Protein AF-A0A7R9KTH4-F1 (afdb_monomer)

Solvent-accessible surface area (backbone atoms only — not comparable to full-atom values): 34445 Å² total; per-residue (Å²): 140,86,87,82,83,70,61,89,99,51,49,84,73,40,59,30,60,35,67,62,32,32,41,39,33,30,74,85,22,37,39,39,34,24,34,76,86,67,49,77,61,50,73,49,77,53,98,31,58,77,77,45,46,26,46,48,54,48,34,38,40,41,32,24,34,72,53,86,43,62,92,73,39,74,35,37,26,36,37,70,44,80,66,66,87,62,93,66,100,74,74,75,82,70,70,73,39,76,58,86,68,58,90,69,33,49,84,66,47,69,41,51,30,80,82,62,43,46,32,42,26,26,67,79,30,48,29,30,37,54,38,67,91,71,77,68,35,74,46,63,39,28,56,58,56,81,76,46,90,51,95,52,42,36,67,32,77,77,48,39,29,72,92,77,41,28,36,39,23,31,79,12,81,74,35,73,60,73,64,78,75,70,78,71,66,79,40,80,43,68,59,44,58,89,62,69,61,62,90,44,73,63,30,45,30,53,40,48,25,53,56,29,51,54,48,40,58,48,40,56,47,42,43,77,74,69,46,96,42,65,72,58,38,53,50,31,52,52,44,32,47,52,22,45,52,51,52,32,52,50,25,54,76,66,70,35,60,68,58,28,52,57,47,50,72,71,42,93,39,32,74,52,29,53,53,51,28,62,48,30,51,76,72,64,39,56,76,56,27,54,55,38,49,58,50,28,53,51,34,47,53,52,57,55,48,57,57,51,52,67,52,58,68,70,75,76,74,92,78,89,79,94,79,89,77,88,90,79,81,76,84,81,80,85,82,88,81,88,88,80,91,82,80,92,78,89,88,85,87,85,81,85,84,88,83,84,87,79,88,89,88,83,87,80,86,89,81,90,86,78,92,89,89,81,91,85,86,85,88,89,86,85,88,84,88,87,88,90,86,90,86,88,87,88,80,88,86,87,84,88,82,84,89,84,86,82,90,83,84,82,89,74,89,82,85,88,88,88,86,92,82,90,80,90,79,90,82,89,87,85,91,82,95,78,94,78,85,88,91,83,91,56,65,73,55,9,49,51,48,45,45,72,72,40,49,64,61,55,40,69,76,37,76,89,58,84,53,64,68,56,57,52,47,56,46,53,55,58,57,69,69,50,54,79,64,57,49,54,35,21,54,72,74,65,67,72,95,75,84,80,86,87,83,81,87,84,73,84,87,83,84,88,82,83,89,82,85,91,84,80,84,90,78,91,82,90,82,86,84,135

InterPro domains:
  IPR022100 WDHD1/CFT4, second beta-propeller [PF12341] (1-195)
  IPR048591 WDHD1/CFT4, helical bundle [PF20946] (203-301)

Sequence (530 aa):
EWQIEMNKDEYIDAIACGTGFIAVATDQRFVRILTTGGIQTSIFSIAGRVVCLSAFEQFLMIIYHSGSGVPEEQSLSMQVLRVQHRPTSKHPVPNPIAVALSPKSEVSWAGFTDEGTPCVADLDGIVRIFTTGVGNTWVPIASTKDNAKGKSDNFFIIGLSEIQNQIRCIFCKGSRYPATVPKPSVTLLPLQLPLCEMFTAKGKHEEEHIRNQMLSSLLKKLSKDGFDVDSNLEECNRNIINSLIKLFAMALGADREALAVEISHLMPNKRAVEGAIKFAERQKRRTLAQKLSEIAEQKLVEELNELSDDEEEVEVIDEPNPRMASNSRIPSIEDRTAGFQLKPKAMRRGGDAQDVESDDSESIIDVKSARKTDTNDDDNCITDDDDDSNSVSLKPRVMNVTKQQMKGNPFKVTQNQRKTKRKQNSSDESDGDDEDGDDRSGDGRAFGHYYAAMKHIIKDDNSDVESETEVKQIARDRFRELDAAERKGWATGAGDGKGGRKRQRKAKPDINATNKENTKNKITNFFTKN

Mean predicted aligned error: 19.79 Å

pLDDT: mean 72.59, std 29.14, range [22.25, 98.38]

Foldseek 3Di:
DDDDDDPPPKAFPAWEDAAQWIWTAIPQQKIWIAGPVGHTQDIDGDPAAWDYWYDYHQKIKTKGQPDDDDPLDTWIWIWIARHDSDDDPDGPDTDTDTDDDDGSWDWLDWYAAPLGWTKTATPQQFIWTQDPVVPRDIFTFDRPCVVDDDPQKEWAFDHHHLLVQWTWTFIDGNDHDDDPPPPTDIDIDGGWGPDPPCVDPLRVLVRQQVSLVRVLVSLVVCVVVPDDCVVSNVVSLVSNLVSLVVNLVVCVVVVNLVVNLVSLLSRQALVSLVVSLVVCVVVVVVVSSVVSVVSSVVRVVVVVVVVVVVVVVVVDDDDDDPPPDDDPDDDDDDDDDDDDDDDDDDDDDDDDDDDDDDDDDDDDDDDDDDDDDDDDDDDDDDDDDDDDDDDDDDDDDDDDDDDDDDDDDPPDDDDDDDDDDDDDDDDDDDDDDDDDDDDDDAQVQLLVQQCVLCLVVLCVVPVPDPDPVVSSVVSVVVLVPDDPVQSNCSSVSNNDPPPDDDDDDDDDDDDDDDDDDDDDDDDDDDDDDD

Radius of gyration: 38.73 Å; Cα contacts (8 Å, |Δi|>4): 588; chains: 1; bounding box: 107×142×68 Å

Organism: NCBI:txid1979941

Secondary structure (DSSP, 8-state):
----PPPTT--EEEEEE-SSEEEEEETTSEEEEEETTS-EEEEEE-SS-EEEEEEETTEEEEEEE-S--STT---EEEEEEE--SS--TTPPP-PPEEPP--TT--EEEEEE-TTS-EEEEESS-EEEEEEGGGSSEEEEEEEGGGG-SSTTEEEEEEEEETTTTEEEEEEEESSSS--SSSPPPPEEEE-----TTTTSHHHHHHHHHHHHHHHHHHHHHHHHTT-S-HHHHHHHHHHHHHHHHHHHHHHHHTT-HHHHHHHHHT-SSHHHHHHHHHHHHHTT-HHHHHHHHHHHHHHHHHHHHHHHHHHHHHH--S----------PPPPPP-------------------------------------------------------------PPP------------------------------------------SSHHHHHHHHHHHHHHHHHHTTTT---HHHHHHHHHHHHHHS-HHHHHHHTTT---S---------PPP---------------------

Structure (mmCIF, N/CA/C/O backbone):
data_AF-A0A7R9KTH4-F1
#
_entry.id   AF-A0A7R9KTH4-F1
#
loop_
_atom_site.group_PDB
_atom_site.id
_atom_site.type_symbol
_atom_site.label_atom_id
_atom_site.label_alt_id
_atom_site.label_comp_id
_atom_site.label_asym_id
_atom_site.label_entity_id
_atom_site.label_seq_id
_atom_site.pdbx_PDB_ins_code
_atom_site.Cartn_x
_atom_site.Cartn_y
_atom_site.Cartn_z
_atom_site.occupancy
_atom_site.B_iso_or_equiv
_atom_site.auth_seq_id
_atom_site.auth_comp_id
_atom_site.auth_asym_id
_atom_site.auth_atom_id
_atom_site.pdbx_PDB_model_num
ATOM 1 N N . GLU A 1 1 ? 14.371 13.692 -28.766 1.00 88.44 1 GLU A N 1
ATOM 2 C CA . GLU A 1 1 ? 14.277 12.264 -29.122 1.00 88.44 1 GLU A CA 1
ATOM 3 C C . GLU A 1 1 ? 15.689 11.728 -29.291 1.00 88.44 1 GLU A C 1
ATOM 5 O O . GLU A 1 1 ? 16.556 12.500 -29.691 1.00 88.44 1 GLU A O 1
ATOM 10 N N . TRP A 1 2 ? 15.939 10.481 -28.903 1.00 96.38 2 TRP A N 1
ATOM 11 C CA . TRP A 1 2 ? 17.238 9.813 -29.007 1.00 96.38 2 TRP A CA 1
ATOM 12 C C . TRP A 1 2 ? 17.013 8.300 -29.091 1.00 96.38 2 TRP A C 1
ATOM 14 O O . TRP A 1 2 ? 15.964 7.808 -28.680 1.00 96.38 2 TRP A O 1
ATOM 24 N N . GLN A 1 3 ? 18.003 7.574 -29.605 1.00 95.62 3 GLN A N 1
ATOM 25 C CA . GLN A 1 3 ? 18.021 6.114 -29.652 1.00 95.62 3 GLN A CA 1
ATOM 26 C C . GLN A 1 3 ? 19.412 5.627 -29.236 1.00 95.62 3 GLN A C 1
ATOM 28 O O . GLN A 1 3 ? 20.415 6.270 -29.544 1.00 95.62 3 GLN A O 1
ATOM 33 N N . ILE A 1 4 ? 19.460 4.494 -28.537 1.00 95.00 4 ILE A N 1
ATOM 34 C CA . ILE A 1 4 ? 20.677 3.735 -28.240 1.00 95.00 4 ILE A CA 1
ATOM 35 C C . ILE A 1 4 ? 20.448 2.301 -28.714 1.00 95.00 4 ILE A C 1
ATOM 37 O O . ILE A 1 4 ? 19.362 1.750 -28.538 1.00 95.00 4 ILE A O 1
ATOM 41 N N . GLU A 1 5 ? 21.471 1.718 -29.328 1.00 95.88 5 GLU A N 1
ATOM 42 C CA . GLU A 1 5 ? 21.534 0.291 -29.639 1.00 95.88 5 GLU A CA 1
ATOM 43 C C . GLU A 1 5 ? 22.078 -0.461 -28.412 1.00 95.88 5 GLU A C 1
ATOM 45 O O . GLU A 1 5 ? 22.947 0.055 -27.703 1.00 95.88 5 GLU A O 1
ATOM 50 N N . MET A 1 6 ? 21.542 -1.649 -28.121 1.00 96.12 6 MET A N 1
ATOM 51 C CA . MET A 1 6 ? 22.077 -2.505 -27.053 1.00 96.12 6 MET A CA 1
ATOM 52 C C . MET A 1 6 ? 23.388 -3.164 -27.494 1.00 96.12 6 MET A C 1
ATOM 54 O O . MET A 1 6 ? 23.769 -3.097 -28.664 1.00 96.12 6 MET A O 1
ATOM 58 N N . ASN A 1 7 ? 24.099 -3.808 -26.565 1.00 95.06 7 ASN A N 1
ATOM 59 C CA . ASN A 1 7 ? 25.245 -4.619 -26.962 1.00 95.06 7 ASN A CA 1
ATOM 60 C C . ASN A 1 7 ? 24.784 -5.773 -27.873 1.00 95.06 7 ASN A C 1
ATOM 62 O O . ASN A 1 7 ? 23.633 -6.213 -27.820 1.00 95.06 7 ASN A O 1
ATOM 66 N N . LYS A 1 8 ? 25.699 -6.299 -28.695 1.00 96.00 8 LYS A N 1
ATOM 67 C CA . LYS A 1 8 ? 25.416 -7.490 -29.503 1.00 96.00 8 LYS A CA 1
ATOM 68 C C . LYS A 1 8 ? 24.952 -8.636 -28.591 1.00 96.00 8 LYS A C 1
ATOM 70 O O . LYS A 1 8 ? 25.583 -8.903 -27.570 1.00 96.00 8 LYS A O 1
ATOM 75 N N . ASP A 1 9 ? 23.884 -9.311 -29.009 1.00 95.38 9 ASP A N 1
ATOM 76 C CA . ASP A 1 9 ? 23.253 -10.435 -28.308 1.00 95.38 9 ASP A CA 1
ATOM 77 C C . ASP A 1 9 ? 22.669 -10.074 -26.917 1.00 95.38 9 ASP A C 1
ATOM 79 O O . ASP A 1 9 ? 22.560 -10.940 -26.053 1.00 95.38 9 ASP A O 1
ATOM 83 N N . GLU A 1 10 ? 22.286 -8.809 -26.693 1.00 97.62 10 GLU A N 1
ATOM 84 C CA . GLU A 1 10 ? 21.555 -8.334 -25.504 1.00 97.62 10 GLU A CA 1
ATOM 85 C C . GLU A 1 10 ? 20.168 -7.791 -25.894 1.00 97.62 10 GLU A C 1
ATOM 87 O O . GLU A 1 10 ? 20.048 -6.925 -26.765 1.00 97.62 10 GLU A O 1
ATOM 92 N N . TYR A 1 11 ? 19.116 -8.262 -25.221 1.00 97.88 11 TYR A N 1
ATOM 93 C CA . TYR A 1 11 ? 17.719 -7.939 -25.524 1.00 97.88 11 TYR A CA 1
ATOM 94 C C . TYR A 1 11 ? 17.001 -7.314 -24.324 1.00 97.88 11 TYR A C 1
ATOM 96 O O . TYR A 1 11 ? 17.251 -7.663 -23.174 1.00 97.88 11 TYR A O 1
ATOM 104 N N . ILE A 1 12 ? 16.078 -6.384 -24.587 1.00 98.19 12 ILE A N 1
ATOM 105 C CA . ILE A 1 12 ? 15.299 -5.695 -23.548 1.00 98.19 12 ILE A CA 1
ATOM 106 C C . ILE A 1 12 ? 14.127 -6.580 -23.103 1.00 98.19 12 ILE A C 1
ATOM 108 O O . ILE A 1 12 ? 13.213 -6.823 -23.888 1.00 98.19 12 ILE A O 1
ATOM 112 N N . ASP A 1 13 ? 14.135 -7.000 -21.836 1.00 98.06 13 ASP A N 1
ATOM 113 C CA . ASP A 1 13 ? 13.052 -7.770 -21.203 1.00 98.06 13 ASP A CA 1
ATOM 114 C C . ASP A 1 13 ? 12.033 -6.826 -20.513 1.00 98.06 13 ASP A C 1
ATOM 116 O O . ASP A 1 13 ? 10.833 -7.094 -20.531 1.00 98.06 13 ASP A O 1
ATOM 120 N N . ALA A 1 14 ? 12.476 -5.702 -19.919 1.00 98.19 14 ALA A N 1
ATOM 121 C CA . ALA A 1 14 ? 11.592 -4.726 -19.257 1.00 98.19 14 ALA A CA 1
ATOM 122 C C . ALA A 1 14 ? 12.166 -3.292 -19.206 1.00 98.19 14 ALA A C 1
ATOM 124 O O . ALA A 1 14 ? 13.380 -3.090 -19.260 1.00 98.19 14 ALA A O 1
ATOM 125 N N . ILE A 1 15 ? 11.295 -2.284 -19.044 1.00 98.19 15 ILE A N 1
ATOM 126 C CA . ILE A 1 15 ? 11.660 -0.858 -18.913 1.00 98.19 15 ILE A CA 1
ATOM 127 C C . ILE A 1 15 ? 10.846 -0.146 -17.822 1.00 98.19 15 ILE A C 1
ATOM 129 O O . ILE A 1 15 ? 9.700 -0.508 -17.570 1.00 98.19 15 ILE A O 1
ATOM 133 N N . ALA A 1 16 ? 11.410 0.908 -17.228 1.00 98.19 16 ALA A N 1
ATOM 134 C CA . ALA A 1 16 ? 10.701 1.875 -16.384 1.00 98.19 16 ALA A CA 1
ATOM 135 C C . ALA A 1 16 ? 11.262 3.298 -16.570 1.00 98.19 16 ALA A C 1
ATOM 137 O O . ALA A 1 16 ? 12.414 3.475 -16.963 1.00 98.19 16 ALA A O 1
ATOM 138 N N . CYS A 1 17 ? 10.457 4.321 -16.274 1.00 97.75 17 CYS A N 1
ATOM 139 C CA . CYS A 1 17 ? 10.833 5.733 -16.389 1.00 97.75 17 CYS A CA 1
ATOM 140 C C . CYS A 1 17 ? 10.468 6.473 -15.098 1.00 97.75 17 CYS A C 1
ATOM 142 O O . CYS A 1 17 ? 9.322 6.394 -14.663 1.00 97.75 17 CYS A O 1
ATOM 144 N N . GLY A 1 18 ? 11.432 7.176 -14.505 1.00 96.75 18 GLY A N 1
ATOM 145 C CA . GLY A 1 18 ? 11.257 7.990 -13.303 1.00 96.75 18 GLY A CA 1
ATOM 146 C C . GLY A 1 18 ? 11.679 9.445 -13.520 1.00 96.75 18 GLY A C 1
ATOM 147 O O . GLY A 1 18 ? 11.997 9.881 -14.630 1.00 96.75 18 GLY A O 1
ATOM 148 N N . THR A 1 19 ? 11.718 10.221 -12.441 1.00 96.19 19 THR A N 1
ATOM 149 C CA . THR A 1 19 ? 12.114 11.634 -12.457 1.00 96.19 19 THR A CA 1
ATOM 150 C C . THR A 1 19 ? 13.607 11.766 -12.759 1.00 96.19 19 THR A C 1
ATOM 152 O O . THR A 1 19 ? 14.462 11.658 -11.883 1.00 96.19 19 THR A O 1
ATOM 155 N N . GLY A 1 20 ? 13.914 12.016 -14.034 1.00 95.25 20 GLY A N 1
ATOM 156 C CA . GLY A 1 20 ? 15.266 12.253 -14.549 1.00 95.25 20 GLY A CA 1
ATOM 157 C C . GLY A 1 20 ? 15.971 11.019 -15.117 1.00 95.25 20 GLY A C 1
ATOM 158 O O . GLY A 1 20 ? 16.926 11.190 -15.878 1.00 95.25 20 GLY A O 1
ATOM 159 N N . PHE A 1 21 ? 15.472 9.806 -14.848 1.00 97.25 21 PHE A N 1
ATOM 160 C CA . PHE A 1 21 ? 16.099 8.553 -15.277 1.00 97.25 21 PHE A CA 1
ATOM 161 C C . PHE A 1 21 ? 15.159 7.614 -16.046 1.00 97.25 21 PHE A C 1
ATOM 163 O O . PHE A 1 21 ? 13.943 7.624 -15.867 1.00 97.25 21 PHE A O 1
ATOM 170 N N . ILE A 1 22 ? 15.754 6.744 -16.860 1.00 97.94 22 ILE A N 1
ATOM 171 C CA . ILE A 1 22 ? 15.121 5.578 -17.479 1.00 97.94 22 ILE A CA 1
ATOM 172 C C . ILE A 1 22 ? 15.925 4.345 -17.065 1.00 97.94 22 ILE A C 1
ATOM 174 O O . ILE A 1 22 ? 17.156 4.355 -17.123 1.00 97.94 22 ILE A O 1
ATOM 178 N N . ALA A 1 23 ? 15.234 3.294 -16.635 1.00 98.19 23 ALA A N 1
ATOM 179 C CA . ALA A 1 23 ? 15.814 1.999 -16.308 1.00 98.19 23 ALA A CA 1
ATOM 180 C C . ALA A 1 23 ? 15.417 0.965 -17.366 1.00 98.19 23 ALA A C 1
ATOM 182 O O . ALA A 1 23 ? 14.257 0.899 -17.774 1.00 98.19 23 ALA A O 1
ATOM 183 N N . VAL A 1 24 ? 16.379 0.147 -17.786 1.00 98.38 24 VAL A N 1
ATOM 184 C CA . VAL A 1 24 ? 16.196 -0.919 -18.777 1.00 98.38 24 VAL A CA 1
ATOM 185 C C . VAL A 1 24 ? 16.776 -2.208 -18.210 1.00 98.38 24 VAL A C 1
ATOM 187 O O . VAL A 1 24 ? 17.961 -2.242 -17.886 1.00 98.38 24 VAL A O 1
ATOM 190 N N . ALA A 1 25 ? 15.958 -3.251 -18.085 1.00 98.38 25 ALA A N 1
ATOM 191 C CA . ALA A 1 25 ? 16.397 -4.591 -17.711 1.00 98.38 25 ALA A CA 1
ATOM 192 C C . ALA A 1 25 ? 16.511 -5.477 -18.955 1.00 98.38 25 ALA A C 1
ATOM 194 O O . ALA A 1 25 ? 15.622 -5.466 -19.814 1.00 98.38 25 ALA A O 1
ATOM 195 N N . THR A 1 26 ? 17.594 -6.246 -19.040 1.00 98.19 26 THR A N 1
ATOM 196 C CA . THR A 1 26 ? 17.912 -7.087 -20.199 1.00 98.19 26 THR A CA 1
ATOM 197 C C . THR A 1 26 ? 17.966 -8.574 -19.854 1.00 98.19 26 THR A C 1
ATOM 199 O O . THR A 1 26 ? 18.090 -8.962 -18.690 1.00 98.19 26 THR A O 1
ATOM 202 N N . ASP A 1 27 ? 17.854 -9.418 -20.878 1.00 97.31 27 ASP A N 1
ATOM 203 C CA . ASP A 1 27 ? 17.900 -10.884 -20.789 1.00 97.31 27 ASP A CA 1
ATOM 204 C C . ASP A 1 27 ? 19.201 -11.407 -20.145 1.00 97.31 27 ASP A C 1
ATOM 206 O O . ASP A 1 27 ? 19.179 -12.364 -19.366 1.00 97.31 27 ASP A O 1
ATOM 210 N N . GLN A 1 28 ? 20.316 -10.697 -20.358 1.00 97.00 28 GLN A N 1
ATOM 211 C CA . GLN A 1 28 ? 21.607 -10.904 -19.685 1.00 97.00 28 GLN A CA 1
ATOM 212 C C . GLN A 1 28 ? 21.592 -10.565 -18.173 1.00 97.00 28 GLN A C 1
ATOM 214 O O . GLN A 1 28 ? 22.627 -10.618 -17.509 1.00 97.00 28 GLN A O 1
ATOM 219 N N . ARG A 1 29 ? 20.419 -10.247 -17.602 1.00 96.50 29 ARG A N 1
ATOM 220 C CA . ARG A 1 29 ? 20.186 -9.839 -16.202 1.00 96.50 29 ARG A CA 1
ATOM 221 C C . ARG A 1 29 ? 20.904 -8.552 -15.798 1.00 96.50 29 ARG A C 1
ATOM 223 O O . ARG A 1 29 ? 21.164 -8.344 -14.611 1.00 96.50 29 ARG A O 1
ATOM 230 N N . PHE A 1 30 ? 21.212 -7.674 -16.749 1.00 97.56 30 PHE A N 1
ATOM 231 C CA . PHE A 1 30 ? 21.673 -6.327 -16.431 1.00 97.56 30 PHE A CA 1
ATOM 232 C C . PHE A 1 30 ? 20.488 -5.385 -16.239 1.00 97.56 30 PHE A C 1
ATOM 234 O O . PHE A 1 30 ? 19.466 -5.504 -16.909 1.00 97.56 30 PHE A O 1
ATOM 241 N N . VAL A 1 31 ? 20.653 -4.414 -15.346 1.00 97.56 31 VAL A N 1
ATOM 242 C CA . VAL A 1 31 ? 19.809 -3.226 -15.249 1.00 97.56 31 VAL A CA 1
ATOM 243 C C . VAL A 1 31 ? 20.681 -2.021 -15.573 1.00 97.56 31 VAL A C 1
ATOM 245 O O . VAL A 1 31 ? 21.644 -1.715 -14.868 1.00 97.56 31 VAL A O 1
ATOM 248 N N . ARG A 1 32 ? 20.355 -1.361 -16.683 1.00 97.19 32 ARG A N 1
ATOM 249 C CA . ARG A 1 32 ? 21.022 -0.168 -17.209 1.00 97.19 32 ARG A CA 1
ATOM 250 C C . ARG A 1 32 ? 20.222 1.064 -16.808 1.00 97.19 32 ARG A C 1
ATOM 252 O O . ARG A 1 32 ? 19.020 1.123 -17.058 1.00 97.19 32 ARG A O 1
ATOM 259 N N . ILE A 1 33 ? 20.889 2.053 -16.220 1.00 97.19 33 ILE A N 1
ATOM 260 C CA . ILE A 1 33 ? 20.303 3.351 -15.878 1.00 97.19 33 ILE A CA 1
ATOM 261 C C . ILE A 1 33 ? 20.823 4.403 -16.850 1.00 97.19 33 ILE A C 1
ATOM 263 O O . ILE A 1 33 ? 22.033 4.619 -16.968 1.00 97.19 33 ILE A O 1
ATOM 267 N N . LEU A 1 34 ? 19.893 5.094 -17.500 1.00 96.75 34 LEU A N 1
ATOM 268 C CA . LEU A 1 34 ? 20.140 6.234 -18.371 1.00 96.75 34 LEU A CA 1
ATOM 269 C C . LEU A 1 34 ? 19.483 7.488 -17.785 1.00 96.75 34 LEU A C 1
ATOM 271 O O . LEU A 1 34 ? 18.517 7.392 -17.030 1.00 96.75 34 LEU A O 1
ATOM 275 N N . THR A 1 35 ? 19.955 8.676 -18.155 1.00 96.25 35 THR A N 1
ATOM 276 C CA . THR A 1 35 ? 19.166 9.906 -17.991 1.00 96.25 35 THR A CA 1
ATOM 277 C C . THR A 1 35 ? 18.015 9.932 -19.001 1.00 96.25 35 THR A C 1
ATOM 279 O O . THR A 1 35 ? 18.082 9.295 -20.054 1.00 96.25 35 THR A O 1
ATOM 282 N N . THR A 1 36 ? 16.985 10.746 -18.760 1.00 95.38 36 THR A N 1
ATOM 283 C CA . THR A 1 36 ? 15.945 11.041 -19.771 1.00 95.38 36 THR A CA 1
ATOM 284 C C . THR A 1 36 ? 16.507 11.646 -21.068 1.00 95.38 36 THR A C 1
ATOM 286 O O . THR A 1 36 ? 15.863 11.570 -22.113 1.00 95.38 36 THR A O 1
ATOM 289 N N . GLY A 1 37 ? 17.725 12.201 -21.029 1.00 96.00 37 GLY A N 1
ATOM 290 C CA . GLY A 1 37 ? 18.484 12.674 -22.192 1.00 96.00 37 GLY A CA 1
ATOM 291 C C . GLY A 1 37 ? 19.343 11.615 -22.901 1.00 96.00 37 GLY A C 1
ATOM 292 O O . GLY A 1 37 ? 20.063 11.976 -23.826 1.00 96.00 37 GLY A O 1
ATOM 293 N N . GLY A 1 38 ? 19.305 10.345 -22.481 1.00 95.31 38 GLY A N 1
ATOM 294 C CA . GLY A 1 38 ? 20.003 9.234 -23.146 1.00 95.31 38 GLY A CA 1
ATOM 295 C C . GLY A 1 38 ? 21.451 8.998 -22.705 1.00 95.31 38 GLY A C 1
ATOM 296 O O . GLY A 1 38 ? 22.142 8.171 -23.291 1.00 95.31 38 GLY A O 1
ATOM 297 N N . ILE A 1 39 ? 21.935 9.681 -21.664 1.00 95.50 39 ILE A N 1
ATOM 298 C CA . ILE A 1 39 ? 23.285 9.444 -21.127 1.00 95.50 39 ILE A CA 1
ATOM 299 C C . ILE A 1 39 ? 23.238 8.200 -20.234 1.00 95.50 39 ILE A C 1
ATOM 301 O O . ILE A 1 39 ? 22.532 8.210 -19.231 1.00 95.50 39 ILE A O 1
ATOM 305 N N . GLN A 1 40 ? 23.997 7.150 -20.558 1.00 95.06 40 GLN A N 1
ATOM 306 C CA . GLN A 1 40 ? 24.173 5.989 -19.671 1.00 95.06 40 GLN A CA 1
ATOM 307 C C . GLN A 1 40 ? 24.961 6.408 -18.417 1.00 95.06 40 GLN A C 1
ATOM 309 O O . GLN A 1 40 ? 26.043 6.980 -18.540 1.00 95.06 40 GLN A O 1
ATOM 314 N N . THR A 1 41 ? 24.434 6.138 -17.216 1.00 93.31 41 THR A N 1
ATOM 315 C CA . THR A 1 41 ? 25.047 6.572 -15.941 1.00 93.31 41 THR A CA 1
ATOM 316 C C . THR A 1 41 ? 25.421 5.440 -14.991 1.00 93.31 41 THR A C 1
ATOM 318 O O . THR A 1 41 ? 26.330 5.620 -14.185 1.00 93.31 41 THR A O 1
ATOM 321 N N . SER A 1 42 ? 24.765 4.279 -15.064 1.00 92.62 42 SER A N 1
ATOM 322 C CA . SER A 1 42 ? 25.191 3.083 -14.324 1.00 92.62 42 SER A CA 1
ATOM 323 C C . SER A 1 42 ? 24.647 1.794 -14.943 1.00 92.62 42 SER A C 1
ATOM 325 O O . SER A 1 42 ? 23.689 1.807 -15.717 1.00 92.62 42 SER A O 1
ATOM 327 N N . ILE A 1 43 ? 25.285 0.674 -14.602 1.00 94.75 43 ILE A N 1
ATOM 328 C CA . ILE A 1 43 ? 24.865 -0.685 -14.947 1.00 94.75 43 ILE A CA 1
ATOM 329 C C . ILE A 1 43 ? 25.195 -1.612 -13.772 1.00 94.75 43 ILE A C 1
ATOM 331 O O . ILE A 1 43 ? 26.237 -1.451 -13.135 1.00 94.75 43 ILE A O 1
ATOM 335 N N . PHE A 1 44 ? 24.309 -2.556 -13.466 1.00 94.25 44 PHE A N 1
ATOM 336 C CA . PHE A 1 44 ? 24.515 -3.586 -12.442 1.00 94.25 44 PHE A CA 1
ATOM 337 C C . PHE A 1 44 ? 23.738 -4.860 -12.797 1.00 94.25 44 PHE A C 1
ATOM 339 O O . PHE A 1 44 ? 22.818 -4.818 -13.610 1.00 94.25 44 PHE A O 1
ATOM 346 N N . SER A 1 45 ? 24.104 -5.997 -12.202 1.00 95.56 45 SER A N 1
ATOM 347 C CA . SER A 1 45 ? 23.403 -7.273 -12.399 1.00 95.56 45 SER A CA 1
ATOM 348 C C . SER A 1 45 ? 22.322 -7.503 -11.342 1.00 95.56 45 SER A C 1
ATOM 350 O O . SER A 1 45 ? 22.511 -7.161 -10.175 1.00 95.56 45 SER A O 1
ATOM 352 N N . ILE A 1 46 ? 21.227 -8.156 -11.733 1.00 95.50 46 ILE A N 1
ATOM 353 C CA . ILE A 1 46 ? 20.204 -8.697 -10.825 1.00 95.50 46 ILE A CA 1
ATOM 354 C C . ILE A 1 46 ? 20.317 -10.226 -10.738 1.00 95.50 46 ILE A C 1
ATOM 356 O O . ILE A 1 46 ? 20.805 -10.883 -11.657 1.00 95.50 46 ILE A O 1
ATOM 360 N N . ALA A 1 47 ? 19.900 -10.813 -9.612 1.00 94.44 47 ALA A N 1
ATOM 361 C CA . ALA A 1 47 ? 20.184 -12.224 -9.327 1.00 94.44 47 ALA A CA 1
ATOM 362 C C . ALA A 1 47 ? 19.429 -13.210 -10.245 1.00 94.44 47 ALA A C 1
ATOM 364 O O . ALA A 1 47 ? 19.949 -14.282 -10.560 1.00 94.44 47 ALA A O 1
ATOM 365 N N . GLY A 1 48 ? 18.234 -12.846 -10.717 1.00 95.38 48 GLY A N 1
ATOM 366 C CA . GLY A 1 48 ? 17.385 -13.681 -11.572 1.00 95.38 48 GLY A CA 1
ATOM 367 C C . GLY A 1 48 ? 16.796 -12.930 -12.761 1.00 95.38 48 GLY A C 1
ATOM 368 O O . GLY A 1 48 ? 17.112 -11.764 -12.987 1.00 95.38 48 GLY A O 1
ATOM 369 N N . ARG A 1 49 ? 15.938 -13.604 -13.536 1.00 96.38 49 ARG A N 1
ATOM 370 C CA . ARG A 1 49 ? 15.224 -12.967 -14.653 1.00 96.38 49 ARG A CA 1
ATOM 371 C C . ARG A 1 49 ? 14.215 -11.950 -14.114 1.00 96.38 49 ARG A C 1
ATOM 373 O O . ARG A 1 49 ? 13.488 -12.261 -13.169 1.00 96.38 49 ARG A O 1
ATOM 380 N N . VAL A 1 50 ? 14.178 -10.763 -14.717 1.00 97.81 50 VAL A N 1
ATOM 381 C CA . VAL A 1 50 ? 13.204 -9.713 -14.390 1.00 97.81 50 VAL A CA 1
ATOM 382 C C . VAL A 1 50 ? 11.774 -10.167 -14.709 1.00 97.81 50 VAL A C 1
ATOM 384 O O . VAL A 1 50 ? 11.537 -10.907 -15.659 1.00 97.81 50 VAL A O 1
ATOM 387 N N . VAL A 1 51 ? 10.829 -9.714 -13.891 1.00 97.44 51 VAL A N 1
ATOM 388 C CA . VAL A 1 51 ? 9.378 -9.910 -14.044 1.00 97.44 51 VAL A CA 1
ATOM 389 C C . VAL A 1 51 ? 8.683 -8.561 -14.213 1.00 97.44 51 VAL A C 1
ATOM 391 O O . VAL A 1 51 ? 7.775 -8.423 -15.025 1.00 97.44 51 VAL A O 1
ATOM 394 N N . CYS A 1 52 ? 9.128 -7.541 -13.473 1.00 97.81 52 CYS A N 1
ATOM 395 C CA . CYS A 1 52 ? 8.618 -6.180 -13.589 1.00 97.81 52 CYS A CA 1
ATOM 396 C C . CYS A 1 52 ? 9.711 -5.161 -13.233 1.00 97.81 52 CYS A C 1
ATOM 398 O O . CYS A 1 52 ? 10.457 -5.356 -12.271 1.00 97.81 52 CYS A O 1
ATOM 400 N N . LEU A 1 53 ? 9.764 -4.057 -13.981 1.00 98.31 53 LEU A N 1
ATOM 401 C CA . LEU A 1 53 ? 10.345 -2.800 -13.515 1.00 98.31 5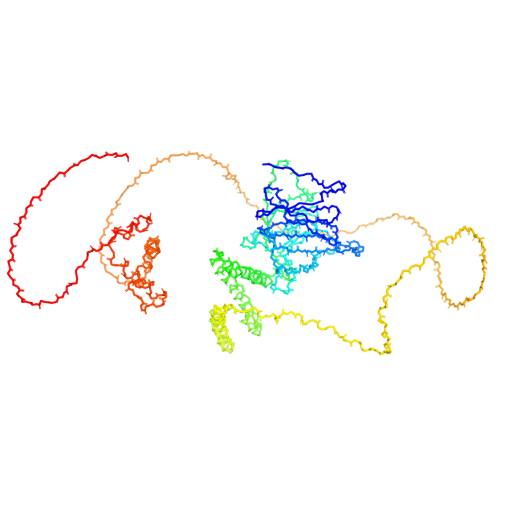3 LEU A CA 1
ATOM 402 C C . LEU A 1 53 ? 9.217 -1.791 -13.300 1.00 98.31 53 LEU A C 1
ATOM 404 O O . LEU A 1 53 ? 8.300 -1.701 -14.113 1.00 98.31 53 LEU A O 1
ATOM 408 N N . SER A 1 54 ? 9.325 -0.982 -12.252 1.00 98.31 54 SER A N 1
ATOM 409 C CA . SER A 1 54 ? 8.479 0.196 -12.056 1.00 98.31 54 SER A CA 1
ATOM 410 C C . SER A 1 54 ? 9.283 1.321 -11.413 1.00 98.31 54 SER A C 1
ATOM 412 O O . SER A 1 54 ? 10.312 1.067 -10.790 1.00 98.31 54 SER A O 1
ATOM 414 N N . ALA A 1 55 ? 8.845 2.566 -11.559 1.00 97.88 55 ALA A N 1
ATOM 415 C CA . ALA A 1 55 ? 9.537 3.719 -10.999 1.00 97.88 55 ALA A CA 1
ATOM 416 C C . ALA A 1 55 ? 8.554 4.745 -10.428 1.00 97.88 55 ALA A C 1
ATOM 418 O O . ALA A 1 55 ? 7.464 4.938 -10.964 1.00 97.88 55 ALA A O 1
ATOM 419 N N . PHE A 1 56 ? 8.975 5.408 -9.355 1.00 97.19 56 PHE A N 1
ATOM 420 C CA . PHE A 1 56 ? 8.272 6.509 -8.706 1.00 97.19 56 PHE A CA 1
ATOM 421 C C . PHE A 1 56 ? 9.307 7.543 -8.276 1.00 97.19 56 PHE A C 1
ATOM 423 O O . PHE A 1 56 ? 10.234 7.221 -7.539 1.00 97.19 56 PHE A O 1
ATOM 430 N N . GLU A 1 57 ? 9.190 8.774 -8.768 1.00 95.44 57 GLU A N 1
ATOM 431 C CA . GLU A 1 57 ? 10.214 9.812 -8.616 1.00 95.44 57 GLU A CA 1
ATOM 432 C C . GLU A 1 57 ? 11.648 9.304 -8.882 1.00 95.44 57 GLU A C 1
ATOM 434 O O . GLU A 1 57 ? 11.966 8.927 -10.007 1.00 95.44 57 GLU A O 1
ATOM 439 N N . GLN A 1 58 ? 12.522 9.302 -7.869 1.00 94.69 58 GLN A N 1
ATOM 440 C CA . GLN A 1 58 ? 13.898 8.798 -7.937 1.00 94.69 58 GLN A CA 1
ATOM 441 C C . GLN A 1 58 ? 14.018 7.306 -7.583 1.00 94.69 58 GLN A C 1
ATOM 443 O O . GLN A 1 58 ? 15.122 6.767 -7.601 1.00 94.69 58 GLN A O 1
ATOM 448 N N . PHE A 1 59 ? 12.926 6.631 -7.234 1.00 95.56 59 PHE A N 1
ATOM 449 C CA . PHE A 1 59 ? 12.921 5.226 -6.847 1.00 95.56 59 PHE A CA 1
ATOM 450 C C . PHE A 1 59 ? 12.654 4.311 -8.044 1.00 95.56 59 PHE A C 1
ATOM 452 O O . PHE A 1 59 ? 11.765 4.555 -8.857 1.00 95.56 59 PHE A O 1
ATOM 459 N N . LEU A 1 60 ? 13.422 3.228 -8.124 1.00 97.19 60 LEU A N 1
ATOM 460 C CA . LEU A 1 60 ? 13.268 2.125 -9.066 1.00 97.19 60 LEU A CA 1
ATOM 461 C C . LEU A 1 60 ? 12.928 0.862 -8.273 1.00 97.19 60 LEU A C 1
ATOM 463 O O . LEU A 1 60 ? 13.741 0.405 -7.468 1.00 97.19 60 LEU A O 1
ATOM 467 N N . MET A 1 61 ? 11.753 0.290 -8.519 1.00 97.69 61 MET A N 1
ATOM 468 C CA . MET A 1 61 ? 11.395 -1.052 -8.074 1.00 97.69 61 MET A CA 1
ATOM 469 C C . MET A 1 61 ? 11.755 -2.067 -9.160 1.00 97.69 61 MET A C 1
ATOM 471 O O . MET A 1 61 ? 11.418 -1.899 -10.332 1.00 97.69 61 MET A O 1
ATOM 475 N N . ILE A 1 62 ? 12.413 -3.144 -8.743 1.00 98.00 62 ILE A N 1
ATOM 476 C CA . ILE A 1 62 ? 12.804 -4.279 -9.575 1.00 98.00 62 ILE A CA 1
ATOM 477 C C . ILE A 1 62 ? 12.189 -5.526 -8.950 1.00 98.00 62 ILE A C 1
ATOM 479 O O . ILE A 1 62 ? 12.511 -5.842 -7.806 1.00 98.00 62 ILE A O 1
ATOM 483 N N . ILE A 1 63 ? 11.349 -6.251 -9.687 1.00 98.19 63 ILE A N 1
ATOM 484 C CA . ILE A 1 63 ? 10.865 -7.580 -9.292 1.00 98.19 63 ILE A CA 1
ATOM 485 C C . ILE A 1 63 ? 11.471 -8.615 -10.237 1.00 98.19 63 ILE A C 1
ATOM 487 O O . ILE A 1 63 ? 11.401 -8.459 -11.457 1.00 98.19 63 ILE A O 1
ATOM 491 N N . TYR A 1 64 ? 12.069 -9.667 -9.680 1.00 97.62 64 TYR A N 1
ATOM 492 C CA . TYR A 1 64 ? 12.736 -10.740 -10.422 1.00 97.62 64 TYR A CA 1
ATOM 493 C C . TYR A 1 64 ? 12.544 -12.104 -9.739 1.00 97.62 64 TYR A C 1
ATOM 495 O O . TYR A 1 64 ? 12.243 -12.175 -8.547 1.00 97.62 64 TYR A O 1
ATOM 503 N N . HIS A 1 65 ? 12.748 -13.197 -10.478 1.00 96.75 65 HIS A N 1
ATOM 504 C CA . HIS A 1 65 ? 12.693 -14.555 -9.922 1.00 96.75 65 HIS A CA 1
ATOM 505 C C . HIS A 1 65 ? 13.880 -14.842 -8.992 1.00 96.75 65 HIS A C 1
ATOM 507 O O . HIS A 1 65 ? 15.027 -14.830 -9.436 1.00 96.75 65 HIS A O 1
ATOM 513 N N . SER A 1 66 ? 13.628 -15.146 -7.719 1.00 94.00 66 SER A N 1
ATOM 514 C CA . SER A 1 66 ? 14.672 -15.464 -6.725 1.00 94.00 66 SER A CA 1
ATOM 515 C C . SER A 1 66 ? 15.333 -16.823 -6.977 1.00 94.00 66 SER A C 1
ATOM 517 O O . SER A 1 66 ? 16.483 -17.039 -6.601 1.00 94.00 66 SER A O 1
ATOM 519 N N . GLY A 1 67 ? 14.595 -17.732 -7.613 1.00 89.81 67 GLY A N 1
ATOM 520 C CA . GLY A 1 67 ? 14.987 -19.095 -7.950 1.00 89.81 67 GLY A CA 1
ATOM 521 C C . GLY A 1 67 ? 13.799 -19.847 -8.554 1.00 89.81 67 GLY A C 1
ATOM 522 O O . GLY A 1 67 ? 12.780 -19.240 -8.891 1.00 89.81 67 GLY A O 1
ATOM 523 N N . SER A 1 68 ? 13.908 -21.170 -8.667 1.00 84.06 68 SER A N 1
ATOM 524 C CA . SER A 1 68 ? 12.742 -22.019 -8.934 1.00 84.06 68 SER A CA 1
ATOM 525 C C . SER A 1 68 ? 11.834 -22.037 -7.703 1.00 84.06 68 SER A C 1
ATOM 527 O O . SER A 1 68 ? 12.308 -22.303 -6.599 1.00 84.06 68 SER A O 1
ATOM 529 N N . GLY A 1 69 ? 10.541 -21.763 -7.883 1.00 80.19 69 GLY A N 1
ATOM 530 C CA . GLY A 1 69 ? 9.542 -22.016 -6.843 1.00 80.19 69 GLY A CA 1
ATOM 531 C C . GLY A 1 69 ? 9.251 -23.509 -6.675 1.00 80.19 69 GLY A C 1
ATOM 532 O O . GLY A 1 69 ? 9.741 -24.345 -7.440 1.00 80.19 69 GLY A O 1
ATOM 533 N N . VAL A 1 70 ? 8.429 -23.843 -5.679 1.00 86.75 70 VAL A N 1
ATOM 534 C CA . VAL A 1 70 ? 7.775 -25.160 -5.628 1.00 86.75 70 VAL A CA 1
ATOM 535 C C . VAL A 1 70 ? 6.744 -25.264 -6.768 1.00 86.75 70 VAL A C 1
ATOM 537 O O . VAL A 1 70 ? 6.353 -24.232 -7.318 1.00 86.75 70 VAL A O 1
ATOM 540 N N . PRO A 1 71 ? 6.306 -26.472 -7.175 1.00 88.25 71 PRO A N 1
ATOM 541 C CA . PRO A 1 71 ? 5.336 -26.619 -8.256 1.00 88.25 71 PRO A CA 1
ATOM 542 C C . PRO A 1 71 ? 4.096 -25.735 -8.062 1.00 88.25 71 PRO A C 1
ATOM 544 O O . PRO A 1 71 ? 3.522 -25.695 -6.978 1.00 88.25 71 PRO A O 1
ATOM 547 N N . GLU A 1 72 ? 3.705 -25.045 -9.135 1.00 86.06 72 GLU A N 1
ATOM 548 C CA . GLU A 1 72 ? 2.609 -24.062 -9.195 1.00 86.06 72 GLU A CA 1
ATOM 549 C C . GLU A 1 72 ? 2.834 -22.730 -8.439 1.00 86.06 72 GLU A C 1
ATOM 551 O O . GLU A 1 72 ? 2.017 -21.829 -8.601 1.00 86.06 72 GLU A O 1
ATOM 556 N N . GLU A 1 73 ? 3.935 -22.521 -7.705 1.00 91.62 73 GLU A N 1
ATOM 557 C CA . GLU A 1 73 ? 4.216 -21.254 -6.997 1.00 91.62 73 GLU A CA 1
ATOM 558 C C . GLU A 1 73 ? 5.393 -20.459 -7.596 1.00 91.62 73 GLU A C 1
ATOM 560 O O . GLU A 1 73 ? 6.406 -21.014 -8.025 1.00 91.62 73 GLU A O 1
ATOM 565 N N . GLN A 1 74 ? 5.296 -19.123 -7.588 1.00 91.25 74 GLN A N 1
ATOM 566 C CA . GLN A 1 74 ? 6.375 -18.238 -8.041 1.00 91.25 74 GLN A CA 1
ATOM 567 C C . GLN A 1 74 ? 7.281 -17.802 -6.875 1.00 91.25 74 GLN A C 1
ATOM 569 O O . GLN A 1 74 ? 6.824 -17.177 -5.922 1.00 91.25 74 GLN A O 1
ATOM 574 N N . SER A 1 75 ? 8.591 -18.053 -6.980 1.00 95.38 75 SER A N 1
ATOM 575 C CA . SER A 1 75 ? 9.594 -17.494 -6.059 1.00 95.38 75 SER A CA 1
ATOM 576 C C . SER A 1 75 ? 10.115 -16.158 -6.599 1.00 95.38 75 SER A C 1
ATOM 578 O O . SER A 1 75 ? 10.900 -16.138 -7.551 1.00 95.38 75 SER A O 1
ATOM 580 N N . LEU A 1 76 ? 9.645 -15.042 -6.030 1.00 96.94 76 LEU A N 1
ATOM 581 C CA . LEU A 1 76 ? 9.966 -13.679 -6.474 1.00 96.94 76 LEU A CA 1
ATOM 582 C C . LEU A 1 76 ? 10.602 -12.829 -5.368 1.00 96.94 76 LEU A C 1
ATOM 584 O O . LEU A 1 76 ? 10.192 -12.872 -4.205 1.00 96.94 76 LEU A O 1
ATOM 588 N N . SER A 1 77 ? 11.538 -11.964 -5.763 1.00 97.06 77 SER A N 1
ATOM 589 C CA . SER A 1 77 ? 12.120 -10.926 -4.914 1.00 97.06 77 SER A CA 1
ATOM 590 C C . SER A 1 77 ? 11.947 -9.542 -5.526 1.00 97.06 77 SER A C 1
ATOM 592 O O . SER A 1 77 ? 12.132 -9.348 -6.726 1.00 97.06 77 SER A O 1
ATOM 594 N N . MET A 1 78 ? 11.654 -8.580 -4.658 1.00 96.62 78 MET A N 1
ATOM 595 C CA . MET A 1 78 ? 11.683 -7.149 -4.907 1.00 96.62 78 MET A CA 1
ATOM 596 C C . MET A 1 78 ? 13.007 -6.554 -4.408 1.00 96.62 78 MET A C 1
ATOM 598 O O . MET A 1 78 ? 13.477 -6.882 -3.318 1.00 96.62 78 MET A O 1
ATOM 602 N N . GLN A 1 79 ? 13.564 -5.614 -5.164 1.00 95.25 79 GLN A N 1
ATOM 603 C CA . GLN A 1 79 ? 14.504 -4.604 -4.677 1.00 95.25 79 GLN A CA 1
ATOM 604 C C . GLN A 1 79 ? 13.932 -3.216 -4.980 1.00 95.25 79 GLN A C 1
ATOM 606 O O . GLN A 1 79 ? 13.331 -3.016 -6.035 1.00 95.25 79 GLN A O 1
ATOM 611 N N . VAL A 1 80 ? 14.138 -2.255 -4.077 1.00 94.38 80 VAL A N 1
ATOM 612 C CA . VAL A 1 80 ? 13.796 -0.840 -4.293 1.00 94.38 80 VAL A CA 1
ATOM 613 C C . VAL A 1 80 ? 15.064 -0.011 -4.132 1.00 94.38 80 VAL A C 1
ATOM 615 O O . VAL A 1 80 ? 15.730 -0.081 -3.100 1.00 94.38 80 VAL A O 1
ATOM 618 N N . LEU A 1 81 ? 15.420 0.746 -5.169 1.00 92.62 81 LEU A N 1
ATOM 619 C CA . LEU A 1 81 ? 16.669 1.501 -5.266 1.00 92.62 81 LEU A CA 1
ATOM 620 C C . LEU A 1 81 ? 16.367 2.990 -5.427 1.00 92.62 81 LEU A C 1
ATOM 622 O O . LEU A 1 81 ? 15.583 3.348 -6.301 1.00 92.62 81 LEU A O 1
ATOM 626 N N . ARG A 1 82 ? 17.041 3.873 -4.681 1.00 92.31 82 ARG A N 1
ATOM 627 C CA . ARG A 1 82 ? 17.056 5.307 -5.013 1.00 92.31 82 ARG A CA 1
ATOM 628 C C . ARG A 1 82 ? 18.132 5.571 -6.065 1.00 92.31 82 ARG A C 1
ATOM 630 O O . ARG A 1 82 ? 19.325 5.523 -5.767 1.00 92.31 82 ARG A O 1
ATOM 637 N N . VAL A 1 83 ? 17.703 5.846 -7.290 1.00 91.50 83 VAL A N 1
ATOM 638 C CA . VAL A 1 83 ? 18.558 6.136 -8.440 1.00 91.50 83 VAL A CA 1
ATOM 639 C C . VAL A 1 83 ? 19.200 7.513 -8.286 1.00 91.50 83 VAL A C 1
ATOM 641 O O . VAL A 1 83 ? 18.526 8.518 -8.068 1.00 91.50 83 VAL A O 1
ATOM 644 N N . GLN A 1 84 ? 20.526 7.563 -8.420 1.00 86.56 84 GLN A N 1
ATOM 645 C CA . GLN A 1 84 ? 21.310 8.795 -8.411 1.00 86.56 84 GLN A CA 1
ATOM 646 C C . GLN A 1 84 ? 22.374 8.721 -9.513 1.00 86.56 84 GLN A C 1
ATOM 648 O O . GLN A 1 84 ? 23.141 7.767 -9.585 1.00 86.56 84 GLN A O 1
ATOM 653 N N . HIS A 1 85 ? 22.439 9.739 -10.377 1.00 83.56 85 HIS A N 1
ATOM 654 C CA . HIS A 1 85 ? 23.401 9.788 -11.493 1.00 83.56 85 HIS A CA 1
ATOM 655 C C . HIS A 1 85 ? 24.837 10.152 -11.068 1.00 83.56 85 HIS A C 1
ATOM 657 O O . HIS A 1 85 ? 25.739 10.182 -11.903 1.00 83.56 85 HIS A O 1
ATOM 663 N N . ARG A 1 86 ? 25.059 10.469 -9.786 1.00 79.44 86 ARG A N 1
ATOM 664 C CA . ARG A 1 86 ? 26.385 10.688 -9.194 1.00 79.44 86 ARG A CA 1
ATOM 665 C C . ARG A 1 86 ? 26.645 9.570 -8.181 1.00 79.44 86 ARG A C 1
ATOM 667 O O . ARG A 1 86 ? 25.780 9.362 -7.332 1.00 79.44 86 ARG A O 1
ATOM 674 N N . PRO A 1 87 ? 27.798 8.882 -8.222 1.00 66.38 87 PRO A N 1
ATOM 675 C CA . PRO A 1 87 ? 28.109 7.854 -7.238 1.00 66.38 87 PRO A CA 1
ATOM 676 C C . PRO A 1 87 ? 28.311 8.489 -5.858 1.00 66.38 87 PRO A C 1
ATOM 678 O O . PRO A 1 87 ? 29.204 9.317 -5.677 1.00 66.38 87 PRO A O 1
ATOM 681 N N . THR A 1 88 ? 27.503 8.087 -4.876 1.00 64.62 88 THR A N 1
ATOM 682 C CA . THR A 1 88 ? 27.758 8.394 -3.461 1.00 64.62 88 THR A CA 1
ATOM 683 C C . THR A 1 88 ? 28.460 7.214 -2.790 1.00 64.62 88 THR A C 1
ATOM 685 O O . THR A 1 88 ? 28.219 6.056 -3.128 1.00 64.62 88 THR A O 1
ATOM 688 N N . SER A 1 89 ? 29.335 7.480 -1.816 1.00 57.03 89 SER A N 1
ATOM 689 C CA . SER A 1 89 ? 30.117 6.438 -1.128 1.00 57.03 89 SER A CA 1
ATOM 690 C C . SER A 1 89 ? 29.323 5.624 -0.093 1.00 57.03 89 SER A C 1
ATOM 692 O O . SER A 1 89 ? 29.908 4.805 0.612 1.00 57.03 89 SER A O 1
ATOM 694 N N . LYS A 1 90 ? 28.008 5.860 0.029 1.00 59.75 90 LYS A N 1
ATOM 695 C CA . LYS A 1 90 ? 27.140 5.303 1.079 1.00 59.75 90 LYS A CA 1
ATOM 696 C C . LYS A 1 90 ? 25.782 4.803 0.557 1.00 59.75 90 LYS A C 1
ATOM 698 O O . LYS A 1 90 ? 24.794 4.877 1.281 1.00 59.75 90 LYS A O 1
ATOM 703 N N . HIS A 1 91 ? 25.699 4.282 -0.670 1.00 61.06 91 HIS A N 1
ATOM 704 C CA . HIS A 1 91 ? 24.513 3.502 -1.049 1.00 61.06 91 HIS A CA 1
ATOM 705 C C . HIS A 1 91 ? 24.481 2.201 -0.223 1.00 61.06 91 HIS A C 1
ATOM 707 O O . HIS A 1 91 ? 25.417 1.405 -0.340 1.00 61.06 91 HIS A O 1
ATOM 713 N N . PRO A 1 92 ? 23.453 1.959 0.616 1.00 63.88 92 PRO A N 1
ATOM 714 C CA . PRO A 1 92 ? 23.310 0.680 1.299 1.00 63.88 92 PRO A CA 1
ATOM 715 C C . PRO A 1 92 ? 23.043 -0.419 0.267 1.00 63.88 92 PRO A C 1
ATOM 717 O O . PRO A 1 92 ? 22.352 -0.191 -0.728 1.00 63.88 92 PRO A O 1
ATOM 720 N N . VAL A 1 93 ? 23.576 -1.620 0.503 1.00 68.00 93 VAL A N 1
ATOM 721 C CA . VAL A 1 93 ? 23.290 -2.771 -0.363 1.00 68.00 93 VAL A CA 1
ATOM 722 C C . VAL A 1 93 ? 21.796 -3.112 -0.233 1.00 68.00 93 VAL A C 1
ATOM 724 O O . VAL A 1 93 ? 21.326 -3.322 0.888 1.00 68.00 93 VAL A O 1
ATOM 727 N N . PRO A 1 94 ? 21.032 -3.153 -1.340 1.00 74.62 94 PRO A N 1
ATOM 728 C CA . PRO A 1 94 ? 19.599 -3.409 -1.301 1.00 74.62 94 PRO A CA 1
ATOM 729 C C . PRO A 1 94 ? 19.336 -4.881 -0.967 1.00 74.62 94 PRO A C 1
ATOM 731 O O . PRO A 1 94 ? 19.517 -5.764 -1.805 1.00 74.62 94 PRO A O 1
ATOM 734 N N . ASN A 1 95 ? 18.889 -5.153 0.259 1.00 84.44 95 ASN A N 1
ATOM 735 C CA . ASN A 1 95 ? 18.468 -6.497 0.645 1.00 84.44 95 ASN A CA 1
ATOM 736 C C . ASN A 1 95 ? 17.228 -6.913 -0.173 1.00 84.44 95 ASN A C 1
ATOM 738 O O . ASN A 1 95 ? 16.236 -6.179 -0.162 1.00 84.44 95 ASN A O 1
ATOM 742 N N . PRO A 1 96 ? 17.242 -8.073 -0.860 1.00 92.31 96 PRO A N 1
ATOM 743 C CA . PRO A 1 96 ? 16.064 -8.590 -1.545 1.00 92.31 96 PRO A CA 1
ATOM 744 C C . PRO A 1 96 ? 14.925 -8.875 -0.560 1.00 92.31 96 PRO A C 1
ATOM 746 O O . PRO A 1 96 ? 15.111 -9.573 0.435 1.00 92.31 96 PRO A O 1
ATOM 749 N N . ILE A 1 97 ? 13.735 -8.374 -0.870 1.00 94.56 97 ILE A N 1
ATOM 750 C CA . ILE A 1 97 ? 12.499 -8.607 -0.117 1.00 94.56 97 ILE A CA 1
ATOM 751 C C . ILE A 1 97 ? 11.696 -9.670 -0.868 1.00 94.56 97 ILE A C 1
ATOM 753 O O . ILE A 1 97 ? 11.426 -9.498 -2.053 1.00 94.56 97 ILE A O 1
ATOM 757 N N . ALA A 1 98 ? 11.302 -10.769 -0.223 1.00 95.44 98 ALA A N 1
ATOM 758 C CA . ALA A 1 98 ? 10.413 -11.752 -0.853 1.00 95.44 98 ALA A CA 1
ATOM 759 C C . ALA A 1 98 ? 9.046 -11.115 -1.169 1.00 95.44 98 ALA A C 1
ATOM 761 O O . ALA A 1 98 ? 8.499 -10.399 -0.330 1.00 95.44 98 ALA A O 1
ATOM 762 N N . VAL A 1 99 ? 8.495 -11.345 -2.363 1.00 96.75 99 VAL A N 1
ATOM 763 C CA . VAL A 1 99 ? 7.175 -10.815 -2.754 1.00 96.75 99 VAL A CA 1
ATOM 764 C C . VAL A 1 99 ? 6.080 -11.771 -2.292 1.00 96.75 99 VAL A C 1
ATOM 766 O O . VAL A 1 99 ? 6.088 -12.943 -2.658 1.00 96.75 99 VAL A O 1
ATOM 769 N N . ALA A 1 100 ? 5.119 -11.276 -1.510 1.00 96.19 100 ALA A N 1
ATOM 770 C CA . ALA A 1 100 ? 3.957 -12.067 -1.113 1.00 96.19 100 ALA A CA 1
ATOM 771 C C . ALA A 1 100 ? 2.900 -12.093 -2.232 1.00 96.19 100 ALA A C 1
ATOM 773 O O . ALA A 1 100 ? 2.413 -11.044 -2.656 1.00 96.19 100 ALA A O 1
ATOM 774 N N . LEU A 1 101 ? 2.507 -13.292 -2.662 1.00 96.31 101 LEU A N 1
ATOM 775 C CA . LEU A 1 101 ? 1.424 -13.551 -3.619 1.00 96.31 101 LEU A CA 1
ATOM 776 C C . LEU A 1 101 ? 0.367 -14.464 -2.978 1.00 96.31 101 LEU A C 1
ATOM 778 O O . LEU A 1 101 ? 0.582 -15.003 -1.891 1.00 96.31 101 LEU A O 1
ATOM 782 N N . SER A 1 102 ? -0.787 -14.627 -3.625 1.00 96.75 102 SER A N 1
ATOM 783 C CA . SER A 1 102 ? -1.734 -15.692 -3.264 1.00 96.75 102 SER A CA 1
ATOM 784 C C . SER A 1 102 ? -1.208 -17.060 -3.740 1.00 96.75 102 SER A C 1
ATOM 786 O O . SER A 1 102 ? -0.495 -17.108 -4.749 1.00 96.75 102 SER A O 1
ATOM 788 N N . PRO A 1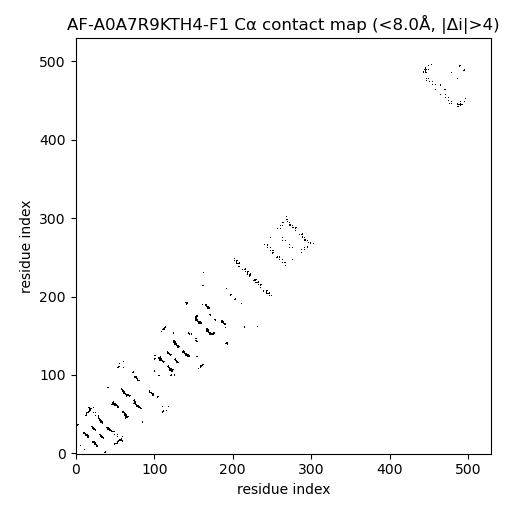 103 ? -1.513 -18.174 -3.044 1.00 95.25 103 PRO A N 1
ATOM 789 C CA . PRO A 1 103 ? -1.046 -19.501 -3.443 1.00 95.25 103 PRO A CA 1
ATOM 790 C C . PRO A 1 103 ? -1.482 -19.841 -4.869 1.00 95.25 103 PRO A C 1
ATOM 792 O O . PRO A 1 103 ? -2.643 -19.652 -5.219 1.00 95.25 103 PRO A O 1
ATOM 795 N N . LYS A 1 104 ? -0.563 -20.373 -5.680 1.00 94.44 104 LYS A N 1
ATOM 796 C CA . LYS A 1 104 ? -0.786 -20.710 -7.102 1.00 94.44 104 LYS A CA 1
ATOM 797 C C . LYS A 1 104 ? -1.144 -19.531 -8.021 1.00 94.44 104 LYS A C 1
ATOM 799 O O . LYS A 1 104 ? -1.635 -19.738 -9.131 1.00 94.44 104 LYS A O 1
ATOM 804 N N . SER A 1 105 ? -0.881 -18.301 -7.580 1.00 95.00 105 SER A N 1
ATOM 805 C CA . SER A 1 105 ? -1.147 -17.082 -8.340 1.00 95.00 105 SER A CA 1
ATOM 806 C C . SER A 1 105 ? 0.148 -16.374 -8.756 1.00 95.00 105 SER A C 1
ATOM 808 O O . SER A 1 105 ? 1.187 -16.479 -8.108 1.00 95.00 105 SER A O 1
ATOM 810 N N . GLU A 1 106 ? 0.075 -15.619 -9.851 1.00 94.81 106 GLU A N 1
ATOM 811 C CA . GLU A 1 106 ? 1.193 -14.874 -10.448 1.00 94.81 106 GLU A CA 1
ATOM 812 C C . GLU A 1 106 ? 0.988 -13.362 -10.285 1.00 94.81 106 GLU A C 1
ATOM 814 O O . GLU A 1 106 ? -0.144 -12.919 -10.071 1.00 94.81 106 GLU A O 1
ATOM 819 N N . VAL A 1 107 ? 2.048 -12.557 -10.433 1.00 96.38 107 VAL A N 1
ATOM 820 C CA . VAL A 1 107 ? 1.929 -11.085 -10.505 1.00 96.38 107 VAL A CA 1
ATOM 821 C C . VAL A 1 107 ? 1.102 -10.686 -11.732 1.00 96.38 107 VAL A C 1
ATOM 823 O O . VAL A 1 107 ? 1.471 -10.990 -12.864 1.00 96.38 107 VAL A O 1
ATOM 826 N N . SER A 1 108 ? -0.003 -9.970 -11.513 1.00 96.12 108 SER A N 1
ATOM 827 C CA . SER A 1 108 ? -0.860 -9.416 -12.571 1.00 96.12 108 SER A CA 1
ATOM 828 C C . SER A 1 108 ? -0.564 -7.941 -12.854 1.00 96.12 108 SER A C 1
ATOM 830 O O . SER A 1 108 ? -0.717 -7.481 -13.985 1.00 96.12 108 SER A O 1
ATOM 832 N N . TRP A 1 109 ? -0.117 -7.208 -11.832 1.00 97.81 109 TRP A N 1
ATOM 833 C CA . TRP A 1 109 ? 0.306 -5.812 -11.897 1.00 97.81 109 TRP A CA 1
ATOM 834 C C . TRP A 1 109 ? 1.264 -5.522 -10.732 1.00 97.81 109 TRP A C 1
ATOM 836 O O . TRP A 1 109 ? 1.098 -6.066 -9.640 1.00 97.81 109 TRP A O 1
ATOM 846 N N . ALA A 1 110 ? 2.252 -4.655 -10.934 1.00 98.06 110 ALA A N 1
ATOM 847 C CA . ALA A 1 110 ? 3.117 -4.164 -9.865 1.00 98.06 110 ALA A CA 1
ATOM 848 C C . ALA A 1 110 ? 3.555 -2.725 -10.146 1.00 98.06 110 ALA A C 1
ATOM 850 O O . ALA A 1 110 ? 3.767 -2.342 -11.299 1.00 98.06 110 ALA A O 1
ATOM 851 N N . GLY A 1 111 ? 3.715 -1.931 -9.092 1.00 97.88 111 GLY A N 1
ATOM 852 C CA . GLY A 1 111 ? 4.139 -0.547 -9.210 1.00 97.88 111 GLY A CA 1
ATOM 853 C C . GLY A 1 111 ? 4.289 0.155 -7.870 1.00 97.88 111 GLY A C 1
ATOM 854 O O . GLY A 1 111 ? 4.701 -0.444 -6.880 1.00 97.88 111 GLY A O 1
ATOM 855 N N . PHE A 1 112 ? 3.951 1.437 -7.869 1.00 98.38 112 PHE A N 1
ATOM 856 C CA . PHE A 1 112 ? 3.860 2.268 -6.678 1.00 98.38 112 PHE A CA 1
ATOM 857 C C . PHE A 1 112 ? 2.443 2.846 -6.567 1.00 98.38 112 PHE A C 1
ATOM 859 O O . PHE A 1 112 ? 1.721 2.939 -7.566 1.00 98.38 112 PHE A O 1
ATOM 866 N N . THR A 1 113 ? 2.036 3.219 -5.356 1.00 98.00 113 THR A N 1
ATOM 867 C CA . THR A 1 113 ? 0.873 4.091 -5.135 1.00 98.00 113 THR A CA 1
ATOM 868 C C . THR A 1 113 ? 1.197 5.521 -5.594 1.00 98.00 113 THR A C 1
ATOM 870 O O . THR A 1 113 ? 2.366 5.847 -5.819 1.00 98.00 113 THR A O 1
ATOM 873 N N . ASP A 1 114 ? 0.190 6.389 -5.748 1.00 97.19 114 ASP A N 1
ATOM 874 C CA . ASP A 1 114 ? 0.418 7.821 -6.031 1.00 97.19 114 ASP A CA 1
ATOM 875 C C . ASP A 1 114 ? 1.292 8.494 -4.953 1.00 97.19 114 ASP A C 1
ATOM 877 O O . ASP A 1 114 ? 1.916 9.521 -5.205 1.00 97.19 114 ASP A O 1
ATOM 881 N N . GLU A 1 115 ? 1.333 7.903 -3.759 1.00 96.12 115 GLU A N 1
ATOM 882 C CA . GLU A 1 115 ? 2.085 8.332 -2.586 1.00 96.12 115 GLU A CA 1
ATOM 883 C C . GLU A 1 115 ? 3.464 7.651 -2.441 1.00 96.12 115 GLU A C 1
ATOM 885 O O . GLU A 1 115 ? 4.164 7.880 -1.457 1.00 96.12 115 GLU A O 1
ATOM 890 N N . GLY A 1 116 ? 3.874 6.818 -3.405 1.00 95.50 116 GLY A N 1
ATOM 891 C CA . GLY A 1 116 ? 5.218 6.231 -3.454 1.00 95.50 116 GLY A CA 1
ATOM 892 C C . GLY A 1 116 ? 5.418 4.925 -2.679 1.00 95.50 116 GLY A C 1
ATOM 893 O O . GLY A 1 116 ? 6.553 4.456 -2.561 1.00 95.50 116 GLY A O 1
ATOM 894 N N . THR A 1 117 ? 4.355 4.283 -2.189 1.00 96.69 117 THR A N 1
ATOM 895 C CA . THR A 1 117 ? 4.451 2.974 -1.520 1.00 96.69 117 THR A CA 1
ATOM 896 C C . THR A 1 117 ? 4.553 1.842 -2.555 1.00 96.69 117 THR A C 1
ATOM 898 O O . THR A 1 117 ? 3.686 1.756 -3.430 1.00 96.69 117 THR A O 1
ATOM 901 N N . PRO A 1 118 ? 5.551 0.933 -2.486 1.00 97.44 118 PRO A N 1
ATOM 902 C CA . PRO A 1 118 ? 5.643 -0.209 -3.399 1.00 97.44 118 PRO A CA 1
ATOM 903 C C . PRO A 1 118 ? 4.437 -1.141 -3.253 1.00 97.44 118 PRO A C 1
ATOM 905 O O . PRO A 1 118 ? 4.043 -1.489 -2.136 1.00 97.44 118 PRO A O 1
ATOM 908 N N . CYS A 1 119 ? 3.850 -1.572 -4.367 1.00 97.88 119 CYS A N 1
ATOM 909 C CA . CYS A 1 119 ? 2.625 -2.365 -4.358 1.00 97.88 119 CYS A CA 1
ATOM 910 C C . CYS A 1 119 ? 2.552 -3.399 -5.491 1.00 97.88 119 CYS A C 1
ATOM 912 O O . CYS A 1 119 ? 3.106 -3.225 -6.577 1.00 97.88 119 CYS A O 1
ATOM 914 N N . VAL A 1 120 ? 1.862 -4.507 -5.212 1.00 98.31 120 VAL A N 1
ATOM 915 C CA . VAL A 1 120 ? 1.672 -5.640 -6.129 1.00 98.31 120 VAL A CA 1
ATOM 916 C C . VAL A 1 120 ? 0.223 -6.108 -6.108 1.00 98.31 120 VAL A C 1
ATOM 918 O O . VAL A 1 120 ? -0.457 -6.043 -5.083 1.00 98.31 120 VAL A O 1
ATOM 921 N N . ALA A 1 121 ? -0.240 -6.625 -7.236 1.00 97.94 121 ALA A N 1
ATOM 922 C CA . ALA A 1 121 ? -1.495 -7.342 -7.361 1.00 97.94 121 ALA A CA 1
ATOM 923 C C . ALA A 1 121 ? -1.258 -8.661 -8.097 1.00 97.94 121 ALA A C 1
ATOM 925 O O . ALA A 1 121 ? -0.396 -8.752 -8.975 1.00 97.94 121 ALA A O 1
ATOM 926 N N . ASP A 1 122 ? -2.026 -9.681 -7.736 1.00 96.88 122 ASP A N 1
ATOM 927 C CA . ASP A 1 122 ? -1.924 -11.015 -8.322 1.00 96.88 122 ASP A CA 1
ATOM 928 C C . ASP A 1 122 ? -3.120 -11.361 -9.232 1.00 96.88 122 ASP A C 1
ATOM 930 O O . ASP A 1 122 ? -4.031 -10.549 -9.431 1.00 96.88 122 ASP A O 1
ATOM 934 N N . LEU A 1 123 ? -3.080 -12.524 -9.885 1.00 94.88 123 LEU A N 1
ATOM 935 C CA . LEU A 1 123 ? -4.150 -13.016 -10.767 1.00 94.88 123 LEU A CA 1
ATOM 936 C C . LEU A 1 123 ? -5.435 -13.415 -10.027 1.00 94.88 123 LEU A C 1
ATOM 938 O O . LEU A 1 123 ? -6.519 -13.322 -10.615 1.00 94.88 123 LEU A O 1
ATOM 942 N N . ASP A 1 124 ? -5.326 -13.812 -8.760 1.00 95.12 124 ASP A N 1
ATOM 943 C CA . ASP A 1 124 ? -6.471 -14.011 -7.867 1.00 95.12 124 ASP A CA 1
ATOM 944 C C . ASP A 1 124 ? -7.177 -12.682 -7.567 1.00 95.12 124 ASP A C 1
ATOM 946 O O . ASP A 1 124 ? -8.381 -12.658 -7.319 1.00 95.12 124 ASP A O 1
ATOM 950 N N . GLY A 1 125 ? -6.463 -11.563 -7.697 1.00 95.31 125 GLY A N 1
ATOM 951 C CA . GLY A 1 125 ? -6.985 -10.208 -7.580 1.00 95.31 125 GLY A CA 1
ATOM 952 C C . GLY A 1 125 ? -6.798 -9.597 -6.194 1.00 95.31 125 GLY A C 1
ATOM 953 O O . GLY A 1 125 ? -7.479 -8.611 -5.891 1.00 95.31 125 GLY A O 1
ATOM 954 N N . ILE A 1 126 ? -5.907 -10.164 -5.375 1.00 98.00 126 ILE A N 1
ATOM 955 C CA . ILE A 1 126 ? -5.501 -9.625 -4.076 1.00 98.00 126 ILE A CA 1
ATOM 956 C C . ILE A 1 126 ? -4.414 -8.575 -4.291 1.00 98.00 126 ILE A C 1
ATOM 958 O O . ILE A 1 126 ? -3.415 -8.806 -4.975 1.00 98.00 126 ILE A O 1
ATOM 962 N N . VAL A 1 127 ? -4.614 -7.411 -3.681 1.00 98.31 127 VAL A N 1
ATOM 963 C CA . VAL A 1 127 ? -3.762 -6.230 -3.827 1.00 98.31 127 VAL A CA 1
ATOM 964 C C . VAL A 1 127 ? -3.038 -5.978 -2.511 1.00 98.31 127 VAL A C 1
ATOM 966 O O . VAL A 1 127 ? -3.671 -5.944 -1.456 1.00 98.31 127 VAL A O 1
ATOM 969 N N . ARG A 1 128 ? -1.713 -5.817 -2.561 1.00 98.12 128 ARG A N 1
ATOM 970 C CA . ARG A 1 128 ? -0.832 -5.684 -1.393 1.00 98.12 128 ARG A CA 1
ATOM 971 C C . ARG A 1 128 ? 0.077 -4.465 -1.527 1.00 98.12 128 ARG A C 1
ATOM 973 O O . ARG A 1 128 ? 0.580 -4.192 -2.615 1.00 98.12 128 ARG A O 1
ATOM 980 N N . ILE A 1 129 ? 0.344 -3.795 -0.409 1.00 97.38 129 ILE A N 1
ATOM 981 C CA . ILE A 1 129 ? 1.404 -2.780 -0.291 1.00 97.38 129 ILE A CA 1
ATOM 982 C C . ILE A 1 129 ? 2.532 -3.301 0.594 1.00 97.38 129 ILE A C 1
ATOM 984 O O . ILE A 1 129 ? 2.293 -4.107 1.495 1.00 97.38 129 ILE A O 1
ATOM 988 N N . PHE A 1 130 ? 3.750 -2.829 0.361 1.00 96.06 130 PHE A N 1
ATOM 989 C CA . PHE A 1 130 ? 4.885 -3.059 1.244 1.00 96.06 130 PHE A CA 1
ATOM 990 C C . PHE A 1 130 ? 4.981 -1.929 2.275 1.00 96.06 130 PHE A C 1
ATOM 992 O O . PHE A 1 130 ? 5.159 -0.770 1.905 1.00 96.06 130 PHE A O 1
ATOM 999 N N . THR A 1 131 ? 4.891 -2.247 3.569 1.00 90.81 131 THR A N 1
ATOM 1000 C CA . THR A 1 131 ? 4.934 -1.245 4.645 1.00 90.81 131 THR A CA 1
ATOM 1001 C C . THR A 1 131 ? 5.997 -1.543 5.696 1.00 90.81 131 THR A C 1
ATOM 1003 O O . THR A 1 131 ? 6.152 -2.664 6.186 1.00 90.81 131 THR A O 1
ATOM 1006 N N . THR A 1 132 ? 6.707 -0.488 6.098 1.00 85.81 132 THR A N 1
ATOM 1007 C CA . THR A 1 132 ? 7.674 -0.532 7.201 1.00 85.81 132 THR A CA 1
ATOM 1008 C C . THR A 1 132 ? 6.990 -0.621 8.567 1.00 85.81 132 THR A C 1
ATOM 1010 O O . THR A 1 132 ? 7.580 -1.149 9.504 1.00 85.81 132 THR A O 1
ATOM 1013 N N . GLY A 1 133 ? 5.741 -0.145 8.682 1.00 78.00 133 GLY A N 1
ATOM 1014 C CA . GLY A 1 133 ? 5.019 -0.015 9.957 1.00 78.00 133 GLY A CA 1
ATOM 1015 C C . GLY A 1 133 ? 4.646 -1.343 10.623 1.00 78.00 133 GLY A C 1
ATOM 1016 O O . GLY A 1 133 ? 4.353 -1.364 11.811 1.00 78.00 133 GLY A O 1
ATOM 1017 N N . VAL A 1 134 ? 4.703 -2.454 9.881 1.00 78.50 134 VAL A N 1
ATOM 1018 C CA . VAL A 1 134 ? 4.497 -3.817 10.401 1.00 78.50 134 VAL A CA 1
ATOM 1019 C C . VAL A 1 134 ? 5.744 -4.672 10.126 1.00 78.50 134 VAL A C 1
ATOM 1021 O O . VAL A 1 134 ? 5.670 -5.791 9.630 1.00 78.50 134 VAL A O 1
ATOM 1024 N N . GLY A 1 135 ? 6.926 -4.111 10.402 1.00 80.94 135 GLY A N 1
ATOM 1025 C CA . GLY A 1 135 ? 8.194 -4.844 10.346 1.00 80.94 135 GLY A CA 1
ATOM 1026 C C . GLY A 1 135 ? 8.685 -5.175 8.933 1.00 80.94 135 GLY A C 1
ATOM 1027 O O . GLY A 1 135 ? 9.210 -6.264 8.723 1.00 80.94 135 GLY A O 1
ATOM 1028 N N . ASN A 1 136 ? 8.543 -4.242 7.982 1.00 88.56 136 ASN A N 1
ATOM 1029 C CA . ASN A 1 136 ? 8.981 -4.395 6.583 1.00 88.56 136 ASN A CA 1
ATOM 1030 C C . ASN A 1 136 ? 8.313 -5.593 5.876 1.00 88.56 136 ASN A C 1
ATOM 1032 O O . ASN A 1 136 ? 8.988 -6.515 5.416 1.00 88.56 136 ASN A O 1
ATOM 1036 N N . THR A 1 137 ? 6.980 -5.574 5.791 1.00 94.62 137 THR A N 1
ATOM 1037 C CA . THR A 1 137 ? 6.168 -6.694 5.282 1.00 94.62 137 THR A CA 1
ATOM 1038 C C . THR A 1 137 ? 5.132 -6.267 4.239 1.00 94.62 137 THR A C 1
ATOM 1040 O O . THR A 1 137 ? 4.836 -5.081 4.077 1.00 94.62 137 THR A O 1
ATOM 1043 N N . TRP A 1 138 ? 4.549 -7.247 3.548 1.00 96.88 138 TRP A N 1
ATOM 1044 C CA . TRP A 1 138 ? 3.427 -7.052 2.630 1.00 96.88 138 TRP A CA 1
ATOM 1045 C C . TRP A 1 138 ? 2.090 -7.159 3.364 1.00 96.88 138 TRP A C 1
ATOM 1047 O O . TRP A 1 138 ? 1.794 -8.190 3.967 1.00 96.88 138 TRP A O 1
ATOM 1057 N N . VAL A 1 139 ? 1.250 -6.130 3.256 1.00 96.94 139 VAL A N 1
ATOM 1058 C CA . VAL A 1 139 ? -0.104 -6.106 3.830 1.00 96.94 139 VAL A CA 1
ATOM 1059 C C . VAL A 1 139 ? -1.139 -6.097 2.699 1.00 96.94 139 VAL A C 1
ATOM 1061 O O . VAL A 1 139 ? -1.042 -5.244 1.813 1.00 96.94 139 VAL A O 1
ATOM 1064 N N . PRO A 1 140 ? -2.127 -7.016 2.685 1.00 97.44 140 PRO A N 1
ATOM 1065 C CA . PRO A 1 140 ? -3.222 -6.984 1.722 1.00 97.44 140 PRO A CA 1
ATOM 1066 C C . PRO A 1 140 ? -4.207 -5.855 2.051 1.00 97.44 140 PRO A C 1
ATOM 1068 O O . PRO A 1 140 ? -4.708 -5.770 3.169 1.00 97.44 140 PRO A O 1
ATOM 1071 N N . ILE A 1 141 ? -4.493 -5.005 1.064 1.00 96.88 141 ILE A N 1
ATOM 1072 C CA . ILE A 1 141 ? -5.303 -3.781 1.200 1.00 96.88 141 ILE A CA 1
ATOM 1073 C C . ILE A 1 141 ? -6.590 -3.774 0.370 1.00 96.88 141 ILE A C 1
ATOM 1075 O O . ILE A 1 141 ? -7.385 -2.846 0.507 1.00 96.88 141 ILE A O 1
ATOM 1079 N N . ALA A 1 142 ? -6.793 -4.762 -0.505 1.00 97.19 142 ALA A N 1
ATOM 1080 C CA . ALA A 1 142 ? -8.057 -4.983 -1.203 1.00 97.19 142 ALA A CA 1
ATOM 1081 C C . ALA A 1 142 ? -8.124 -6.380 -1.834 1.00 97.19 142 ALA A C 1
ATOM 1083 O O . ALA A 1 142 ? -7.106 -6.950 -2.237 1.00 97.19 142 ALA A O 1
ATOM 1084 N N . SER A 1 143 ? -9.350 -6.867 -2.022 1.00 96.56 143 SER A N 1
ATOM 1085 C CA . SER A 1 143 ? -9.693 -7.914 -2.985 1.00 96.56 143 SER A CA 1
ATOM 1086 C C . SER A 1 143 ? -10.516 -7.290 -4.112 1.00 96.56 143 SER A C 1
ATOM 1088 O O . SER A 1 143 ? -11.614 -6.768 -3.906 1.00 96.56 143 SER A O 1
ATOM 1090 N N . THR A 1 144 ? -10.007 -7.350 -5.341 1.00 95.62 144 THR A N 1
ATOM 1091 C CA . THR A 1 144 ? -10.777 -6.904 -6.514 1.00 95.62 144 THR A CA 1
ATOM 1092 C C . THR A 1 144 ? -11.949 -7.845 -6.815 1.00 95.62 144 THR A C 1
ATOM 1094 O O . THR A 1 144 ? -12.958 -7.416 -7.376 1.00 95.62 144 THR A O 1
ATOM 1097 N N . LYS A 1 145 ? -11.871 -9.116 -6.393 1.00 93.38 145 LYS A N 1
ATOM 1098 C CA . LYS A 1 145 ? -12.927 -10.120 -6.599 1.00 93.38 145 LYS A CA 1
ATOM 1099 C C . LYS A 1 145 ? -14.174 -9.871 -5.758 1.00 93.38 145 LYS A C 1
ATOM 1101 O O . LYS A 1 145 ? -15.254 -10.258 -6.189 1.00 93.38 145 LYS A O 1
ATOM 1106 N N . ASP A 1 146 ? -14.070 -9.131 -4.660 1.00 92.56 146 ASP A N 1
ATOM 1107 C CA . ASP A 1 146 ? -15.222 -8.749 -3.827 1.00 92.56 146 ASP A CA 1
ATOM 1108 C C . ASP A 1 146 ? -16.201 -7.831 -4.589 1.00 92.56 146 ASP A C 1
ATOM 1110 O O . ASP A 1 146 ? -17.375 -7.715 -4.239 1.00 92.56 146 ASP A O 1
ATOM 1114 N N . ASN A 1 147 ? -15.726 -7.213 -5.677 1.00 92.19 147 ASN A N 1
ATOM 1115 C CA . ASN A 1 147 ? -16.499 -6.356 -6.576 1.00 92.19 147 ASN A CA 1
ATOM 1116 C C . ASN A 1 147 ? -16.905 -7.065 -7.891 1.00 92.19 147 ASN A C 1
ATOM 1118 O O . ASN A 1 147 ? -17.583 -6.469 -8.736 1.00 92.19 147 ASN A O 1
ATOM 1122 N N . ALA A 1 148 ? -16.508 -8.328 -8.086 1.00 93.31 148 ALA A N 1
ATOM 1123 C CA . ALA A 1 148 ? -16.872 -9.145 -9.245 1.00 93.31 148 ALA A CA 1
ATOM 1124 C C . ALA A 1 148 ? -18.312 -9.685 -9.138 1.00 93.31 148 ALA A C 1
ATOM 1126 O O . ALA A 1 148 ? -18.850 -9.859 -8.046 1.00 93.31 148 ALA A O 1
ATOM 1127 N N . LYS A 1 149 ? -18.955 -9.978 -10.278 1.00 92.38 149 LYS A N 1
ATOM 1128 C CA . LYS A 1 149 ? -20.330 -10.524 -10.327 1.00 92.38 149 LYS A CA 1
ATOM 1129 C C . LYS A 1 149 ? -20.394 -11.934 -10.914 1.00 92.38 149 LYS A C 1
ATOM 1131 O O . LYS A 1 149 ? -21.344 -12.664 -10.641 1.00 92.38 149 LYS A O 1
ATOM 1136 N N . GLY A 1 150 ? -19.393 -12.331 -11.694 1.00 91.69 150 GLY A N 1
ATOM 1137 C CA . GLY A 1 150 ? -19.183 -13.693 -12.174 1.00 91.69 150 GLY A CA 1
ATOM 1138 C C . GLY A 1 150 ? -17.725 -14.134 -12.034 1.00 91.69 150 GLY A C 1
ATOM 1139 O O . GLY A 1 150 ? -16.817 -13.311 -11.971 1.00 91.69 150 GLY A O 1
ATOM 1140 N N . LYS A 1 151 ? -17.487 -15.453 -12.036 1.00 89.31 151 LYS A N 1
ATOM 1141 C CA . LYS A 1 151 ? -16.139 -16.047 -11.893 1.00 89.31 151 LYS A CA 1
ATOM 1142 C C . LYS A 1 151 ? -15.134 -15.577 -12.958 1.00 89.31 151 LYS A C 1
ATOM 1144 O O . LYS A 1 151 ? -13.934 -15.593 -12.714 1.00 89.31 151 LYS A O 1
ATOM 1149 N N . SER A 1 152 ? -15.627 -15.181 -14.132 1.00 92.62 152 SER A N 1
ATOM 1150 C CA . SER A 1 152 ? -14.836 -14.701 -15.269 1.00 92.62 152 SER A CA 1
ATOM 1151 C C . SER A 1 152 ? -14.685 -13.174 -15.333 1.00 92.62 152 SER A C 1
ATOM 1153 O O . SER A 1 152 ? -14.117 -12.666 -16.302 1.00 92.62 152 SER A O 1
ATOM 1155 N N . ASP A 1 153 ? -15.166 -12.440 -14.327 1.00 94.94 153 ASP A N 1
ATOM 1156 C CA . ASP A 1 153 ? -14.914 -11.006 -14.191 1.00 94.94 153 ASP A CA 1
ATOM 1157 C C . ASP A 1 153 ? -13.534 -10.762 -13.549 1.00 94.94 153 ASP A C 1
ATOM 1159 O O . ASP A 1 153 ? -13.137 -11.417 -12.575 1.00 94.94 153 ASP A O 1
ATOM 1163 N N . ASN A 1 154 ? -12.799 -9.789 -14.082 1.00 95.50 154 ASN A N 1
ATOM 1164 C CA . ASN A 1 154 ? -11.497 -9.346 -13.586 1.00 95.50 154 ASN A CA 1
ATOM 1165 C C . ASN A 1 154 ? -11.424 -7.813 -13.591 1.00 95.50 154 ASN A C 1
ATOM 1167 O O . ASN A 1 154 ? -12.210 -7.144 -1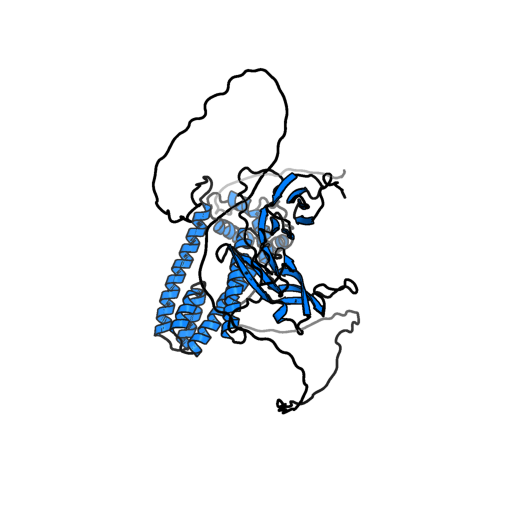4.264 1.00 95.50 154 ASN A O 1
ATOM 1171 N N . PHE A 1 155 ? -10.449 -7.254 -12.878 1.00 96.94 155 PHE A N 1
ATOM 1172 C CA . PHE A 1 155 ? -10.185 -5.818 -12.856 1.00 96.94 155 PHE A CA 1
ATOM 1173 C C . PHE A 1 155 ? -8.734 -5.565 -13.260 1.00 96.94 155 PHE A C 1
ATOM 1175 O O . PHE A 1 155 ? -7.810 -5.959 -12.557 1.00 96.94 155 PHE A O 1
ATOM 1182 N N . PHE A 1 156 ? -8.536 -4.915 -14.405 1.00 97.19 156 PHE A N 1
ATOM 1183 C CA . PHE A 1 156 ? -7.212 -4.551 -14.898 1.00 97.19 156 PHE A CA 1
ATOM 1184 C C . PHE A 1 156 ? -6.765 -3.252 -14.218 1.00 97.19 156 PHE A C 1
ATOM 1186 O O . PHE A 1 156 ? -7.366 -2.201 -14.450 1.00 97.19 156 PHE A O 1
ATOM 1193 N N . ILE A 1 157 ? -5.772 -3.322 -13.331 1.00 97.88 157 ILE A N 1
ATOM 1194 C CA . ILE A 1 157 ? -5.329 -2.184 -12.511 1.00 97.88 157 ILE A CA 1
ATOM 1195 C C . ILE A 1 157 ? -4.528 -1.184 -13.358 1.00 97.88 157 ILE A C 1
ATOM 1197 O O . ILE A 1 157 ? -3.732 -1.565 -14.212 1.00 97.88 157 ILE A O 1
ATOM 1201 N N . ILE A 1 158 ? -4.763 0.109 -13.118 1.00 96.94 158 ILE A N 1
ATOM 1202 C CA . ILE A 1 158 ? -4.029 1.229 -13.725 1.00 96.94 158 ILE A CA 1
ATOM 1203 C C . ILE A 1 158 ? -3.146 1.914 -12.673 1.00 96.94 158 ILE A C 1
ATOM 1205 O O . ILE A 1 158 ? -2.009 2.262 -12.968 1.00 96.94 158 ILE A O 1
ATOM 1209 N N . GLY A 1 159 ? -3.663 2.106 -11.457 1.00 97.50 159 GLY A N 1
ATOM 1210 C CA . GLY A 1 159 ? -2.937 2.732 -10.351 1.00 97.50 159 GLY A CA 1
ATOM 1211 C C . GLY A 1 159 ? -3.772 2.800 -9.073 1.00 97.50 159 GLY A C 1
ATOM 1212 O O . GLY A 1 159 ? -4.977 2.535 -9.090 1.00 97.50 159 GLY A O 1
ATOM 1213 N N . LEU A 1 160 ? -3.126 3.139 -7.963 1.00 98.06 160 LEU A N 1
ATOM 1214 C CA . LEU A 1 160 ? -3.709 3.184 -6.621 1.00 98.06 160 LEU A CA 1
ATOM 1215 C C . LEU A 1 160 ? -3.471 4.566 -6.001 1.00 98.06 160 LEU A C 1
ATOM 1217 O O . LEU A 1 160 ? -2.511 5.239 -6.366 1.00 98.06 160 LEU A O 1
ATOM 1221 N N . SER A 1 161 ? -4.321 4.984 -5.069 1.00 97.44 161 SER A N 1
ATOM 1222 C CA . SER A 1 161 ? -4.008 6.061 -4.123 1.00 97.44 161 SER A CA 1
ATOM 1223 C C . SER A 1 161 ? -4.508 5.680 -2.738 1.00 97.44 161 SER A C 1
ATOM 1225 O O . SER A 1 161 ? -5.664 5.279 -2.563 1.00 97.44 161 SER A O 1
ATOM 1227 N N . GLU A 1 162 ? -3.614 5.803 -1.766 1.00 96.69 162 GLU A N 1
ATOM 1228 C CA . GLU A 1 162 ? -3.866 5.559 -0.350 1.00 96.69 162 GLU A CA 1
ATOM 1229 C C . GLU A 1 162 ? -4.650 6.724 0.269 1.00 96.69 162 GLU A C 1
ATOM 1231 O O . GLU A 1 162 ? -5.641 6.488 0.958 1.00 96.69 162 GLU A O 1
ATOM 1236 N N . ILE A 1 163 ? -4.305 7.975 -0.066 1.00 96.12 163 ILE A N 1
ATOM 1237 C CA . ILE A 1 163 ? -4.986 9.184 0.433 1.00 96.12 163 ILE A CA 1
ATOM 1238 C C . ILE A 1 163 ? -6.410 9.291 -0.126 1.00 96.12 163 ILE A C 1
ATOM 1240 O O . ILE A 1 163 ? -7.338 9.653 0.594 1.00 96.12 163 ILE A O 1
ATOM 1244 N N . GLN A 1 164 ? -6.615 8.937 -1.398 1.00 95.81 164 GLN A N 1
ATOM 1245 C CA . GLN A 1 164 ? -7.945 8.897 -2.021 1.00 95.81 164 GLN A CA 1
ATOM 1246 C C . GLN A 1 164 ? -8.697 7.581 -1.731 1.00 95.81 164 GLN A C 1
ATOM 1248 O O . GLN A 1 164 ? -9.817 7.405 -2.211 1.00 95.81 164 GLN A O 1
ATOM 1253 N N . ASN A 1 165 ? -8.086 6.650 -0.985 1.00 95.75 165 ASN A N 1
ATOM 1254 C CA . ASN A 1 165 ? -8.619 5.335 -0.623 1.00 95.75 165 ASN A CA 1
ATOM 1255 C C . ASN A 1 165 ? -9.221 4.558 -1.819 1.00 95.75 165 ASN A C 1
ATOM 1257 O O . ASN A 1 165 ? -10.307 3.977 -1.709 1.00 95.75 165 ASN A O 1
ATOM 1261 N N . GLN A 1 166 ? -8.535 4.536 -2.971 1.00 96.69 166 GLN A N 1
ATOM 1262 C CA . GLN A 1 166 ? -9.077 3.927 -4.192 1.00 96.69 166 GLN A CA 1
ATOM 1263 C C . GLN A 1 166 ? -8.060 3.236 -5.112 1.00 96.69 166 GLN A C 1
ATOM 1265 O O . GLN A 1 166 ? -6.938 3.697 -5.324 1.00 96.69 166 GLN A O 1
ATOM 1270 N N . ILE A 1 167 ? -8.527 2.164 -5.758 1.00 98.12 167 ILE A N 1
ATOM 1271 C CA . ILE A 1 167 ? -7.893 1.500 -6.900 1.00 98.12 167 ILE A CA 1
ATOM 1272 C C . ILE A 1 167 ? -8.586 1.960 -8.180 1.00 98.12 167 ILE A C 1
ATOM 1274 O O . ILE A 1 167 ? -9.790 1.761 -8.362 1.00 98.12 167 ILE A O 1
ATOM 1278 N N . ARG A 1 168 ? -7.807 2.525 -9.101 1.00 98.19 168 ARG A N 1
ATOM 1279 C CA . ARG A 1 168 ? -8.242 2.902 -10.447 1.00 98.19 168 ARG A CA 1
ATOM 1280 C C . ARG A 1 168 ? -7.958 1.729 -11.378 1.00 98.19 168 ARG A C 1
ATOM 1282 O O . ARG A 1 168 ? -6.806 1.348 -11.580 1.00 98.19 168 ARG A O 1
ATOM 1289 N N . CYS A 1 169 ? -9.008 1.136 -11.934 1.00 97.50 169 CYS A N 1
ATOM 1290 C CA . CYS A 1 169 ? -8.927 -0.084 -12.739 1.00 97.50 169 CYS A CA 1
ATOM 1291 C C . CYS A 1 169 ? -9.933 -0.068 -13.901 1.00 97.50 169 CYS A C 1
ATOM 1293 O O . CYS A 1 169 ? -10.732 0.856 -14.031 1.00 97.50 169 CYS A O 1
ATOM 1295 N N . ILE A 1 170 ? -9.917 -1.087 -14.758 1.00 97.50 170 ILE A N 1
ATOM 1296 C CA . ILE A 1 170 ? -10.927 -1.314 -15.799 1.00 97.50 170 ILE A CA 1
ATOM 1297 C C . ILE A 1 170 ? -11.586 -2.671 -15.557 1.00 97.50 170 ILE A C 1
ATOM 1299 O O . ILE A 1 170 ? -10.913 -3.702 -15.524 1.00 97.50 170 ILE A O 1
ATOM 1303 N N . PHE A 1 171 ? -12.913 -2.675 -15.428 1.00 96.44 171 PHE A N 1
ATOM 1304 C CA . PHE A 1 171 ? -13.704 -3.901 -15.351 1.00 96.44 171 PHE A CA 1
ATOM 1305 C C . PHE A 1 171 ? -13.638 -4.679 -16.675 1.00 96.44 171 PHE A C 1
ATOM 1307 O O . PHE A 1 171 ? -14.026 -4.172 -17.730 1.00 96.44 171 PHE A O 1
ATOM 1314 N N . CYS A 1 172 ? -13.160 -5.919 -16.609 1.00 95.31 172 CYS A N 1
ATOM 1315 C CA . CYS A 1 172 ? -12.947 -6.812 -17.743 1.00 95.31 172 CYS A CA 1
ATOM 1316 C C . CYS A 1 172 ? -13.825 -8.060 -17.581 1.00 95.31 172 CYS A C 1
ATOM 1318 O O . CYS A 1 172 ? -13.611 -8.873 -16.683 1.00 95.31 172 CYS A O 1
ATOM 1320 N N . LYS A 1 173 ? -14.829 -8.217 -18.450 1.00 93.94 173 LYS A N 1
ATOM 1321 C CA . LYS A 1 173 ? -15.771 -9.344 -18.410 1.00 93.94 173 LYS A CA 1
ATOM 1322 C C . LYS A 1 173 ? -15.336 -10.442 -19.378 1.00 93.94 173 LYS A C 1
ATOM 1324 O O . LYS A 1 173 ? -15.404 -10.248 -20.587 1.00 93.94 173 LYS A O 1
ATOM 1329 N N . GLY A 1 174 ? -14.946 -11.604 -18.857 1.00 91.25 174 GLY A N 1
ATOM 1330 C CA . GLY A 1 174 ? -14.489 -12.742 -19.664 1.00 91.25 174 GLY A CA 1
ATOM 1331 C C . GLY A 1 174 ? -13.017 -12.681 -20.088 1.00 91.25 174 GLY A C 1
ATOM 1332 O O . GLY A 1 174 ? -12.531 -13.624 -20.702 1.00 91.25 174 GLY A O 1
ATOM 1333 N N . SER A 1 175 ? -12.298 -11.612 -19.743 1.00 93.50 175 SER A N 1
ATOM 1334 C CA . SER A 1 175 ? -10.876 -11.407 -20.041 1.00 93.50 175 SER A CA 1
ATOM 1335 C C . SER A 1 175 ? -10.139 -10.852 -18.818 1.00 93.50 175 SER A C 1
ATOM 1337 O O . SER A 1 175 ? -10.762 -10.298 -17.912 1.00 93.50 175 SER A O 1
ATOM 1339 N N . ARG A 1 176 ? -8.806 -10.989 -18.785 1.00 92.81 176 ARG A N 1
ATOM 1340 C CA . ARG A 1 176 ? -7.939 -10.371 -17.757 1.00 92.81 176 ARG A CA 1
ATOM 1341 C C . ARG A 1 176 ? -7.523 -8.932 -18.101 1.00 92.81 176 ARG A C 1
ATOM 1343 O O . ARG A 1 176 ? -7.133 -8.185 -17.214 1.00 92.81 176 ARG A O 1
ATOM 1350 N N . TYR A 1 177 ? -7.629 -8.549 -19.372 1.00 94.81 177 TYR A N 1
ATOM 1351 C CA . TYR A 1 177 ? -7.280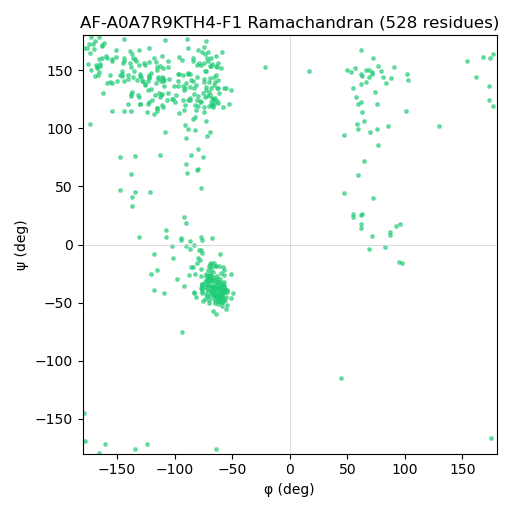 -7.234 -19.915 1.00 94.81 177 TYR A CA 1
ATOM 1352 C C . TYR A 1 177 ? -8.421 -6.689 -20.794 1.00 94.81 177 TYR A C 1
ATOM 1354 O O . TYR A 1 177 ? -9.204 -7.478 -21.339 1.00 94.81 177 TYR A O 1
ATOM 1362 N N . PRO A 1 178 ? -8.547 -5.361 -20.952 1.00 95.44 178 PRO A N 1
ATOM 1363 C CA . PRO A 1 178 ? -9.624 -4.757 -21.728 1.00 95.44 178 PRO A CA 1
ATOM 1364 C C . PRO A 1 178 ? -9.320 -4.712 -23.231 1.00 95.44 178 PRO A C 1
ATOM 1366 O O . PRO A 1 178 ? -8.165 -4.688 -23.653 1.00 95.44 178 PRO A O 1
ATOM 1369 N N . ALA A 1 179 ? -10.371 -4.619 -24.049 1.00 93.88 179 ALA A N 1
ATOM 1370 C CA . ALA A 1 179 ? -10.230 -4.202 -25.442 1.00 93.88 179 ALA A CA 1
ATOM 1371 C C . ALA A 1 179 ? -9.842 -2.713 -25.513 1.00 93.88 179 ALA A C 1
ATOM 1373 O O . ALA A 1 179 ? -10.330 -1.902 -24.730 1.00 93.88 179 ALA A O 1
ATOM 1374 N N . THR A 1 180 ? -8.988 -2.335 -26.465 1.00 93.38 180 THR A N 1
ATOM 1375 C CA . THR A 1 180 ? -8.524 -0.944 -26.633 1.00 93.38 180 THR A CA 1
ATOM 1376 C C . THR A 1 180 ? -9.554 -0.029 -27.304 1.00 93.38 180 THR A C 1
ATOM 1378 O O . THR A 1 180 ? -9.479 1.192 -27.160 1.00 93.38 180 THR A O 1
ATOM 1381 N N . VAL A 1 181 ? -10.520 -0.606 -28.029 1.00 92.81 181 VAL A N 1
ATOM 1382 C CA . VAL A 1 181 ? -11.567 0.104 -28.775 1.00 92.81 181 VAL A CA 1
ATOM 1383 C C . VAL A 1 181 ? -12.938 -0.521 -28.461 1.00 92.81 181 VAL A C 1
ATOM 1385 O O . VAL A 1 181 ? -13.076 -1.736 -28.608 1.00 92.81 181 VAL A O 1
ATOM 1388 N N . PRO A 1 182 ? -13.964 0.268 -28.077 1.00 93.38 182 PRO A N 1
ATOM 1389 C CA . PRO A 1 182 ? -13.895 1.689 -27.714 1.00 93.38 182 PRO A CA 1
ATOM 1390 C C . PRO A 1 182 ? -13.039 1.910 -26.456 1.00 93.38 182 PRO A C 1
ATOM 1392 O O . PRO A 1 182 ? -12.806 0.973 -25.698 1.00 93.38 182 PRO A O 1
ATOM 1395 N N . LYS A 1 183 ? -12.594 3.154 -26.214 1.00 94.25 183 LYS A N 1
ATOM 1396 C CA . LYS A 1 183 ? -11.805 3.501 -25.019 1.00 94.25 183 LYS A CA 1
ATOM 1397 C C . LYS A 1 183 ? -12.537 3.026 -23.746 1.00 94.25 183 LYS A C 1
ATOM 1399 O O . LYS A 1 183 ? -13.654 3.497 -23.514 1.00 94.25 183 LYS A O 1
ATOM 1404 N N . PRO A 1 184 ? -11.935 2.158 -22.912 1.00 95.38 184 PRO A N 1
ATOM 1405 C CA . PRO A 1 184 ? -12.586 1.670 -21.702 1.00 95.38 184 PRO A CA 1
ATOM 1406 C C . PRO A 1 184 ? -12.883 2.768 -20.677 1.00 95.38 184 PRO A C 1
ATOM 1408 O O . PRO A 1 184 ? -12.163 3.765 -20.577 1.00 95.38 184 PRO A O 1
ATOM 1411 N N . SER A 1 185 ? -13.922 2.547 -19.869 1.00 95.81 185 SER A N 1
ATOM 1412 C CA . SER A 1 185 ? -14.210 3.377 -18.698 1.00 95.81 185 SER A CA 1
ATOM 1413 C C . SER A 1 185 ? -13.383 2.917 -17.503 1.00 95.81 185 SER A C 1
ATOM 1415 O O . SER A 1 185 ? -13.347 1.726 -17.189 1.00 95.81 185 SER A O 1
ATOM 1417 N N . VAL A 1 186 ? -12.779 3.870 -16.794 1.00 97.31 186 VAL A N 1
ATOM 1418 C CA . VAL A 1 186 ? -12.155 3.609 -15.493 1.00 97.31 186 VAL A CA 1
ATOM 1419 C C . VAL A 1 186 ? -13.252 3.334 -14.461 1.00 97.31 186 VAL A C 1
ATOM 1421 O O . VAL A 1 186 ? -14.312 3.961 -14.474 1.00 97.31 186 VAL A O 1
ATOM 1424 N N . THR A 1 187 ? -12.992 2.363 -13.595 1.00 97.00 187 THR A N 1
ATOM 1425 C CA . THR A 1 187 ? -13.774 1.973 -12.422 1.00 97.00 187 THR A CA 1
ATOM 1426 C C . THR A 1 187 ? -12.938 2.262 -11.178 1.00 97.00 187 THR A C 1
ATOM 1428 O O . THR A 1 187 ? -11.717 2.093 -11.196 1.00 97.00 187 THR A O 1
ATOM 1431 N N . LEU A 1 188 ? -13.596 2.715 -10.113 1.00 97.75 188 LEU A N 1
ATOM 1432 C CA . LEU A 1 188 ? -12.980 3.037 -8.829 1.00 97.75 188 LEU A CA 1
ATOM 1433 C C . LEU A 1 188 ? -13.451 1.993 -7.815 1.00 97.75 188 LEU A C 1
ATOM 1435 O O . LEU A 1 188 ? -14.657 1.852 -7.613 1.00 97.75 188 LEU A O 1
ATOM 1439 N N . LEU A 1 189 ? -12.519 1.248 -7.221 1.00 97.19 189 LEU A N 1
ATOM 1440 C CA . LEU A 1 189 ? -12.795 0.314 -6.123 1.00 97.19 189 LEU A CA 1
ATOM 1441 C C . LEU A 1 189 ? -12.191 0.875 -4.829 1.00 97.19 189 LEU A C 1
ATOM 1443 O O . LEU A 1 189 ? -11.090 1.422 -4.896 1.00 97.19 189 LEU A O 1
ATOM 1447 N N . PRO A 1 190 ? -12.854 0.759 -3.666 1.00 96.56 190 PRO A N 1
ATOM 1448 C CA . PRO A 1 190 ? -12.282 1.216 -2.403 1.00 96.56 190 PRO A CA 1
ATOM 1449 C C . PRO A 1 190 ? -11.092 0.343 -1.980 1.00 96.56 190 PRO A C 1
ATOM 1451 O O . PRO A 1 190 ? -11.048 -0.846 -2.299 1.00 96.56 190 PRO A O 1
ATOM 1454 N N . LEU A 1 191 ? -10.167 0.909 -1.200 1.00 96.56 191 LEU A N 1
ATOM 1455 C CA . LEU A 1 191 ? -9.283 0.091 -0.361 1.00 96.56 191 LEU A CA 1
ATOM 1456 C C . LEU A 1 191 ? -10.099 -0.469 0.812 1.00 96.56 191 LEU A C 1
ATOM 1458 O O . LEU A 1 191 ? -10.886 0.266 1.416 1.00 96.56 191 LEU A O 1
ATOM 1462 N N . GLN A 1 192 ? -9.915 -1.755 1.105 1.00 96.44 192 GLN A N 1
ATOM 1463 C CA . GLN A 1 192 ? -10.599 -2.488 2.167 1.00 96.44 192 GLN A CA 1
ATOM 1464 C C . GLN A 1 192 ? -9.732 -3.669 2.630 1.00 96.44 192 GLN A C 1
ATOM 1466 O O . GLN A 1 192 ? -9.493 -4.606 1.865 1.00 96.44 192 GLN A O 1
ATOM 1471 N N . LEU A 1 193 ? -9.271 -3.645 3.884 1.00 96.25 193 LEU A N 1
ATOM 1472 C CA . LEU A 1 193 ? -8.481 -4.744 4.454 1.00 96.25 193 LEU A CA 1
ATOM 1473 C C . LEU A 1 193 ? -9.348 -6.020 4.571 1.00 96.25 193 LEU A C 1
ATOM 1475 O O . LEU A 1 193 ? -10.493 -5.933 5.029 1.00 96.25 193 LEU A O 1
ATOM 1479 N N . PRO A 1 194 ? -8.829 -7.216 4.226 1.00 95.12 194 PRO A N 1
ATOM 1480 C CA . PRO A 1 194 ? -9.573 -8.476 4.301 1.00 95.12 194 PRO A CA 1
ATOM 1481 C C . PRO A 1 194 ? -9.624 -9.020 5.743 1.00 95.12 194 PRO A C 1
ATOM 1483 O O . PRO A 1 194 ? -9.044 -10.059 6.057 1.00 95.12 194 PRO A O 1
ATOM 1486 N N . LEU A 1 195 ? -10.289 -8.291 6.643 1.00 96.25 195 LEU A N 1
ATOM 1487 C CA . LEU A 1 195 ? -10.452 -8.686 8.044 1.00 96.25 195 LEU A CA 1
ATOM 1488 C C . LEU A 1 195 ? -11.572 -9.723 8.243 1.00 96.25 195 LEU A C 1
ATOM 1490 O O . LEU A 1 195 ? -12.421 -9.962 7.380 1.00 96.25 195 LEU A O 1
ATOM 1494 N N . CYS A 1 196 ? -11.602 -10.320 9.433 1.00 96.31 196 CYS A N 1
ATOM 1495 C CA . CYS A 1 196 ? -12.695 -11.184 9.870 1.00 96.31 196 CYS A CA 1
ATOM 1496 C C . CYS A 1 196 ? -14.008 -10.400 10.072 1.00 96.31 196 CYS A C 1
ATOM 1498 O O . CYS A 1 196 ? -14.012 -9.206 10.354 1.00 96.31 196 CYS A O 1
ATOM 1500 N N . GLU A 1 197 ? -15.143 -11.100 9.976 1.00 95.00 197 GLU A N 1
ATOM 1501 C CA . GLU A 1 197 ? -16.476 -10.590 10.349 1.00 95.00 197 GLU A CA 1
ATOM 1502 C C . GLU A 1 197 ? -16.923 -9.274 9.669 1.00 95.00 197 GLU A C 1
ATOM 1504 O O . GLU A 1 197 ? -17.792 -8.570 10.189 1.00 95.00 197 GLU A O 1
ATOM 1509 N N . MET A 1 198 ? -16.414 -8.961 8.470 1.00 95.31 198 MET A N 1
ATOM 1510 C CA . MET A 1 198 ? -16.703 -7.723 7.715 1.00 95.31 198 MET A CA 1
ATOM 1511 C C . MET A 1 198 ? -18.177 -7.486 7.337 1.00 95.31 198 MET A C 1
ATOM 1513 O O . MET A 1 198 ? -18.539 -6.405 6.872 1.00 95.31 198 MET A O 1
ATOM 1517 N N . PHE A 1 199 ? -19.063 -8.458 7.560 1.00 95.06 199 PHE A N 1
ATOM 1518 C CA . PHE A 1 199 ? -20.514 -8.267 7.473 1.00 95.06 199 PHE A CA 1
ATOM 1519 C C . PHE A 1 199 ? -21.094 -7.536 8.703 1.00 95.06 199 PHE A C 1
ATOM 1521 O O . PHE A 1 199 ? -22.102 -6.834 8.579 1.00 95.06 199 PHE A O 1
ATOM 1528 N N . THR A 1 200 ? -20.452 -7.654 9.870 1.00 96.88 200 THR A N 1
ATOM 1529 C CA . THR A 1 200 ? -20.858 -7.031 11.141 1.00 96.88 200 THR A CA 1
ATOM 1530 C C . THR A 1 200 ? -20.529 -5.534 11.193 1.00 96.88 200 THR A C 1
ATOM 1532 O O . THR A 1 200 ? -19.741 -5.025 10.399 1.00 96.88 200 THR A O 1
ATOM 1535 N N . ALA A 1 201 ? -21.108 -4.808 12.155 1.00 95.88 201 ALA A N 1
ATOM 1536 C CA . ALA A 1 201 ? -20.680 -3.438 12.460 1.00 95.88 201 ALA A CA 1
ATOM 1537 C C . ALA A 1 201 ? -19.299 -3.391 13.147 1.00 95.88 201 ALA A C 1
ATOM 1539 O O . ALA A 1 201 ? -18.548 -2.446 12.933 1.00 95.88 201 ALA A O 1
ATOM 1540 N N . LYS A 1 202 ? -18.945 -4.429 13.922 1.00 95.75 202 LYS A N 1
ATOM 1541 C CA . LYS A 1 202 ? -17.668 -4.532 14.642 1.00 95.75 202 LYS A CA 1
ATOM 1542 C C . LYS A 1 202 ? -16.497 -4.593 13.656 1.00 95.75 202 LYS A C 1
ATOM 1544 O O . LYS A 1 202 ? -15.695 -3.666 13.628 1.00 95.75 202 LYS A O 1
ATOM 1549 N N . GLY A 1 203 ? -16.475 -5.606 12.785 1.00 97.06 203 GLY A N 1
ATOM 1550 C CA . GLY A 1 203 ? -15.407 -5.795 11.794 1.00 97.06 203 GLY A CA 1
ATOM 1551 C C . GLY A 1 203 ? -15.228 -4.584 10.873 1.00 97.06 203 GLY A C 1
ATOM 1552 O O . GLY A 1 203 ? -14.106 -4.184 10.590 1.00 97.06 203 GLY A O 1
ATOM 1553 N N . LYS A 1 204 ? -16.324 -3.909 10.494 1.00 96.88 204 LYS A N 1
ATOM 1554 C CA . LYS A 1 204 ? -16.267 -2.665 9.702 1.00 96.88 204 LYS A CA 1
ATOM 1555 C C . LYS A 1 204 ? -15.573 -1.511 10.424 1.00 96.88 204 LYS A C 1
ATOM 1557 O O . LYS A 1 204 ? -14.879 -0.746 9.767 1.00 96.88 204 LYS A O 1
ATOM 1562 N N . HIS A 1 205 ? -15.752 -1.366 11.736 1.00 97.25 205 HIS A N 1
ATOM 1563 C CA . HIS A 1 205 ? -15.066 -0.323 12.504 1.00 97.25 205 HIS A CA 1
ATOM 1564 C C . HIS A 1 205 ? -13.638 -0.722 12.900 1.00 97.25 205 HIS A C 1
ATOM 1566 O O . HIS A 1 205 ? -12.794 0.156 13.040 1.00 97.25 205 HIS A O 1
ATOM 1572 N N . GLU A 1 206 ? -13.335 -2.017 13.005 1.00 97.50 206 GLU A N 1
ATOM 1573 C CA . GLU A 1 206 ? -11.955 -2.518 13.119 1.00 97.50 206 GLU A CA 1
ATOM 1574 C C . GLU A 1 206 ? -11.170 -2.287 11.812 1.00 97.50 206 GLU A C 1
ATOM 1576 O O . GLU A 1 206 ? -10.026 -1.842 11.855 1.00 97.50 206 GLU A O 1
ATOM 1581 N N . GLU A 1 207 ? -11.803 -2.478 10.649 1.00 97.50 207 GLU A N 1
ATOM 1582 C CA . GLU A 1 207 ? -11.239 -2.137 9.333 1.00 97.50 207 GLU A CA 1
ATOM 1583 C C . GLU A 1 207 ? -11.026 -0.630 9.182 1.00 97.50 207 GLU A C 1
ATOM 1585 O O . GLU A 1 207 ? -9.920 -0.193 8.864 1.00 97.50 207 GLU A O 1
ATOM 1590 N N . GLU A 1 208 ? -12.063 0.163 9.481 1.00 96.69 208 GLU A N 1
ATOM 1591 C CA . GLU A 1 208 ? -12.009 1.626 9.480 1.00 96.69 208 GLU A CA 1
ATOM 1592 C C . GLU A 1 208 ? -10.870 2.129 10.378 1.00 96.69 208 GLU A C 1
ATOM 1594 O O . GLU A 1 208 ? -10.141 3.036 9.986 1.00 96.69 208 GLU A O 1
ATOM 1599 N N . HIS A 1 209 ? -10.665 1.516 11.545 1.00 96.50 209 HIS A N 1
ATOM 1600 C CA . HIS A 1 209 ? -9.579 1.866 12.452 1.00 96.50 209 HIS A CA 1
ATOM 1601 C C . HIS A 1 209 ? -8.195 1.536 11.871 1.00 96.50 209 HIS A C 1
ATOM 1603 O O . HIS A 1 209 ? -7.369 2.438 11.717 1.00 96.50 209 HIS A O 1
ATOM 1609 N N . ILE A 1 210 ? -7.945 0.272 11.509 1.00 95.50 210 ILE A N 1
ATOM 1610 C CA . ILE A 1 210 ? -6.610 -0.204 11.103 1.00 95.50 210 ILE A CA 1
ATOM 1611 C C . ILE A 1 210 ? -6.176 0.434 9.774 1.00 95.50 210 ILE A C 1
ATOM 1613 O O . ILE A 1 210 ? -5.031 0.869 9.638 1.00 95.50 210 ILE A O 1
ATOM 1617 N N . ARG A 1 211 ? -7.089 0.583 8.804 1.00 95.81 211 ARG A N 1
ATOM 1618 C CA . ARG A 1 211 ? -6.777 1.237 7.522 1.00 95.81 211 ARG A CA 1
ATOM 1619 C C . ARG A 1 211 ? -6.444 2.719 7.707 1.00 95.81 211 ARG A C 1
ATOM 1621 O O . ARG A 1 211 ? -5.498 3.204 7.089 1.00 95.81 211 ARG A O 1
ATOM 1628 N N . ASN A 1 212 ? -7.146 3.428 8.598 1.00 96.00 212 ASN A N 1
ATOM 1629 C CA . ASN A 1 212 ? -6.779 4.806 8.933 1.00 96.00 212 ASN A CA 1
ATOM 1630 C C . ASN A 1 212 ? -5.480 4.887 9.771 1.00 96.00 212 ASN A C 1
ATOM 1632 O O . ASN A 1 212 ? -4.742 5.852 9.623 1.00 96.00 212 ASN A O 1
ATOM 1636 N N . GLN A 1 213 ? -5.121 3.894 10.597 1.00 94.06 213 GLN A N 1
ATOM 1637 C CA . GLN A 1 213 ? -3.795 3.862 11.246 1.00 94.06 213 GLN A CA 1
ATOM 1638 C C . GLN A 1 213 ? -2.652 3.732 10.226 1.00 94.06 213 GLN A C 1
ATOM 1640 O O . GLN A 1 213 ? -1.641 4.431 10.335 1.00 94.06 213 GLN A O 1
ATOM 1645 N N . MET A 1 214 ? -2.822 2.881 9.208 1.00 93.94 214 MET A N 1
ATOM 1646 C CA . MET A 1 214 ? -1.867 2.755 8.101 1.00 93.94 214 MET A CA 1
ATOM 1647 C C . MET A 1 214 ? -1.749 4.070 7.316 1.00 93.94 214 MET A C 1
ATOM 1649 O O . MET A 1 214 ? -0.636 4.546 7.094 1.00 93.94 214 MET A O 1
ATOM 1653 N N . LEU A 1 215 ? -2.878 4.705 6.979 1.00 95.12 215 LEU A N 1
ATOM 1654 C CA . LEU A 1 215 ? -2.896 5.997 6.288 1.00 95.12 215 LEU A CA 1
ATOM 1655 C C . LEU A 1 215 ? -2.287 7.132 7.134 1.00 95.12 215 LEU A C 1
ATOM 1657 O O . LEU A 1 215 ? -1.486 7.902 6.618 1.00 95.12 215 LEU A O 1
ATOM 1661 N N . SER A 1 216 ? -2.571 7.209 8.438 1.00 94.38 216 SER A N 1
ATOM 1662 C CA . SER A 1 216 ? -1.953 8.196 9.345 1.00 94.38 216 SER A CA 1
ATOM 1663 C C . SER A 1 216 ? -0.428 8.016 9.406 1.00 94.38 216 SER A C 1
ATOM 1665 O O . SER A 1 216 ? 0.322 8.990 9.381 1.00 94.38 216 SER A O 1
ATOM 1667 N N . SER A 1 217 ? 0.048 6.766 9.362 1.00 93.25 217 SER A N 1
ATOM 1668 C CA . SER A 1 217 ? 1.478 6.429 9.317 1.00 93.25 217 SER A CA 1
ATOM 1669 C C . SER A 1 217 ? 2.157 6.801 7.989 1.00 93.25 217 SER A C 1
ATOM 1671 O O . SER A 1 217 ? 3.357 7.072 7.978 1.00 93.25 217 SER A O 1
ATOM 1673 N N . LEU A 1 218 ? 1.420 6.828 6.873 1.00 93.88 218 LEU A N 1
ATOM 1674 C CA . LEU A 1 218 ? 1.883 7.370 5.589 1.00 93.88 218 LEU A CA 1
ATOM 1675 C C . LEU A 1 218 ? 1.896 8.906 5.614 1.00 93.88 218 LEU A C 1
ATOM 1677 O O . LEU A 1 218 ? 2.908 9.519 5.289 1.00 93.88 218 LEU A O 1
ATOM 1681 N N . LEU A 1 219 ? 0.805 9.526 6.066 1.00 95.50 219 LEU A N 1
ATOM 1682 C CA . LEU A 1 219 ? 0.656 10.981 6.149 1.00 95.50 219 LEU A CA 1
ATOM 1683 C C . LEU A 1 219 ? 1.709 11.620 7.072 1.00 95.50 219 LEU A C 1
ATOM 1685 O O . LEU A 1 219 ? 2.295 12.633 6.702 1.00 95.50 219 LEU A O 1
ATOM 1689 N N . LYS A 1 220 ? 2.036 10.999 8.218 1.00 93.38 220 LYS A N 1
ATOM 1690 C CA . LYS A 1 220 ? 3.147 11.443 9.084 1.00 93.38 220 LYS A CA 1
ATOM 1691 C C . LYS A 1 220 ? 4.505 11.435 8.359 1.00 93.38 220 LYS A C 1
ATOM 1693 O O . LYS A 1 220 ? 5.305 12.337 8.587 1.00 93.38 220 LYS A O 1
ATOM 1698 N N . LYS A 1 221 ? 4.771 10.460 7.476 1.00 91.69 221 LYS A N 1
ATOM 1699 C CA . LYS A 1 221 ? 6.011 10.420 6.673 1.00 91.69 221 LYS A CA 1
ATOM 1700 C C . LYS A 1 221 ? 6.028 11.526 5.625 1.00 91.69 221 LYS A C 1
ATOM 1702 O O . LYS A 1 221 ? 6.969 12.302 5.606 1.00 91.69 221 LYS A O 1
ATOM 1707 N N . LEU A 1 222 ? 4.956 11.651 4.839 1.00 93.69 222 LEU A N 1
ATOM 1708 C CA . LEU A 1 222 ? 4.823 12.702 3.823 1.00 93.69 222 LEU A CA 1
ATOM 1709 C C . LEU A 1 222 ? 4.938 14.111 4.435 1.00 93.69 222 LEU A C 1
ATOM 1711 O O . LEU A 1 222 ? 5.543 14.990 3.832 1.00 93.69 222 LEU A O 1
ATOM 1715 N N . SER A 1 223 ? 4.436 14.310 5.658 1.00 94.31 223 SER A N 1
ATOM 1716 C CA . SER A 1 223 ? 4.635 15.543 6.431 1.00 94.31 223 SER A CA 1
ATOM 1717 C C . SER A 1 223 ? 6.114 15.764 6.809 1.00 94.31 223 SER A C 1
ATOM 1719 O O . SER A 1 223 ? 6.647 16.832 6.505 1.00 94.31 223 SER A O 1
ATOM 1721 N N . LYS A 1 224 ? 6.829 14.758 7.358 1.00 92.19 224 LYS A N 1
ATOM 1722 C CA . LYS A 1 224 ? 8.291 14.855 7.611 1.00 92.19 224 LYS A CA 1
ATOM 1723 C C . LYS A 1 224 ? 9.117 15.016 6.309 1.00 92.19 224 LYS A C 1
ATOM 1725 O O . LYS A 1 224 ? 10.159 15.664 6.345 1.00 92.19 224 LYS A O 1
ATOM 1730 N N . ASP A 1 225 ? 8.638 14.524 5.161 1.00 89.25 225 ASP A N 1
ATOM 1731 C CA . ASP A 1 225 ? 9.226 14.749 3.823 1.00 89.25 225 ASP A CA 1
ATOM 1732 C C . ASP A 1 225 ? 8.874 16.132 3.209 1.00 89.25 225 ASP A C 1
ATOM 1734 O O . ASP A 1 225 ? 9.399 16.496 2.154 1.00 89.25 225 ASP A O 1
ATOM 1738 N N . GLY A 1 226 ? 8.021 16.933 3.864 1.00 91.81 226 GLY A N 1
ATOM 1739 C CA . GLY A 1 226 ? 7.709 18.319 3.487 1.00 91.81 226 GLY A CA 1
ATOM 1740 C C . GLY A 1 226 ? 6.495 18.522 2.568 1.00 91.81 226 GLY A C 1
ATOM 1741 O O . GLY A 1 226 ? 6.357 19.597 1.979 1.00 91.81 226 GLY A O 1
ATOM 1742 N N . PHE A 1 227 ? 5.614 17.529 2.425 1.00 93.12 227 PHE A N 1
ATOM 1743 C CA . PHE A 1 227 ? 4.365 17.653 1.665 1.00 93.12 227 PHE A CA 1
ATOM 1744 C C . PHE A 1 227 ? 3.231 18.263 2.514 1.00 93.12 227 PHE A C 1
ATOM 1746 O O . PHE A 1 227 ? 3.050 17.908 3.676 1.00 93.12 227 PHE A O 1
ATOM 1753 N N . ASP A 1 228 ? 2.414 19.134 1.909 1.00 93.94 228 ASP A N 1
ATOM 1754 C CA . ASP A 1 228 ? 1.198 19.696 2.526 1.00 93.94 228 ASP A CA 1
ATOM 1755 C C . ASP A 1 228 ? 0.103 18.619 2.627 1.00 93.94 228 ASP A C 1
ATOM 1757 O O . ASP A 1 228 ? -0.637 18.361 1.673 1.00 93.94 228 ASP A O 1
ATOM 1761 N N . VAL A 1 229 ? 0.054 17.943 3.779 1.00 94.19 229 VAL A N 1
ATOM 1762 C CA . VAL A 1 229 ? -0.887 16.847 4.075 1.00 94.19 229 VAL A CA 1
ATOM 1763 C C . VAL A 1 229 ? -1.606 17.006 5.422 1.00 94.19 229 VAL A C 1
ATOM 1765 O O . VAL A 1 229 ? -2.359 16.118 5.829 1.00 94.19 229 VAL A O 1
ATOM 1768 N N . ASP A 1 230 ? -1.426 18.135 6.112 1.00 93.25 230 ASP A N 1
ATOM 1769 C CA . ASP A 1 230 ? -1.928 18.367 7.477 1.00 93.25 230 ASP A CA 1
ATOM 1770 C C . ASP A 1 230 ? -3.452 18.201 7.571 1.00 93.25 230 ASP A C 1
ATOM 1772 O O . ASP A 1 230 ? -3.970 17.562 8.488 1.00 93.25 230 ASP A O 1
ATOM 1776 N N . SER A 1 231 ? -4.185 18.709 6.575 1.00 94.88 231 SER A N 1
ATOM 1777 C CA . SER A 1 231 ? -5.649 18.587 6.519 1.00 94.88 231 SER A CA 1
ATOM 1778 C C . SER A 1 231 ? -6.125 17.133 6.379 1.00 94.88 231 SER A C 1
ATOM 1780 O O . SER A 1 231 ? -7.119 16.744 7.002 1.00 94.88 231 SER A O 1
ATOM 1782 N N . ASN A 1 232 ? -5.383 16.304 5.634 1.00 94.69 232 ASN A N 1
ATOM 1783 C CA . ASN A 1 232 ? -5.626 14.868 5.526 1.00 94.69 232 ASN A CA 1
ATOM 1784 C C . ASN A 1 232 ? -5.251 14.139 6.822 1.00 94.69 232 ASN A C 1
ATOM 1786 O O . ASN A 1 232 ? -5.974 13.233 7.232 1.00 94.69 232 ASN A O 1
ATOM 1790 N N . LEU A 1 233 ? -4.163 14.540 7.491 1.00 94.50 233 LEU A N 1
ATOM 1791 C CA . LEU A 1 233 ? -3.738 13.964 8.768 1.00 94.50 233 LEU A CA 1
ATOM 1792 C C . LEU A 1 233 ? -4.757 14.251 9.880 1.00 94.50 233 LEU A C 1
ATOM 1794 O O . LEU A 1 233 ? -5.132 13.335 10.614 1.00 94.50 233 LEU A O 1
ATOM 1798 N N . GLU A 1 234 ? -5.287 15.476 9.961 1.00 93.94 234 GLU A N 1
ATOM 1799 C CA . GLU A 1 234 ? -6.404 15.785 10.856 1.00 93.94 234 GLU A CA 1
ATOM 1800 C C . GLU A 1 234 ? -7.635 14.912 10.568 1.00 93.94 234 GLU A C 1
ATOM 1802 O O . GLU A 1 234 ? -8.256 14.397 11.500 1.00 93.94 234 GLU A O 1
ATOM 1807 N N . GLU A 1 235 ? -8.024 14.752 9.298 1.00 94.81 235 GLU A N 1
ATOM 1808 C CA . GLU A 1 235 ? -9.197 13.951 8.933 1.00 94.81 235 GLU A CA 1
ATOM 1809 C C . GLU A 1 235 ? -8.998 12.472 9.264 1.00 94.81 235 GLU A C 1
ATOM 1811 O O . GLU A 1 235 ? -9.870 11.848 9.872 1.00 94.81 235 GLU A O 1
ATOM 1816 N N . CYS A 1 236 ? -7.819 11.936 8.961 1.00 94.94 236 CYS A N 1
ATOM 1817 C CA . CYS A 1 236 ? -7.432 10.577 9.300 1.00 94.94 236 CYS A CA 1
ATOM 1818 C C . CYS A 1 236 ? -7.484 10.346 10.820 1.00 94.94 236 CYS A C 1
ATOM 1820 O O . CYS A 1 236 ? -8.073 9.367 11.283 1.00 94.94 236 CYS A O 1
ATOM 1822 N N . ASN A 1 237 ? -6.967 11.288 11.615 1.00 94.25 237 ASN A N 1
ATOM 1823 C CA . ASN A 1 237 ? -6.999 11.216 13.076 1.00 94.25 237 ASN A CA 1
ATOM 1824 C C . ASN A 1 237 ? -8.429 11.347 13.639 1.00 94.25 237 ASN A C 1
ATOM 1826 O O . ASN A 1 237 ? -8.793 10.605 14.555 1.00 94.25 237 ASN A O 1
ATOM 1830 N N . ARG A 1 238 ? -9.286 12.204 13.056 1.00 95.00 238 ARG A N 1
ATOM 1831 C CA . ARG A 1 238 ? -10.731 12.235 13.365 1.00 95.00 238 ARG A CA 1
ATOM 1832 C C . ARG A 1 238 ? -11.387 10.881 13.079 1.00 95.00 238 ARG A C 1
ATOM 1834 O O . ARG A 1 238 ? -12.166 10.401 13.900 1.00 95.00 238 ARG A O 1
ATOM 1841 N N . ASN A 1 239 ? -11.055 10.240 11.960 1.00 95.56 239 ASN A N 1
ATOM 1842 C CA . ASN A 1 239 ? -11.627 8.950 11.570 1.00 95.56 239 ASN A CA 1
ATOM 1843 C C . ASN A 1 239 ? -11.175 7.800 12.489 1.00 95.56 239 ASN A C 1
ATOM 1845 O O . ASN A 1 239 ? -12.026 7.022 12.922 1.00 95.56 239 ASN A O 1
ATOM 1849 N N . ILE A 1 240 ? -9.897 7.757 12.895 1.00 96.06 240 ILE A N 1
ATOM 1850 C CA . ILE A 1 240 ? -9.377 6.827 13.921 1.00 96.06 240 ILE A CA 1
ATOM 1851 C C . ILE A 1 240 ? -10.191 6.944 15.218 1.00 96.06 240 ILE A C 1
ATOM 1853 O O . ILE A 1 240 ? -10.722 5.946 15.716 1.00 96.06 240 ILE A O 1
ATOM 1857 N N . ILE A 1 241 ? -10.350 8.167 15.735 1.00 95.19 241 ILE A N 1
ATOM 1858 C CA . ILE A 1 241 ? -11.096 8.433 16.974 1.00 95.19 241 ILE A CA 1
ATOM 1859 C C . ILE A 1 241 ? -12.574 8.043 16.815 1.00 95.19 241 ILE A C 1
ATOM 1861 O O . ILE A 1 241 ? -13.133 7.376 17.685 1.00 95.19 241 ILE A O 1
ATOM 1865 N N . ASN A 1 242 ? -13.194 8.375 15.679 1.00 95.19 242 ASN A N 1
ATOM 1866 C CA . ASN A 1 242 ? -14.576 8.006 15.381 1.00 95.19 242 ASN A CA 1
ATOM 1867 C C . ASN A 1 242 ? -14.777 6.482 15.350 1.00 95.19 242 ASN A C 1
ATOM 1869 O O . ASN A 1 242 ? -15.744 5.997 15.936 1.00 95.19 242 ASN A O 1
ATOM 1873 N N . SER A 1 243 ? -13.895 5.709 14.704 1.00 96.69 243 SER A N 1
ATOM 1874 C CA . SER A 1 243 ? -13.987 4.239 14.699 1.00 96.69 243 SER A CA 1
ATOM 1875 C C . SER A 1 243 ? -13.854 3.635 16.102 1.00 96.69 243 SER A C 1
ATOM 1877 O O . SER A 1 243 ? -14.668 2.795 16.488 1.00 96.69 243 SER A O 1
ATOM 1879 N N . LEU A 1 244 ? -12.905 4.123 16.909 1.00 96.88 244 LEU A N 1
ATOM 1880 C CA . LEU A 1 244 ? -12.692 3.639 18.275 1.00 96.88 244 LEU A CA 1
ATOM 1881 C C . LEU A 1 244 ? -13.857 3.982 19.209 1.00 96.88 244 LEU A C 1
ATOM 1883 O O . LEU A 1 244 ? -14.282 3.130 19.983 1.00 96.88 244 LEU A O 1
ATOM 1887 N N . ILE A 1 245 ? -14.433 5.185 19.115 1.00 95.00 245 ILE A N 1
ATOM 1888 C CA . ILE A 1 245 ? -15.602 5.566 19.926 1.00 95.00 245 ILE A CA 1
ATOM 1889 C C . ILE A 1 245 ? -16.834 4.722 19.557 1.00 95.00 245 ILE A C 1
ATOM 1891 O O . ILE A 1 245 ? -17.582 4.324 20.452 1.00 95.00 245 ILE A O 1
ATOM 1895 N N . LYS A 1 246 ? -17.031 4.373 18.274 1.00 95.56 246 LYS A N 1
ATOM 1896 C CA . LYS A 1 246 ? -18.085 3.427 17.854 1.00 95.56 246 LYS A CA 1
ATOM 1897 C C . LYS A 1 246 ? -17.861 2.038 18.469 1.00 95.56 246 LYS A C 1
ATOM 1899 O O . LYS A 1 246 ? -18.791 1.480 19.050 1.00 95.56 246 LYS A O 1
ATOM 1904 N N . LEU A 1 247 ? -16.637 1.501 18.400 1.00 96.56 247 LEU A N 1
ATOM 1905 C CA . LEU A 1 247 ? -16.280 0.207 19.003 1.00 96.56 247 LEU A CA 1
ATOM 1906 C C . LEU A 1 247 ? -16.459 0.211 20.531 1.00 96.56 247 LEU A C 1
ATOM 1908 O O . LEU A 1 247 ? -17.051 -0.716 21.082 1.00 96.56 247 LEU A O 1
ATOM 1912 N N . PHE A 1 248 ? -16.030 1.276 21.209 1.00 96.69 248 PHE A N 1
ATOM 1913 C CA . PHE A 1 248 ? -16.198 1.475 22.651 1.00 96.69 248 PHE A CA 1
ATOM 1914 C C . PHE A 1 248 ? -17.683 1.506 23.052 1.00 96.69 248 PHE A C 1
ATOM 1916 O O . PHE A 1 248 ? -18.104 0.803 23.973 1.00 96.69 248 PHE A O 1
ATOM 1923 N N . ALA A 1 249 ? -18.511 2.253 22.313 1.00 94.94 249 ALA A N 1
ATOM 1924 C CA . ALA A 1 249 ? -19.955 2.293 22.527 1.00 94.94 249 ALA A CA 1
ATOM 1925 C C . ALA A 1 249 ? -20.619 0.921 22.296 1.00 94.94 249 ALA A C 1
ATOM 1927 O O . ALA A 1 249 ? -21.520 0.547 23.048 1.00 94.94 249 ALA A O 1
ATOM 1928 N N . MET A 1 250 ? -20.154 0.141 21.311 1.00 94.94 250 MET A N 1
ATOM 1929 C CA . MET A 1 250 ? -20.606 -1.239 21.093 1.00 94.94 250 MET A CA 1
ATOM 1930 C C . MET A 1 250 ? -20.184 -2.188 22.225 1.00 94.94 250 MET A C 1
ATOM 1932 O O . MET A 1 250 ? -20.992 -3.012 22.648 1.00 94.94 250 MET A O 1
ATOM 1936 N N . ALA A 1 251 ? -18.959 -2.065 22.747 1.00 95.25 251 ALA A N 1
ATOM 1937 C CA . ALA A 1 251 ? -18.484 -2.866 23.877 1.00 95.25 251 ALA A CA 1
ATOM 1938 C C . ALA A 1 251 ? -19.327 -2.615 25.139 1.00 95.25 251 ALA A C 1
ATOM 1940 O O . ALA A 1 251 ? -19.750 -3.568 25.795 1.00 95.25 251 ALA A O 1
ATOM 1941 N N . LEU A 1 252 ? -19.655 -1.350 25.429 1.00 93.81 252 LEU A N 1
ATOM 1942 C CA . LEU A 1 252 ? -20.541 -0.984 26.540 1.00 93.81 252 LEU A CA 1
ATOM 1943 C C . LEU A 1 252 ? -22.008 -1.349 26.300 1.00 93.81 252 LEU A C 1
ATOM 1945 O O . LEU A 1 252 ? -22.687 -1.733 27.244 1.00 93.81 252 LEU A O 1
ATOM 1949 N N . GLY A 1 253 ? -22.495 -1.295 25.058 1.00 92.25 253 GLY A N 1
ATOM 1950 C CA . GLY A 1 253 ? -23.824 -1.804 24.696 1.00 92.25 253 GLY A CA 1
ATOM 1951 C C . GLY A 1 253 ? -23.970 -3.326 24.843 1.00 92.25 253 GLY A C 1
ATOM 1952 O O . GLY A 1 253 ? -25.090 -3.829 24.872 1.00 92.25 253 GLY A O 1
ATOM 1953 N N . ALA A 1 254 ? -22.852 -4.049 24.957 1.00 93.50 254 ALA A N 1
ATOM 1954 C CA . ALA A 1 254 ? -22.782 -5.484 25.228 1.00 93.50 254 ALA A CA 1
ATOM 1955 C C . ALA A 1 254 ? -22.297 -5.810 26.661 1.00 93.50 254 ALA A C 1
ATOM 1957 O O . ALA A 1 254 ? -21.926 -6.954 26.924 1.00 93.50 254 ALA A O 1
ATOM 1958 N N . ASP A 1 255 ? -22.249 -4.814 27.558 1.00 91.69 255 ASP A N 1
ATOM 1959 C CA . ASP A 1 255 ? -21.754 -4.898 28.944 1.00 91.69 255 ASP A CA 1
ATOM 1960 C C . ASP A 1 255 ? -20.314 -5.450 29.106 1.00 91.69 255 ASP A C 1
ATOM 1962 O O . ASP A 1 255 ? -19.914 -5.910 30.178 1.00 91.69 255 ASP A O 1
ATOM 1966 N N . ARG A 1 256 ? -19.481 -5.356 28.060 1.00 94.12 256 ARG A N 1
ATOM 1967 C CA . ARG A 1 256 ? -18.081 -5.821 28.057 1.00 94.12 256 ARG A CA 1
ATOM 1968 C C . ARG A 1 256 ? -17.120 -4.721 28.512 1.00 94.12 256 ARG A C 1
ATOM 1970 O O . ARG A 1 256 ? -16.326 -4.216 27.722 1.00 94.12 256 ARG A O 1
ATOM 1977 N N . GLU A 1 257 ? -17.169 -4.360 29.794 1.00 93.12 257 GLU A N 1
ATOM 1978 C CA . GLU A 1 257 ? -16.324 -3.285 30.352 1.00 93.12 257 GLU A CA 1
ATOM 1979 C C . GLU A 1 257 ? -14.812 -3.521 30.166 1.00 93.12 257 GLU A C 1
ATOM 1981 O O . GLU A 1 257 ? -14.085 -2.564 29.923 1.00 93.12 257 GLU A O 1
ATOM 1986 N N . ALA A 1 258 ? -14.329 -4.770 30.211 1.00 93.88 258 ALA A N 1
ATOM 1987 C CA . ALA A 1 258 ? -12.912 -5.081 29.968 1.00 93.88 258 ALA A CA 1
ATOM 1988 C C . ALA A 1 258 ? -12.469 -4.718 28.536 1.00 93.88 258 ALA A C 1
ATOM 1990 O O . ALA A 1 258 ? -11.487 -4.005 28.356 1.00 93.88 258 ALA A O 1
ATOM 1991 N N . LEU A 1 259 ? -13.264 -5.101 27.531 1.00 94.94 259 LEU A N 1
ATOM 1992 C CA . LEU A 1 259 ? -13.033 -4.732 26.130 1.00 94.94 259 LEU A CA 1
ATOM 1993 C C . LEU A 1 259 ? -13.127 -3.211 25.918 1.00 94.94 259 LEU A C 1
ATOM 1995 O O . LEU A 1 259 ? -12.416 -2.652 25.091 1.00 94.94 259 LEU A O 1
ATOM 1999 N N . ALA A 1 260 ? -13.980 -2.516 26.678 1.00 95.25 260 ALA A N 1
ATOM 2000 C CA . ALA A 1 260 ? -14.042 -1.057 26.637 1.00 95.25 260 ALA A CA 1
ATOM 2001 C C . ALA A 1 260 ? -12.740 -0.405 27.155 1.00 95.25 260 ALA A C 1
ATOM 2003 O O . ALA A 1 260 ? -12.300 0.585 26.580 1.00 95.25 260 ALA A O 1
ATOM 2004 N N . VAL A 1 261 ? -12.090 -0.982 28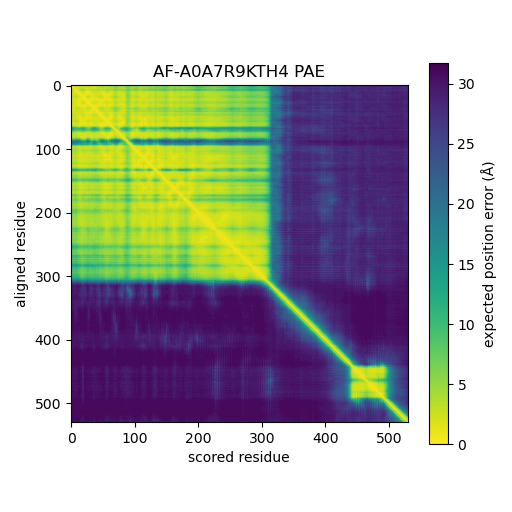.176 1.00 95.81 261 VAL A N 1
ATOM 2005 C CA . VAL A 1 261 ? -10.753 -0.555 28.641 1.00 95.81 261 VAL A CA 1
ATOM 2006 C C . VAL A 1 261 ? -9.681 -0.829 27.580 1.00 95.81 261 VAL A C 1
ATOM 2008 O O . VAL A 1 261 ? -8.903 0.068 27.263 1.00 95.81 261 VAL A O 1
ATOM 2011 N N . GLU A 1 262 ? -9.674 -2.020 26.973 1.00 96.19 262 GLU A N 1
ATOM 2012 C CA . GLU A 1 262 ? -8.750 -2.379 25.880 1.00 96.19 262 GLU A CA 1
ATOM 2013 C C . GLU A 1 262 ? -8.843 -1.388 24.705 1.00 96.19 262 GLU A C 1
ATOM 2015 O O . GLU A 1 262 ? -7.829 -0.850 24.261 1.00 96.19 262 GLU A O 1
ATOM 2020 N N . ILE A 1 263 ? -10.062 -1.063 24.257 1.00 96.12 263 ILE A N 1
ATOM 2021 C CA . ILE A 1 263 ? -10.307 -0.080 23.186 1.00 96.12 263 ILE A CA 1
ATOM 2022 C C . ILE A 1 263 ? -9.832 1.328 23.586 1.00 96.12 263 ILE A C 1
ATOM 2024 O O . ILE A 1 263 ? -9.381 2.085 22.727 1.00 96.12 263 ILE A O 1
ATOM 2028 N N . SER A 1 264 ? -9.891 1.694 24.869 1.00 95.56 264 SER A N 1
ATOM 2029 C CA . SER A 1 264 ? -9.390 2.987 25.348 1.00 95.56 264 SER A CA 1
ATOM 2030 C C . SER A 1 264 ? -7.863 3.091 25.376 1.00 95.56 264 SER A C 1
ATOM 2032 O O . SER A 1 264 ? -7.353 4.188 25.165 1.00 95.56 264 SER A O 1
ATOM 2034 N N . HIS A 1 265 ? -7.120 1.990 25.530 1.00 94.31 265 HIS A N 1
ATOM 2035 C CA . HIS A 1 265 ? -5.659 2.009 25.349 1.00 94.31 265 HIS A CA 1
ATOM 2036 C C . HIS A 1 265 ? -5.242 2.237 23.882 1.00 94.31 265 HIS A C 1
ATOM 2038 O O . HIS A 1 265 ? -4.183 2.814 23.634 1.00 94.31 265 HIS A O 1
ATOM 2044 N N . LEU A 1 266 ? -6.087 1.844 22.917 1.00 94.44 266 LEU A N 1
ATOM 2045 C CA . LEU A 1 266 ? -5.887 2.096 21.480 1.00 94.44 266 LEU A CA 1
ATOM 2046 C C . LEU A 1 266 ? -6.203 3.545 21.058 1.00 94.44 266 LEU A C 1
ATOM 2048 O O . LEU A 1 266 ? -5.966 3.913 19.906 1.00 94.44 266 LEU A O 1
ATOM 2052 N N . MET A 1 267 ? -6.760 4.374 21.950 1.00 94.06 267 MET A N 1
ATOM 2053 C CA . MET A 1 267 ? -7.081 5.768 21.633 1.00 94.06 267 MET A CA 1
ATOM 2054 C C . MET A 1 267 ? -5.804 6.620 21.536 1.00 94.06 267 MET A C 1
ATOM 2056 O O . MET A 1 267 ? -4.949 6.539 22.418 1.00 94.06 267 MET A O 1
ATOM 2060 N N . PRO A 1 268 ? -5.663 7.454 20.485 1.00 90.75 268 PRO A N 1
ATOM 2061 C CA . PRO A 1 268 ? -4.383 8.073 20.138 1.00 90.75 268 PRO A CA 1
ATOM 2062 C C . PRO A 1 268 ? -3.993 9.264 21.021 1.00 90.75 268 PRO A C 1
ATOM 2064 O O . PRO A 1 268 ? -2.870 9.733 20.918 1.00 90.75 268 PRO A O 1
ATOM 2067 N N . ASN A 1 269 ? -4.916 9.805 21.822 1.00 90.56 269 ASN A N 1
ATOM 2068 C CA . ASN A 1 269 ? -4.672 10.953 22.696 1.00 90.56 269 ASN A CA 1
ATOM 2069 C C . ASN A 1 269 ? -5.710 11.037 23.826 1.00 90.56 269 ASN A C 1
ATOM 2071 O O . ASN A 1 269 ? -6.819 10.495 23.736 1.00 90.56 269 ASN A O 1
ATOM 2075 N N . LYS A 1 270 ? -5.376 11.794 24.871 1.00 93.00 270 LYS A N 1
ATOM 2076 C CA . LYS A 1 270 ? -6.217 12.142 26.018 1.00 93.00 270 LYS A CA 1
ATOM 2077 C C . LYS A 1 270 ? -7.585 12.667 25.599 1.00 93.00 270 LYS A C 1
ATOM 2079 O O . LYS A 1 270 ? -8.590 12.285 26.192 1.00 93.00 270 LYS A O 1
ATOM 2084 N N . ARG A 1 271 ? -7.658 13.514 24.563 1.00 90.88 271 ARG A N 1
ATOM 2085 C CA . ARG A 1 271 ? -8.924 14.110 24.087 1.00 90.88 271 ARG A CA 1
ATOM 2086 C C . ARG A 1 271 ? -9.922 13.049 23.607 1.00 90.88 271 ARG A C 1
ATOM 2088 O O . ARG A 1 271 ? -11.123 13.205 23.829 1.00 90.88 271 ARG A O 1
ATOM 2095 N N . ALA A 1 272 ? -9.445 11.961 23.002 1.00 92.31 272 ALA A N 1
ATOM 2096 C CA . ALA A 1 272 ? -10.275 10.816 22.637 1.00 92.31 272 ALA A CA 1
ATOM 2097 C C . ALA A 1 272 ? -10.754 10.035 23.877 1.00 92.31 272 ALA A C 1
ATOM 2099 O O . ALA A 1 272 ? -11.949 9.746 23.989 1.00 92.31 272 ALA A O 1
ATOM 2100 N N . VAL A 1 273 ? -9.864 9.779 24.846 1.00 94.81 273 VAL A N 1
ATOM 2101 C CA . VAL A 1 273 ? -10.213 9.099 26.111 1.00 94.81 273 VAL A CA 1
ATOM 2102 C C . VAL A 1 273 ? -11.207 9.925 26.939 1.00 94.81 273 VAL A C 1
ATOM 2104 O O . VAL A 1 273 ? -12.167 9.380 27.475 1.00 94.81 273 VAL A O 1
ATOM 2107 N N . GLU A 1 274 ? -11.088 11.254 26.963 1.00 93.56 274 GLU A N 1
ATOM 2108 C CA . GLU A 1 274 ? -12.088 12.140 27.572 1.00 93.56 274 GLU A CA 1
ATOM 2109 C C . GLU A 1 274 ? -13.481 12.009 26.937 1.00 93.56 274 GLU A C 1
ATOM 2111 O O . GLU A 1 274 ? -14.491 12.170 27.626 1.00 93.56 274 GLU A O 1
ATOM 2116 N N . GLY A 1 275 ? -13.561 11.707 25.637 1.00 91.00 275 GLY A N 1
ATOM 2117 C CA . GLY A 1 275 ? -14.817 11.359 24.970 1.00 91.00 275 GLY A CA 1
ATOM 2118 C C . GLY A 1 275 ? -15.414 10.052 25.505 1.00 91.00 275 GLY A C 1
ATOM 2119 O O . GLY A 1 275 ? -16.622 9.978 25.746 1.00 91.00 275 GLY A O 1
ATOM 2120 N N . ALA A 1 276 ? -14.565 9.053 25.760 1.00 94.31 276 ALA A N 1
ATOM 2121 C CA . ALA A 1 276 ? -14.945 7.772 26.354 1.00 94.31 276 ALA A CA 1
ATOM 2122 C C . ALA A 1 276 ? -15.405 7.914 27.820 1.00 94.31 276 ALA A C 1
ATOM 2124 O O . ALA A 1 276 ? -16.448 7.364 28.180 1.00 94.31 276 ALA A O 1
ATOM 2125 N N . ILE A 1 277 ? -14.711 8.722 28.637 1.00 95.06 277 ILE A N 1
ATOM 2126 C CA . ILE A 1 277 ? -15.112 9.072 30.017 1.00 95.06 277 ILE A CA 1
ATOM 2127 C C . ILE A 1 277 ? -16.525 9.671 30.013 1.00 95.06 277 ILE A C 1
ATOM 2129 O O . ILE A 1 277 ? -17.438 9.112 30.624 1.00 95.06 277 ILE A O 1
ATOM 2133 N N . LYS A 1 278 ? -16.738 10.739 29.230 1.00 93.25 278 LYS A N 1
ATOM 2134 C CA . LYS A 1 278 ? -18.032 11.442 29.115 1.00 93.25 278 LYS A CA 1
ATOM 2135 C C . LYS A 1 278 ? -19.161 10.523 28.622 1.00 93.25 278 LYS A C 1
ATOM 2137 O O . LYS A 1 278 ? -20.331 10.790 28.893 1.00 93.25 278 LYS A O 1
ATOM 2142 N N . PHE A 1 279 ? -18.849 9.439 27.905 1.00 91.69 279 PHE A N 1
ATOM 2143 C CA . PHE A 1 279 ? -19.818 8.413 27.508 1.00 91.69 279 PHE A CA 1
ATOM 2144 C C . PHE A 1 279 ? -20.097 7.400 28.637 1.00 91.69 279 PHE A C 1
ATOM 2146 O O . PHE A 1 279 ? -21.261 7.114 28.926 1.00 91.69 279 PHE A O 1
ATOM 2153 N N . ALA A 1 280 ? -19.062 6.903 29.322 1.00 93.75 280 ALA A N 1
ATOM 2154 C CA . ALA A 1 280 ? -19.192 5.987 30.460 1.00 93.75 280 ALA A CA 1
ATOM 2155 C C . ALA A 1 280 ? -19.982 6.610 31.629 1.00 93.75 280 ALA A C 1
ATOM 2157 O O . ALA A 1 280 ? -20.822 5.939 32.237 1.00 93.75 280 ALA A O 1
ATOM 2158 N N . GLU A 1 281 ? -19.786 7.905 31.897 1.00 93.56 281 GLU A N 1
ATOM 2159 C CA . GLU A 1 281 ? -20.544 8.675 32.892 1.00 93.56 281 GLU A CA 1
ATOM 2160 C C . GLU A 1 281 ? -22.045 8.736 32.575 1.00 93.56 281 GLU A C 1
ATOM 2162 O O . GLU A 1 281 ? -22.871 8.465 33.450 1.00 93.56 281 GLU A O 1
ATOM 2167 N N . ARG A 1 282 ? -22.416 9.021 31.315 1.00 92.56 282 ARG A N 1
ATOM 2168 C CA . ARG A 1 282 ? -23.821 9.024 30.853 1.00 92.56 282 ARG A CA 1
ATOM 2169 C C . ARG A 1 282 ? -24.470 7.650 31.026 1.00 92.56 282 ARG A C 1
ATOM 2171 O O . ARG A 1 282 ? -25.605 7.561 31.490 1.00 92.56 282 ARG A O 1
ATOM 2178 N N . GLN A 1 283 ? -23.714 6.588 30.742 1.00 91.44 283 GLN A N 1
ATOM 2179 C CA . GLN A 1 283 ? -24.108 5.192 30.967 1.00 91.44 283 GLN A CA 1
ATOM 2180 C C . GLN A 1 283 ? -24.003 4.753 32.445 1.00 91.44 283 GLN A C 1
ATOM 2182 O O . GLN A 1 283 ? -24.211 3.583 32.758 1.00 91.44 283 GLN A O 1
ATOM 2187 N N . LYS A 1 284 ? -23.707 5.681 33.370 1.00 91.38 284 LYS A N 1
ATOM 2188 C CA . LYS A 1 284 ? -23.609 5.483 34.831 1.00 91.38 284 LYS A CA 1
ATOM 2189 C C . LYS A 1 284 ? -22.520 4.491 35.278 1.00 91.38 284 LYS A C 1
ATOM 2191 O O . LYS A 1 284 ? -22.483 4.114 36.451 1.00 91.38 284 LYS A O 1
ATOM 2196 N N . ARG A 1 285 ? -21.589 4.113 34.393 1.00 90.94 285 ARG A N 1
ATOM 2197 C CA . ARG A 1 285 ? -20.480 3.174 34.651 1.00 90.94 285 ARG A CA 1
ATOM 2198 C C . ARG A 1 285 ? -19.315 3.870 35.381 1.00 90.94 285 ARG A C 1
ATOM 2200 O O . ARG A 1 285 ? -18.218 4.003 34.849 1.00 90.94 285 ARG A O 1
ATOM 2207 N N . ARG A 1 286 ? -19.556 4.342 36.613 1.00 90.50 286 ARG A N 1
ATOM 2208 C CA . ARG A 1 286 ? -18.599 5.161 37.399 1.00 90.50 286 ARG A CA 1
ATOM 2209 C C . ARG A 1 286 ? -17.225 4.509 37.593 1.00 90.50 286 ARG A C 1
ATOM 2211 O O . ARG A 1 286 ? -16.215 5.173 37.402 1.00 90.50 286 ARG A O 1
ATOM 2218 N N . THR A 1 287 ? -17.180 3.221 37.935 1.00 93.31 287 THR A N 1
ATOM 2219 C CA . THR A 1 287 ? -15.919 2.489 38.163 1.00 93.31 287 THR A CA 1
ATOM 2220 C C . THR A 1 287 ? -15.076 2.374 36.892 1.00 93.31 287 THR A C 1
ATOM 2222 O O . THR A 1 287 ? -13.852 2.414 36.959 1.00 93.31 287 THR A O 1
ATOM 2225 N N . LEU A 1 288 ? -15.723 2.274 35.725 1.00 93.88 288 LEU A N 1
ATOM 2226 C CA . LEU A 1 288 ? -15.040 2.350 34.438 1.00 93.88 288 LEU A CA 1
ATOM 2227 C C . LEU A 1 288 ? -14.535 3.772 34.176 1.00 93.88 288 LEU A C 1
ATOM 2229 O O . LEU A 1 288 ? -13.372 3.933 33.833 1.00 93.88 288 LEU A O 1
ATOM 2233 N N . ALA A 1 289 ? -15.370 4.797 34.379 1.00 94.38 289 ALA A N 1
ATOM 2234 C CA . ALA A 1 289 ? -14.975 6.192 34.174 1.00 94.38 289 ALA A CA 1
ATOM 2235 C C . ALA A 1 289 ? -13.719 6.573 34.985 1.00 94.38 289 ALA A C 1
ATOM 2237 O O . ALA A 1 289 ? -12.838 7.229 34.442 1.00 94.38 289 ALA A O 1
ATOM 2238 N N . GLN A 1 290 ? -13.583 6.085 36.226 1.00 94.19 290 GLN A N 1
ATOM 2239 C CA . GLN A 1 290 ? -12.367 6.268 37.028 1.00 94.19 290 GLN A CA 1
ATOM 2240 C C . GLN A 1 290 ? -11.118 5.657 36.360 1.00 94.19 290 GLN A C 1
ATOM 2242 O O . GLN A 1 290 ? -10.123 6.355 36.188 1.00 94.19 290 GLN A O 1
ATOM 2247 N N . LYS A 1 291 ? -11.182 4.395 35.911 1.00 94.75 291 LYS A N 1
ATOM 2248 C CA . LYS A 1 291 ? -10.074 3.746 35.179 1.00 94.75 291 LYS A CA 1
ATOM 2249 C C . LYS A 1 291 ? -9.733 4.456 33.868 1.00 94.75 291 LYS A C 1
ATOM 2251 O O . LYS A 1 291 ? -8.582 4.486 33.451 1.00 94.75 291 LYS A O 1
ATOM 2256 N N . LEU A 1 292 ? -10.734 5.026 33.201 1.00 95.12 292 LEU A N 1
ATOM 2257 C CA . LEU A 1 292 ? -10.522 5.801 31.982 1.00 95.12 292 LEU A CA 1
ATOM 2258 C C . LEU A 1 292 ? -9.836 7.145 32.265 1.00 95.12 292 LEU A C 1
ATOM 2260 O O . LEU A 1 292 ? -9.056 7.587 31.427 1.00 95.12 292 LEU A O 1
ATOM 2264 N N . SER A 1 293 ? -10.043 7.758 33.435 1.00 95.12 293 SER A N 1
ATOM 2265 C CA . SER A 1 293 ? -9.241 8.908 33.882 1.00 95.12 293 SER A CA 1
ATOM 2266 C C . SER A 1 293 ? -7.775 8.529 34.105 1.00 95.12 293 SER A C 1
ATOM 2268 O O . SER A 1 293 ? -6.898 9.231 33.615 1.00 95.12 293 SER A O 1
ATOM 2270 N N . GLU A 1 294 ? -7.503 7.387 34.746 1.00 95.38 294 GLU A N 1
ATOM 2271 C CA . GLU A 1 294 ? -6.137 6.863 34.939 1.00 95.38 294 GLU A CA 1
ATOM 2272 C C . GLU A 1 294 ? -5.420 6.649 33.583 1.00 95.38 294 GLU A C 1
ATOM 2274 O O . GLU A 1 294 ? -4.250 6.998 33.425 1.00 95.38 294 GLU A O 1
ATOM 2279 N N . ILE A 1 295 ? -6.138 6.164 32.561 1.00 94.62 295 ILE A N 1
ATOM 2280 C CA . ILE A 1 295 ? -5.623 6.019 31.183 1.00 94.62 295 ILE A CA 1
ATOM 2281 C C . ILE A 1 295 ? -5.469 7.378 30.477 1.00 94.62 295 ILE A C 1
ATOM 2283 O O . ILE A 1 295 ? -4.526 7.573 29.712 1.00 94.62 295 ILE A O 1
ATOM 2287 N N . ALA A 1 296 ? -6.357 8.342 30.730 1.00 94.75 296 ALA A N 1
ATOM 2288 C CA . ALA A 1 296 ? -6.250 9.697 30.185 1.00 94.75 296 ALA A CA 1
ATOM 2289 C C . ALA A 1 296 ? -5.048 10.472 30.763 1.00 94.75 296 ALA A C 1
ATOM 2291 O O . ALA A 1 296 ? -4.475 11.312 30.072 1.00 94.75 296 ALA A O 1
ATOM 2292 N N . GLU A 1 297 ? -4.655 10.184 32.006 1.00 94.25 297 GLU A N 1
ATOM 2293 C CA . GLU A 1 297 ? -3.430 10.698 32.627 1.00 94.25 297 GLU A CA 1
ATOM 2294 C C . GLU A 1 297 ? -2.178 10.027 32.041 1.00 94.25 297 GLU A C 1
ATOM 2296 O O . GLU A 1 297 ? -1.232 10.728 31.689 1.00 94.25 297 GLU A O 1
ATOM 2301 N N . GLN A 1 298 ? -2.196 8.706 31.820 1.00 92.81 298 GLN A N 1
ATOM 2302 C CA . GLN A 1 298 ? -1.119 7.997 31.105 1.00 92.81 298 GLN A CA 1
ATOM 2303 C C . GLN A 1 298 ? -0.909 8.562 29.691 1.00 92.81 298 GLN A C 1
ATOM 2305 O O . GLN A 1 298 ? 0.212 8.918 29.334 1.00 92.81 298 GLN A O 1
ATOM 2310 N N . LYS A 1 299 ? -1.991 8.755 28.921 1.00 92.25 299 LYS A N 1
ATOM 2311 C CA . LYS A 1 299 ? -1.926 9.350 27.575 1.00 92.25 299 LYS A CA 1
ATOM 2312 C C . LYS A 1 299 ? -1.419 10.793 27.568 1.00 92.25 299 LYS A C 1
ATOM 2314 O O . LYS A 1 299 ? -0.776 11.185 26.604 1.00 92.25 299 LYS A O 1
ATOM 2319 N N . LEU A 1 300 ? -1.646 11.567 28.634 1.00 92.12 300 LEU A N 1
ATOM 2320 C CA . LEU A 1 300 ? -1.061 12.906 28.761 1.00 92.12 300 LEU A CA 1
ATOM 2321 C C . LEU A 1 300 ? 0.462 12.861 28.936 1.00 92.12 300 LEU A C 1
ATOM 2323 O O . LEU A 1 300 ? 1.156 13.722 28.410 1.00 92.12 300 LEU A O 1
ATOM 2327 N N . VAL A 1 301 ? 0.976 11.877 29.677 1.00 91.31 301 VAL A N 1
ATOM 2328 C CA . VAL A 1 301 ? 2.424 11.682 29.847 1.00 91.31 301 VAL A CA 1
ATOM 2329 C C . VAL A 1 301 ? 3.057 11.181 28.547 1.00 91.31 301 VAL A C 1
ATOM 2331 O O . VAL A 1 301 ? 4.117 11.667 28.174 1.00 91.31 301 VAL A O 1
ATOM 2334 N N . GLU A 1 302 ? 2.389 10.281 27.816 1.00 88.25 302 GLU A N 1
ATOM 2335 C CA . GLU A 1 302 ? 2.816 9.873 26.468 1.00 88.25 302 GLU A CA 1
ATOM 2336 C C . GLU A 1 302 ? 2.885 11.080 25.506 1.00 88.25 302 GLU A C 1
ATOM 2338 O O . GLU A 1 302 ? 3.929 11.305 24.902 1.00 88.25 302 GLU A O 1
ATOM 2343 N N . GLU A 1 303 ? 1.833 11.910 25.434 1.00 86.44 303 GLU A N 1
ATOM 2344 C CA . GLU A 1 303 ? 1.803 13.135 24.607 1.00 86.44 303 GLU A CA 1
ATOM 2345 C C . GLU A 1 303 ? 2.912 14.141 24.964 1.00 86.44 303 GLU A C 1
ATOM 2347 O O . GLU A 1 303 ? 3.453 14.794 24.075 1.00 86.44 303 GLU A O 1
ATOM 2352 N N . LEU A 1 304 ? 3.247 14.293 26.250 1.00 87.88 304 LEU A N 1
ATOM 2353 C CA . LEU A 1 304 ? 4.302 15.211 26.692 1.00 87.88 304 LEU A CA 1
ATOM 2354 C C . LEU A 1 304 ? 5.710 14.693 26.368 1.00 87.88 304 LEU A C 1
ATOM 2356 O O . LEU A 1 304 ? 6.584 15.505 26.080 1.00 87.88 304 LEU A O 1
ATOM 2360 N N . ASN A 1 305 ? 5.915 13.373 26.380 1.00 86.75 305 ASN A N 1
ATOM 2361 C CA . ASN A 1 305 ? 7.195 12.762 26.025 1.00 86.75 305 ASN A CA 1
ATOM 2362 C C . ASN A 1 305 ? 7.428 12.766 24.501 1.00 86.75 305 ASN A C 1
ATOM 2364 O O . ASN A 1 305 ? 8.529 13.075 24.062 1.00 86.75 305 ASN A O 1
ATOM 2368 N N . GLU A 1 306 ? 6.398 12.495 23.680 1.00 81.94 306 GLU A N 1
ATOM 2369 C CA . GLU A 1 306 ? 6.526 12.604 22.211 1.00 81.94 306 GLU A CA 1
ATOM 2370 C C . GLU A 1 306 ? 6.973 14.020 21.789 1.00 81.94 306 GLU A C 1
ATOM 2372 O O . GLU A 1 306 ? 7.765 14.167 20.861 1.00 81.94 306 GLU A O 1
ATOM 2377 N N . LEU A 1 307 ? 6.518 15.057 22.505 1.00 77.69 307 LEU A N 1
ATOM 2378 C CA . LEU A 1 307 ? 6.906 16.449 22.253 1.00 77.69 307 LEU A CA 1
ATOM 2379 C C . LEU A 1 307 ? 8.346 16.785 22.674 1.00 77.69 307 LEU A C 1
ATOM 2381 O O . LEU A 1 307 ? 8.948 17.640 22.033 1.00 77.69 307 LEU A O 1
ATOM 2385 N N . SER A 1 308 ? 8.910 16.144 23.706 1.00 73.12 308 SER A N 1
ATOM 2386 C CA . SER A 1 308 ? 10.330 16.329 24.050 1.00 73.12 308 SER A CA 1
ATOM 2387 C C . SER A 1 308 ? 11.259 15.575 23.099 1.00 73.12 308 SER A C 1
ATOM 2389 O O . SER A 1 308 ? 12.314 16.091 22.741 1.00 73.12 308 SER A O 1
ATOM 2391 N N . ASP A 1 309 ? 10.856 14.388 22.639 1.00 65.44 309 ASP A N 1
ATOM 2392 C CA . ASP A 1 309 ? 11.657 13.577 21.717 1.00 65.44 309 ASP A CA 1
ATOM 2393 C C . ASP A 1 309 ? 11.769 14.248 20.325 1.00 65.44 309 ASP A C 1
ATOM 2395 O O . ASP A 1 309 ? 12.853 14.278 19.739 1.00 65.44 309 ASP A O 1
ATOM 2399 N N . ASP A 1 310 ? 10.683 14.859 19.817 1.00 58.72 310 ASP A N 1
ATOM 2400 C CA . ASP A 1 310 ? 10.705 15.677 18.585 1.00 58.72 310 ASP A CA 1
ATOM 2401 C C . ASP A 1 310 ? 11.487 17.013 18.764 1.00 58.72 310 ASP A C 1
ATOM 2403 O O . ASP A 1 310 ? 11.873 17.614 17.760 1.00 58.72 310 ASP A O 1
ATOM 2407 N N . GLU A 1 311 ? 11.758 17.486 19.995 1.00 51.69 311 GLU A N 1
ATOM 2408 C CA . GLU A 1 311 ? 12.676 18.617 20.257 1.00 51.69 311 GLU A CA 1
ATOM 2409 C C . GLU A 1 311 ? 14.151 18.159 20.307 1.00 51.69 311 GLU A C 1
ATOM 2411 O O . GLU A 1 311 ? 15.009 18.807 19.700 1.00 51.69 311 GLU A O 1
ATOM 2416 N N . GLU A 1 312 ? 14.466 17.017 20.937 1.00 48.25 312 GLU A N 1
ATOM 2417 C CA . GLU A 1 312 ? 15.839 16.478 20.989 1.00 48.25 312 GLU A CA 1
ATOM 2418 C C . GLU A 1 312 ? 16.365 16.007 19.612 1.00 48.25 312 GLU A C 1
ATOM 2420 O O . GLU A 1 312 ? 17.563 16.148 19.347 1.00 48.25 312 GLU A O 1
ATOM 2425 N N . GLU A 1 313 ? 15.513 15.535 18.682 1.00 47.94 313 GLU A N 1
ATOM 2426 C CA . GLU A 1 313 ? 15.942 15.222 17.297 1.00 47.94 313 GLU A CA 1
ATOM 2427 C C . GLU A 1 313 ? 16.492 16.452 16.532 1.00 47.94 313 GLU A C 1
ATOM 2429 O O . GLU A 1 313 ? 17.201 16.279 15.536 1.00 47.94 313 GLU A O 1
ATOM 2434 N N . VAL A 1 314 ? 16.213 17.689 16.972 1.00 45.47 314 VAL A N 1
ATOM 2435 C CA . VAL A 1 314 ? 16.598 18.921 16.252 1.00 45.47 314 VAL A CA 1
ATOM 2436 C C . VAL A 1 314 ? 18.007 19.421 16.608 1.00 45.47 314 VAL A C 1
ATOM 2438 O O . VAL A 1 314 ? 18.650 20.052 15.765 1.00 45.47 314 VAL A O 1
ATOM 2441 N N . GLU A 1 315 ? 18.537 19.128 17.802 1.00 37.38 315 GLU A N 1
ATOM 2442 C CA . GLU A 1 315 ? 19.884 19.587 18.198 1.00 37.38 315 GLU A CA 1
ATOM 2443 C C . GLU A 1 315 ? 21.034 18.724 17.633 1.00 37.38 315 GLU A C 1
ATOM 2445 O O . GLU A 1 315 ? 22.188 19.162 17.609 1.00 37.38 315 GLU A O 1
ATOM 2450 N N . VAL A 1 316 ? 20.760 17.509 17.140 1.00 40.34 316 VAL A N 1
ATOM 2451 C CA . VAL A 1 316 ? 21.806 16.544 16.739 1.00 40.34 316 VAL A CA 1
ATOM 2452 C C . VAL A 1 316 ? 22.284 16.755 15.294 1.00 40.34 316 VAL A C 1
ATOM 2454 O O . VAL A 1 316 ? 21.970 15.987 14.382 1.00 40.34 316 VAL A O 1
ATOM 2457 N N . ILE A 1 317 ? 23.127 17.771 15.088 1.00 43.56 317 ILE A N 1
ATOM 2458 C CA . ILE A 1 317 ? 23.906 17.952 13.850 1.00 43.56 317 ILE A CA 1
ATOM 2459 C C . ILE A 1 317 ? 25.388 17.592 14.087 1.00 43.56 317 ILE A C 1
ATOM 2461 O O . ILE A 1 317 ? 26.023 18.088 15.011 1.00 43.56 317 ILE A O 1
ATOM 2465 N N . ASP A 1 318 ? 25.928 16.750 13.196 1.00 43.97 318 ASP A N 1
ATOM 2466 C CA . ASP A 1 318 ? 27.339 16.335 13.064 1.00 43.97 318 ASP A CA 1
ATOM 2467 C C . ASP A 1 318 ? 28.001 15.519 14.210 1.00 43.97 318 ASP A C 1
ATOM 2469 O O . ASP A 1 318 ? 28.995 15.933 14.798 1.00 43.97 318 ASP A O 1
ATOM 2473 N N . GLU A 1 319 ? 27.608 14.242 14.365 1.00 29.61 319 GLU A N 1
ATOM 2474 C CA . GLU A 1 319 ? 28.564 13.129 14.132 1.00 29.61 319 GLU A CA 1
ATOM 2475 C C . GLU A 1 319 ? 27.873 11.765 13.838 1.00 29.61 319 GLU A C 1
ATOM 2477 O O . GLU A 1 319 ? 26.890 11.403 14.488 1.00 29.61 319 GLU A O 1
ATOM 2482 N N . PRO A 1 320 ? 28.359 10.946 12.875 1.00 38.44 320 PRO A N 1
ATOM 2483 C CA . PRO A 1 320 ? 27.684 9.710 12.463 1.00 38.44 320 PRO A CA 1
ATOM 2484 C C . PRO A 1 320 ? 28.124 8.465 13.265 1.00 38.44 320 PRO A C 1
ATOM 2486 O O . PRO A 1 320 ? 29.046 7.752 12.865 1.00 38.44 320 PRO A O 1
ATOM 2489 N N . ASN A 1 321 ? 27.422 8.142 14.356 1.00 32.91 321 ASN A N 1
ATOM 2490 C CA . ASN A 1 321 ? 27.696 6.963 15.197 1.00 32.91 321 ASN A CA 1
ATOM 2491 C C . ASN A 1 321 ? 27.233 5.627 14.545 1.00 32.91 321 ASN A C 1
ATOM 2493 O O . ASN A 1 321 ? 26.030 5.395 14.396 1.00 32.91 321 ASN A O 1
ATOM 2497 N N . PRO A 1 322 ? 28.135 4.694 14.171 1.00 40.06 322 PRO A N 1
ATOM 2498 C CA . PRO A 1 322 ? 27.792 3.528 13.350 1.00 40.06 322 PRO A CA 1
ATOM 2499 C C . PRO A 1 322 ? 27.350 2.309 14.189 1.00 40.06 322 PRO A C 1
ATOM 2501 O O . PRO A 1 322 ? 28.016 1.270 14.179 1.00 40.06 322 PRO A O 1
ATOM 2504 N N . ARG A 1 323 ? 26.250 2.418 14.956 1.00 34.91 323 ARG A N 1
ATOM 2505 C CA . ARG A 1 323 ? 25.851 1.386 15.947 1.00 34.91 323 ARG A CA 1
ATOM 2506 C C . ARG A 1 323 ? 24.363 0.996 16.025 1.00 34.91 323 ARG A C 1
ATOM 2508 O O . ARG A 1 323 ? 23.880 0.670 17.103 1.00 34.91 323 ARG A O 1
ATOM 2515 N N . MET A 1 324 ? 23.670 0.866 14.891 1.00 32.06 324 MET A N 1
ATOM 2516 C CA . MET A 1 324 ? 22.477 -0.004 14.804 1.00 32.06 324 MET A CA 1
ATOM 2517 C C . MET A 1 324 ? 22.472 -0.879 13.543 1.00 32.06 324 MET A C 1
ATOM 2519 O O . MET A 1 324 ? 21.743 -0.648 12.584 1.00 32.06 324 MET A O 1
ATOM 2523 N N . ALA A 1 325 ? 23.293 -1.932 13.569 1.00 33.75 325 ALA A N 1
ATOM 2524 C CA . ALA A 1 325 ? 23.208 -3.057 12.641 1.00 33.75 325 ALA A CA 1
ATOM 2525 C C . ALA A 1 325 ? 23.606 -4.365 13.341 1.00 33.75 325 ALA A C 1
ATOM 2527 O O . ALA A 1 325 ? 24.506 -4.380 14.178 1.00 33.75 325 ALA A O 1
ATOM 2528 N N . SER A 1 326 ? 22.950 -5.462 12.949 1.00 33.66 326 SER A N 1
ATOM 2529 C CA . SER A 1 326 ? 23.030 -6.818 13.522 1.00 33.66 326 SER A CA 1
ATOM 2530 C C . SER A 1 326 ? 22.531 -6.971 14.970 1.00 33.66 326 SER A C 1
ATOM 2532 O O . SER A 1 326 ? 23.208 -6.640 15.938 1.00 33.66 326 SER A O 1
ATOM 2534 N N . ASN A 1 327 ? 21.351 -7.584 15.115 1.00 28.44 327 ASN A N 1
ATOM 2535 C CA . ASN A 1 327 ? 20.983 -8.311 16.335 1.00 28.44 327 ASN A CA 1
ATOM 2536 C C . ASN A 1 327 ? 20.074 -9.522 16.036 1.00 28.44 327 ASN A C 1
ATOM 2538 O O . ASN A 1 327 ? 19.058 -9.755 16.681 1.00 28.44 327 ASN A O 1
ATOM 2542 N N . SER A 1 328 ? 20.467 -10.314 15.036 1.00 30.62 328 SER A N 1
ATOM 2543 C CA . SER A 1 328 ? 19.939 -11.654 14.754 1.00 30.62 328 SER A CA 1
ATOM 2544 C C . SER A 1 328 ? 21.040 -12.687 15.019 1.00 30.62 328 SER A C 1
ATOM 2546 O O . SER A 1 328 ? 21.714 -13.169 14.109 1.00 30.62 328 SER A O 1
ATOM 2548 N N . ARG A 1 329 ? 21.283 -12.990 16.302 1.00 27.70 329 ARG A N 1
ATOM 2549 C CA . ARG A 1 329 ? 22.276 -14.001 16.699 1.00 27.70 329 ARG A CA 1
ATOM 2550 C C . ARG A 1 329 ? 21.815 -15.396 16.273 1.00 27.70 329 ARG A C 1
ATOM 2552 O O . ARG A 1 329 ? 20.796 -15.882 16.755 1.00 27.70 329 ARG A O 1
ATOM 2559 N N . ILE A 1 330 ? 22.607 -16.052 15.431 1.00 34.41 330 ILE A N 1
ATOM 2560 C CA . ILE A 1 330 ? 22.479 -17.486 15.154 1.00 34.41 330 ILE A CA 1
ATOM 2561 C C . ILE A 1 330 ? 22.922 -18.256 16.416 1.00 34.41 330 ILE A C 1
ATOM 2563 O O . ILE A 1 330 ? 23.993 -17.944 16.946 1.00 34.41 330 ILE A O 1
ATOM 2567 N N . PRO A 1 331 ? 22.157 -19.248 16.911 1.00 29.53 331 PRO A N 1
ATOM 2568 C CA . PRO A 1 331 ? 22.620 -20.134 17.975 1.00 29.53 331 PRO A CA 1
ATOM 2569 C C . PRO A 1 331 ? 23.827 -20.956 17.508 1.00 29.53 331 PRO A C 1
ATOM 2571 O O . PRO A 1 331 ? 23.756 -21.668 16.507 1.00 29.53 331 PRO A O 1
ATOM 2574 N N . SER A 1 332 ? 24.941 -20.865 18.229 1.00 27.92 332 SER A N 1
ATOM 2575 C CA . SER A 1 332 ? 26.146 -21.641 17.942 1.00 27.92 332 SER A CA 1
ATOM 2576 C C . SER A 1 332 ? 25.967 -23.102 18.356 1.00 27.92 332 SER A C 1
ATOM 2578 O O . SER A 1 332 ? 25.822 -23.387 19.545 1.00 27.92 332 SER A O 1
ATOM 2580 N N . ILE A 1 333 ? 26.047 -24.022 17.395 1.00 32.09 333 ILE A N 1
ATOM 2581 C CA . ILE A 1 333 ? 26.327 -25.432 17.685 1.00 32.09 333 ILE A CA 1
ATOM 2582 C C . ILE A 1 333 ? 27.826 -25.548 17.971 1.00 32.09 333 ILE A C 1
ATOM 2584 O O . ILE A 1 333 ? 28.650 -25.174 17.135 1.00 32.09 333 ILE A O 1
ATOM 2588 N N . GLU A 1 334 ? 28.178 -26.052 19.151 1.00 30.28 334 GLU A N 1
ATOM 2589 C CA . GLU A 1 334 ? 29.532 -26.526 19.419 1.00 30.28 334 GLU A CA 1
ATOM 2590 C C . GLU A 1 334 ? 29.734 -27.882 18.734 1.00 30.28 334 GLU A C 1
ATOM 2592 O O . GLU A 1 334 ? 28.959 -28.802 18.979 1.00 30.28 334 GLU A O 1
ATOM 2597 N N . ASP A 1 335 ? 30.822 -28.045 17.980 1.00 29.83 335 ASP A N 1
ATOM 2598 C CA . ASP A 1 335 ? 31.653 -29.235 18.172 1.00 29.83 335 ASP A CA 1
ATOM 2599 C C . ASP A 1 335 ? 33.123 -28.962 17.809 1.00 29.83 335 ASP A C 1
ATOM 2601 O O . ASP A 1 335 ? 33.485 -27.910 17.272 1.00 29.83 335 ASP A O 1
ATOM 2605 N N . ARG A 1 336 ? 34.001 -29.887 18.191 1.00 29.67 336 ARG A N 1
ATOM 2606 C CA . ARG A 1 336 ? 35.455 -29.726 18.263 1.00 29.67 336 ARG A CA 1
ATOM 2607 C C . ARG A 1 336 ? 36.153 -30.542 17.177 1.00 29.67 336 ARG A C 1
ATOM 2609 O O . ARG A 1 336 ? 35.827 -31.708 16.993 1.00 29.67 336 ARG A O 1
ATOM 2616 N N . THR A 1 337 ? 37.242 -30.017 16.603 1.00 28.64 337 THR A N 1
ATOM 2617 C CA . THR A 1 337 ? 38.626 -30.535 16.795 1.00 28.64 337 THR A CA 1
ATOM 2618 C C . THR A 1 337 ? 39.648 -29.951 15.799 1.00 28.64 337 THR A C 1
ATOM 2620 O O . THR A 1 337 ? 39.297 -29.413 14.759 1.00 28.64 337 THR A O 1
ATOM 2623 N N . ALA A 1 338 ? 40.934 -30.077 16.163 1.00 29.78 338 ALA A N 1
ATOM 2624 C CA . ALA A 1 338 ? 42.116 -30.163 15.288 1.00 29.78 338 ALA A CA 1
ATOM 2625 C C . ALA A 1 338 ? 42.260 -29.157 14.120 1.00 29.78 338 ALA A C 1
ATOM 2627 O O . ALA A 1 338 ? 41.866 -29.415 12.987 1.00 29.78 338 ALA A O 1
ATOM 2628 N N . GLY A 1 339 ? 42.979 -28.055 14.363 1.00 28.52 339 GLY A N 1
ATOM 2629 C CA . GLY A 1 339 ? 43.444 -27.162 13.297 1.00 28.52 339 GLY A CA 1
ATOM 2630 C C . GLY A 1 339 ? 44.806 -27.565 12.714 1.00 28.52 339 GLY A C 1
ATOM 2631 O O . GLY A 1 339 ? 45.694 -27.998 13.444 1.00 28.52 339 GLY A O 1
ATOM 2632 N N . PHE A 1 340 ? 45.004 -27.310 11.417 1.00 29.11 340 PHE A N 1
ATOM 2633 C CA . PHE A 1 340 ? 46.318 -27.272 10.765 1.00 29.11 340 PHE A CA 1
ATOM 2634 C C . PHE A 1 340 ? 46.461 -25.979 9.950 1.00 29.11 340 PHE A C 1
ATOM 2636 O O . PHE A 1 340 ? 45.678 -25.721 9.039 1.00 29.11 340 PHE A O 1
ATOM 2643 N N . GLN A 1 341 ? 47.473 -25.161 10.258 1.00 28.86 341 GLN A N 1
ATOM 2644 C CA . GLN A 1 341 ? 47.838 -24.011 9.423 1.00 28.86 341 GLN A CA 1
ATOM 2645 C C . GLN A 1 341 ? 48.812 -24.440 8.322 1.00 28.86 341 GLN A C 1
ATOM 2647 O O . GLN A 1 341 ? 49.899 -24.934 8.618 1.00 28.86 341 GLN A O 1
ATOM 2652 N N . LEU A 1 342 ? 48.485 -24.134 7.066 1.00 30.33 342 LEU A N 1
ATOM 2653 C CA . LEU A 1 342 ? 49.443 -24.134 5.960 1.00 30.33 342 LEU A CA 1
ATOM 2654 C C . LEU A 1 342 ? 49.591 -22.707 5.424 1.00 30.33 342 LEU A C 1
ATOM 2656 O O . LEU A 1 342 ? 48.633 -22.103 4.948 1.00 30.33 342 LEU A O 1
ATOM 2660 N N . LYS A 1 343 ? 50.804 -22.152 5.524 1.00 30.92 343 LYS A N 1
ATOM 2661 C CA . LYS A 1 343 ? 51.146 -20.842 4.949 1.00 30.92 343 LYS A CA 1
ATOM 2662 C C . LYS A 1 343 ? 51.577 -21.027 3.486 1.00 30.92 343 LYS A C 1
ATOM 2664 O O . LYS A 1 343 ? 52.374 -21.931 3.226 1.00 30.92 343 LYS A O 1
ATOM 2669 N N . PRO A 1 344 ? 51.119 -20.188 2.539 1.00 30.41 344 PRO A N 1
ATOM 2670 C CA . PRO A 1 344 ? 51.544 -20.283 1.145 1.00 30.41 344 PRO A CA 1
ATOM 2671 C C . PRO A 1 344 ? 53.045 -19.986 1.006 1.00 30.41 344 PRO A C 1
ATOM 2673 O O . PRO A 1 344 ? 53.577 -19.082 1.654 1.00 30.41 344 PRO A O 1
ATOM 2676 N N . LYS A 1 345 ? 53.734 -20.747 0.148 1.00 30.62 345 LYS A N 1
ATOM 2677 C CA . LYS A 1 345 ? 55.179 -20.630 -0.110 1.00 30.62 345 LYS A CA 1
ATOM 2678 C C . LYS A 1 345 ? 55.421 -20.120 -1.534 1.00 30.62 345 LYS A C 1
ATOM 2680 O O . LYS A 1 345 ? 54.702 -20.487 -2.456 1.00 30.62 345 LYS A O 1
ATOM 2685 N N . ALA A 1 346 ? 56.416 -19.250 -1.702 1.00 31.14 346 ALA A N 1
ATOM 2686 C CA . ALA A 1 346 ? 56.630 -18.503 -2.942 1.00 31.14 346 ALA A CA 1
ATOM 2687 C C . ALA A 1 346 ? 57.169 -19.351 -4.116 1.00 31.14 346 ALA A C 1
ATOM 2689 O O . ALA A 1 346 ? 57.949 -20.284 -3.931 1.00 31.14 346 ALA A O 1
ATOM 2690 N N . MET A 1 347 ? 56.784 -18.949 -5.329 1.00 29.47 347 MET A N 1
ATOM 2691 C CA . MET A 1 347 ? 57.116 -19.575 -6.614 1.00 29.47 347 MET A CA 1
ATOM 2692 C C . MET A 1 347 ? 58.519 -19.190 -7.129 1.00 29.47 347 MET A C 1
ATOM 2694 O O . MET A 1 347 ? 58.941 -18.039 -6.999 1.00 29.47 347 MET A O 1
ATOM 2698 N N . ARG A 1 348 ? 59.222 -20.127 -7.788 1.00 30.23 348 ARG A N 1
ATOM 2699 C CA . ARG A 1 348 ? 60.405 -19.876 -8.643 1.00 30.23 348 ARG A CA 1
ATOM 2700 C C . ARG A 1 348 ? 60.354 -20.735 -9.923 1.00 30.23 348 ARG A C 1
ATOM 2702 O O . ARG A 1 348 ? 59.490 -21.593 -10.043 1.00 30.23 348 ARG A O 1
ATOM 2709 N N . ARG A 1 349 ? 61.205 -20.399 -10.904 1.00 29.94 349 ARG A N 1
ATOM 2710 C CA . ARG A 1 349 ? 61.098 -20.758 -12.338 1.00 29.94 349 ARG A CA 1
ATOM 2711 C C . ARG A 1 349 ? 61.906 -21.999 -12.761 1.00 29.94 349 ARG A C 1
ATOM 2713 O O . ARG A 1 349 ? 62.937 -22.270 -12.154 1.00 29.94 349 ARG A O 1
ATOM 2720 N N . GLY A 1 350 ? 61.525 -22.563 -13.916 1.00 27.70 350 GLY A N 1
ATOM 2721 C CA . GLY A 1 350 ? 62.287 -23.528 -14.734 1.00 27.70 350 GLY A CA 1
ATOM 2722 C C . GLY A 1 350 ? 61.793 -24.974 -14.577 1.00 27.70 350 GLY A C 1
ATOM 2723 O O . GLY A 1 350 ? 61.437 -25.352 -13.468 1.00 27.70 350 GLY A O 1
ATOM 2724 N N . GLY A 1 351 ? 61.733 -25.805 -15.624 1.00 27.14 351 GLY A N 1
ATOM 2725 C CA . GLY A 1 351 ? 62.008 -25.570 -17.054 1.00 27.14 351 GLY A CA 1
ATOM 2726 C C . GLY A 1 351 ? 61.872 -26.870 -17.876 1.00 27.14 351 GLY A C 1
ATOM 2727 O O . GLY A 1 351 ? 61.865 -27.942 -17.287 1.00 27.14 351 GLY A O 1
ATOM 2728 N N . ASP A 1 352 ? 61.773 -26.733 -19.202 1.00 30.17 352 ASP A N 1
ATOM 2729 C CA . ASP A 1 352 ? 61.973 -27.750 -20.258 1.00 30.17 352 ASP A CA 1
ATOM 2730 C C . ASP A 1 352 ? 61.104 -29.041 -20.309 1.00 30.17 352 ASP A C 1
ATOM 2732 O O . ASP A 1 352 ? 61.388 -30.043 -19.668 1.00 30.17 352 ASP A O 1
ATOM 2736 N N . ALA A 1 353 ? 60.095 -28.983 -21.196 1.00 30.41 353 ALA A N 1
ATOM 2737 C CA . ALA A 1 353 ? 59.957 -29.767 -22.447 1.00 30.41 353 ALA A CA 1
ATOM 2738 C C . ALA A 1 353 ? 59.705 -31.307 -22.487 1.00 30.41 353 ALA A C 1
ATOM 2740 O O . ALA A 1 353 ? 60.333 -32.084 -21.781 1.00 30.41 353 ALA A O 1
ATOM 2741 N N . GLN A 1 354 ? 58.897 -31.694 -23.500 1.00 30.38 354 GLN A N 1
ATOM 2742 C CA . GLN A 1 354 ? 58.684 -33.034 -24.105 1.00 30.38 354 GLN A CA 1
ATOM 2743 C C . GLN A 1 354 ? 57.974 -34.111 -23.245 1.00 30.38 354 GLN A C 1
ATOM 2745 O O . GLN A 1 354 ? 58.108 -34.118 -22.028 1.00 30.38 354 GLN A O 1
ATOM 2750 N N . ASP A 1 355 ? 57.228 -35.088 -23.786 1.00 28.23 355 ASP A N 1
ATOM 2751 C CA . ASP A 1 355 ? 56.489 -35.246 -25.066 1.00 28.23 355 ASP A CA 1
ATOM 2752 C C . ASP A 1 355 ? 55.528 -36.468 -24.931 1.00 28.23 355 ASP A C 1
ATOM 2754 O O . ASP A 1 355 ? 55.564 -37.168 -23.920 1.00 28.23 355 ASP A O 1
ATOM 2758 N N . VAL A 1 356 ? 54.786 -36.780 -26.006 1.00 32.47 356 VAL A N 1
ATOM 2759 C CA . VAL A 1 356 ? 54.134 -38.077 -26.330 1.00 32.47 356 VAL A CA 1
ATOM 2760 C C . VAL A 1 356 ? 52.711 -38.336 -25.789 1.00 32.47 356 VAL A C 1
ATOM 2762 O O . VAL A 1 356 ? 52.309 -37.931 -24.702 1.00 32.47 356 VAL A O 1
ATOM 2765 N N . GLU A 1 357 ? 51.966 -39.014 -26.666 1.00 29.28 357 GLU A N 1
ATOM 2766 C CA . GLU A 1 357 ? 50.646 -39.658 -26.579 1.00 29.28 357 GLU A CA 1
ATOM 2767 C C . GLU A 1 357 ? 50.667 -40.835 -25.546 1.00 29.28 357 GLU A C 1
ATOM 2769 O O . GLU A 1 357 ? 51.675 -41.044 -24.876 1.00 29.28 357 GLU A O 1
ATOM 2774 N N . SER A 1 358 ? 49.639 -41.658 -25.301 1.00 28.69 358 SER A N 1
ATOM 2775 C CA . SER A 1 358 ? 48.455 -42.045 -26.084 1.00 28.69 358 SER A CA 1
ATOM 2776 C C . SER A 1 358 ? 47.340 -42.638 -25.192 1.00 28.69 358 SER A C 1
ATOM 2778 O O . SER A 1 358 ? 47.434 -42.620 -23.966 1.00 28.69 358 SER A O 1
ATOM 2780 N N . ASP A 1 359 ? 46.310 -43.167 -25.859 1.00 27.47 359 ASP A N 1
ATOM 2781 C CA . ASP A 1 359 ? 45.324 -44.202 -25.474 1.00 27.47 359 ASP A CA 1
ATOM 2782 C C . ASP A 1 359 ? 45.763 -45.161 -24.326 1.00 27.47 359 ASP A C 1
ATOM 2784 O O . ASP A 1 359 ? 46.950 -45.419 -24.133 1.00 27.47 359 ASP A O 1
ATOM 2788 N N . ASP A 1 360 ? 44.867 -45.750 -23.520 1.00 28.45 360 ASP A N 1
ATOM 2789 C CA . ASP A 1 360 ? 43.856 -46.694 -24.027 1.00 28.45 360 ASP A CA 1
ATOM 2790 C C . ASP A 1 360 ? 42.630 -46.944 -23.116 1.00 28.45 360 ASP A C 1
ATOM 2792 O O . ASP A 1 360 ? 42.550 -46.497 -21.969 1.00 28.45 360 ASP A O 1
ATOM 2796 N N . SER A 1 361 ? 41.664 -47.692 -23.654 1.00 33.59 361 SER A N 1
ATOM 2797 C CA . SER A 1 361 ? 40.402 -48.097 -23.012 1.00 33.59 361 SER A CA 1
ATOM 2798 C C . SER A 1 361 ? 40.378 -49.576 -22.596 1.00 33.59 361 SER A C 1
ATOM 2800 O O . SER A 1 361 ? 41.107 -50.365 -23.182 1.00 33.59 361 SER A O 1
ATOM 2802 N N . GLU A 1 362 ? 39.518 -49.948 -21.626 1.00 29.44 362 GLU A N 1
ATOM 2803 C CA . GLU A 1 362 ? 38.641 -51.155 -21.623 1.00 29.44 362 GLU A CA 1
ATOM 2804 C C . GLU A 1 362 ? 38.262 -51.662 -20.206 1.00 29.44 362 GLU A C 1
ATOM 2806 O O . GLU A 1 362 ? 39.015 -51.515 -19.246 1.00 29.44 362 GLU A O 1
ATOM 2811 N N . SER A 1 363 ? 37.152 -52.421 -20.143 1.00 27.59 363 SER A N 1
ATOM 2812 C CA . SER A 1 363 ? 36.873 -53.516 -19.179 1.00 27.59 363 SER A CA 1
ATOM 2813 C C . SER A 1 363 ? 36.558 -53.196 -17.690 1.00 27.59 363 SER A C 1
ATOM 2815 O O . SER A 1 363 ? 36.933 -52.156 -17.165 1.00 27.59 363 SER A O 1
ATOM 2817 N N . ILE A 1 364 ? 35.929 -54.089 -16.899 1.00 27.77 364 ILE A N 1
ATOM 2818 C CA . ILE A 1 364 ? 34.641 -54.810 -17.076 1.00 27.77 364 ILE A CA 1
ATOM 2819 C C . ILE A 1 364 ? 34.162 -55.367 -15.701 1.00 27.77 364 ILE A C 1
ATOM 2821 O O . ILE A 1 364 ? 34.941 -56.014 -15.018 1.00 27.77 364 ILE A O 1
ATOM 2825 N N . ILE A 1 365 ? 32.890 -55.107 -15.341 1.00 29.72 365 ILE A N 1
ATOM 2826 C CA . ILE A 1 365 ? 31.886 -55.937 -14.604 1.00 29.72 365 ILE A CA 1
ATOM 2827 C C . ILE A 1 365 ? 32.245 -56.655 -13.252 1.00 29.72 365 ILE A C 1
ATOM 2829 O O . ILE A 1 365 ? 33.337 -57.162 -13.044 1.00 29.72 365 ILE A O 1
ATOM 2833 N N . ASP A 1 366 ? 31.209 -56.825 -12.402 1.00 29.16 366 ASP A N 1
ATOM 2834 C CA . ASP A 1 366 ? 31.011 -57.861 -11.344 1.00 29.16 366 ASP A CA 1
ATOM 2835 C C . ASP A 1 366 ? 31.693 -57.711 -9.943 1.00 29.16 366 ASP A C 1
ATOM 2837 O O . ASP A 1 366 ? 32.838 -57.290 -9.841 1.00 29.16 366 ASP A O 1
ATOM 2841 N N . VAL A 1 367 ? 31.103 -58.100 -8.781 1.00 30.62 367 VAL A N 1
ATOM 2842 C CA . VAL A 1 367 ? 29.693 -58.396 -8.365 1.00 30.62 367 VAL A CA 1
ATOM 2843 C C . VAL A 1 367 ? 29.573 -58.628 -6.831 1.00 30.62 367 VAL A C 1
ATOM 2845 O O . VAL A 1 367 ? 30.596 -58.719 -6.160 1.00 30.62 367 VAL A O 1
ATOM 2848 N N . LYS A 1 368 ? 28.341 -58.870 -6.311 1.00 30.38 368 LYS A N 1
ATOM 2849 C CA . LYS A 1 368 ? 27.951 -59.248 -4.910 1.00 30.38 368 LYS A CA 1
ATOM 2850 C C . LYS A 1 368 ? 28.100 -58.100 -3.882 1.00 30.38 368 LYS A C 1
ATOM 2852 O O . LYS A 1 368 ? 28.981 -57.272 -4.026 1.00 30.38 368 LYS A O 1
ATOM 2857 N N . SER A 1 369 ? 27.306 -57.954 -2.810 1.00 30.06 369 SER A N 1
ATOM 2858 C CA . SER A 1 369 ? 26.120 -58.658 -2.255 1.00 30.06 369 SER A CA 1
ATOM 2859 C C . SER A 1 369 ? 25.461 -57.748 -1.179 1.00 30.06 369 SER A C 1
ATOM 2861 O O . SER A 1 369 ? 26.171 -56.925 -0.616 1.00 30.06 369 SER A O 1
ATOM 2863 N N . ALA A 1 370 ? 24.191 -57.857 -0.751 1.00 30.48 370 ALA A N 1
ATOM 2864 C CA . ALA A 1 370 ? 22.998 -58.568 -1.243 1.00 30.48 370 ALA A CA 1
ATOM 2865 C C . ALA A 1 370 ? 21.720 -58.110 -0.467 1.00 30.48 370 ALA A C 1
ATOM 2867 O O . ALA A 1 370 ? 21.822 -57.345 0.483 1.00 30.48 370 ALA A O 1
ATOM 2868 N N . ARG A 1 371 ? 20.541 -58.613 -0.893 1.00 29.39 371 ARG A N 1
ATOM 2869 C CA . ARG A 1 371 ? 19.365 -59.137 -0.126 1.00 29.39 371 ARG A CA 1
ATOM 2870 C C . ARG A 1 371 ? 19.217 -58.816 1.381 1.00 29.39 371 ARG A C 1
ATOM 2872 O O . ARG A 1 371 ? 20.194 -58.931 2.105 1.00 29.39 371 ARG A O 1
ATOM 2879 N N . LYS A 1 372 ? 18.022 -58.689 1.993 1.00 32.72 372 LYS A N 1
ATOM 2880 C CA . LYS A 1 372 ? 16.544 -58.584 1.703 1.00 32.72 372 LYS A CA 1
ATOM 2881 C C . LYS A 1 372 ? 15.910 -58.351 3.158 1.00 32.72 372 LYS A C 1
ATOM 2883 O O . LYS A 1 372 ? 16.684 -58.463 4.105 1.00 32.72 372 LYS A O 1
ATOM 2888 N N . THR A 1 373 ? 14.659 -58.000 3.542 1.00 31.41 373 THR A N 1
ATOM 2889 C CA . THR A 1 373 ? 13.287 -58.009 2.962 1.00 31.41 373 THR A CA 1
ATOM 2890 C C . THR A 1 373 ? 12.171 -57.423 3.872 1.00 31.41 373 THR A C 1
ATOM 2892 O O . THR A 1 373 ? 12.543 -56.848 4.887 1.00 31.41 373 THR A O 1
ATOM 2895 N N . ASP A 1 374 ? 10.829 -57.510 3.654 1.00 31.62 374 ASP A N 1
ATOM 2896 C CA . ASP A 1 374 ? 9.841 -58.025 2.626 1.00 31.62 374 ASP A CA 1
ATOM 2897 C C . ASP A 1 374 ? 8.522 -57.199 2.844 1.00 31.62 374 ASP A C 1
ATOM 2899 O O . ASP A 1 374 ? 8.329 -56.718 3.957 1.00 31.62 374 ASP A O 1
ATOM 2903 N N . THR A 1 375 ? 7.778 -56.765 1.807 1.00 31.66 375 THR A N 1
ATOM 2904 C CA . THR A 1 375 ? 6.413 -57.211 1.346 1.00 31.66 375 THR A CA 1
ATOM 2905 C C . THR A 1 375 ? 5.237 -57.007 2.347 1.00 31.66 375 THR A C 1
ATOM 2907 O O . THR A 1 375 ? 5.439 -56.996 3.554 1.00 31.66 375 THR A O 1
ATOM 2910 N N . ASN A 1 376 ? 3.983 -56.729 1.950 1.00 28.95 376 ASN A N 1
ATOM 2911 C CA . ASN A 1 376 ? 3.183 -57.270 0.834 1.00 28.95 376 ASN A CA 1
ATOM 2912 C C . ASN A 1 376 ? 2.347 -56.231 0.063 1.00 28.95 376 ASN A C 1
ATOM 2914 O O . ASN A 1 376 ? 1.937 -55.213 0.619 1.00 28.95 376 ASN A O 1
ATOM 2918 N N . ASP A 1 377 ? 2.036 -56.588 -1.183 1.00 34.06 377 ASP A N 1
ATOM 2919 C CA . ASP A 1 377 ? 0.982 -56.029 -2.038 1.00 34.06 377 ASP A CA 1
ATOM 2920 C C . ASP A 1 377 ? -0.355 -56.785 -1.837 1.00 34.06 377 ASP A C 1
ATOM 2922 O O . ASP A 1 377 ? -0.391 -57.775 -1.104 1.00 34.06 377 ASP A O 1
ATOM 2926 N N . ASP A 1 378 ? -1.433 -56.342 -2.498 1.00 32.12 378 ASP A N 1
ATOM 2927 C CA . ASP A 1 378 ? -2.297 -57.225 -3.310 1.00 32.12 378 ASP A CA 1
ATOM 2928 C C . ASP A 1 378 ? -3.275 -56.414 -4.200 1.00 32.12 378 ASP A C 1
ATOM 2930 O O . ASP A 1 378 ? -3.627 -55.271 -3.901 1.00 32.12 378 ASP A O 1
ATOM 2934 N N . ASP A 1 379 ? -3.664 -57.033 -5.318 1.00 34.72 379 ASP A N 1
ATOM 2935 C CA . ASP A 1 379 ? -4.461 -56.532 -6.458 1.00 34.72 379 ASP A CA 1
ATOM 2936 C C . ASP A 1 379 ? -5.890 -56.012 -6.094 1.00 34.72 379 ASP A C 1
ATOM 2938 O O . ASP A 1 379 ? -6.416 -56.285 -5.018 1.00 34.72 379 ASP A O 1
ATOM 2942 N N . ASN A 1 380 ? -6.638 -55.276 -6.940 1.00 31.17 380 ASN A N 1
ATOM 2943 C CA . ASN A 1 380 ? -7.035 -55.681 -8.301 1.00 31.17 380 ASN A CA 1
ATOM 2944 C C . ASN A 1 380 ? -7.712 -54.568 -9.147 1.00 31.17 380 ASN A C 1
ATOM 2946 O O . ASN A 1 380 ? -8.072 -53.503 -8.649 1.00 31.17 380 ASN A O 1
ATOM 2950 N N . CYS A 1 381 ? -7.933 -54.858 -10.434 1.00 34.50 381 CYS A N 1
ATOM 2951 C CA . CYS A 1 381 ? -8.593 -54.028 -11.450 1.00 34.50 381 CYS A CA 1
ATOM 2952 C C . CYS A 1 381 ? -9.828 -54.745 -12.035 1.00 34.50 381 CYS A C 1
ATOM 2954 O O . CYS A 1 381 ? -9.794 -55.965 -12.169 1.00 34.50 381 CYS A O 1
ATOM 2956 N N . ILE A 1 382 ? -10.878 -54.003 -12.422 1.00 28.94 382 ILE A N 1
ATOM 2957 C CA . ILE A 1 382 ? -11.886 -54.370 -13.444 1.00 28.94 382 ILE A CA 1
ATOM 2958 C C . ILE A 1 382 ? -12.748 -53.134 -13.790 1.00 28.94 382 ILE A C 1
ATOM 2960 O O . ILE A 1 382 ? -12.838 -52.196 -12.996 1.00 28.94 382 ILE A O 1
ATOM 2964 N N . THR A 1 383 ? -13.322 -53.109 -14.995 1.00 38.22 383 THR A N 1
ATOM 2965 C CA . THR A 1 383 ? -14.240 -52.076 -15.515 1.00 38.22 383 THR A CA 1
ATOM 2966 C C . THR A 1 383 ? -15.706 -52.374 -15.177 1.00 38.22 383 THR A C 1
ATOM 2968 O O . THR A 1 383 ? -16.018 -53.467 -14.718 1.00 38.22 383 THR A O 1
ATOM 2971 N N . ASP A 1 384 ? -16.607 -51.411 -15.394 1.00 29.42 384 ASP A N 1
ATOM 2972 C CA . ASP A 1 384 ? -17.709 -51.511 -16.379 1.00 29.42 384 ASP A CA 1
ATOM 2973 C C . ASP A 1 384 ? -18.652 -50.288 -16.264 1.00 29.42 384 ASP A C 1
ATOM 2975 O O . ASP A 1 384 ? -18.623 -49.555 -15.272 1.00 29.42 384 ASP A O 1
ATOM 2979 N N . ASP A 1 385 ? -19.431 -50.027 -17.317 1.00 33.66 385 ASP A N 1
ATOM 2980 C CA . ASP A 1 385 ? -20.433 -48.954 -17.393 1.00 33.66 385 ASP A CA 1
ATOM 2981 C C . ASP A 1 385 ? -21.752 -49.344 -16.687 1.00 33.66 385 ASP A C 1
ATOM 2983 O O . ASP A 1 385 ? -22.082 -50.526 -16.632 1.00 33.66 385 ASP A O 1
ATOM 2987 N N . ASP A 1 386 ? -22.542 -48.367 -16.212 1.00 30.97 386 ASP A N 1
ATOM 2988 C CA . ASP A 1 386 ? -23.883 -48.111 -16.787 1.00 30.97 386 ASP A CA 1
ATOM 2989 C C . ASP A 1 386 ? -24.586 -46.853 -16.218 1.00 30.97 386 ASP A C 1
ATOM 2991 O O . ASP A 1 386 ? -24.191 -46.280 -15.199 1.00 30.97 386 ASP A O 1
ATOM 2995 N N . ASP A 1 387 ? -25.637 -46.420 -16.922 1.00 32.03 387 ASP A N 1
ATOM 2996 C CA . ASP A 1 387 ? -26.491 -45.252 -16.647 1.00 32.03 387 ASP A CA 1
ATOM 2997 C C . ASP A 1 387 ? -27.782 -45.648 -15.896 1.00 32.03 387 ASP A C 1
ATOM 2999 O O . ASP A 1 387 ? -28.438 -46.607 -16.295 1.00 32.03 387 ASP A O 1
ATOM 3003 N N . ASP A 1 388 ? -28.202 -44.890 -14.870 1.00 29.91 388 ASP A N 1
ATOM 3004 C CA . ASP A 1 388 ? -29.637 -44.616 -14.650 1.00 29.91 388 ASP A CA 1
ATOM 3005 C C . ASP A 1 388 ? -29.890 -43.416 -13.707 1.00 29.91 388 ASP A C 1
ATOM 3007 O O . ASP A 1 388 ? -29.016 -42.852 -13.041 1.00 29.91 388 ASP A O 1
ATOM 3011 N N . SER A 1 389 ? -31.157 -43.024 -13.646 1.00 35.47 389 SER A N 1
ATOM 3012 C CA . SER A 1 389 ? -31.676 -41.757 -13.179 1.00 35.47 389 SER A CA 1
ATOM 3013 C C . SER A 1 389 ? -32.767 -41.936 -12.119 1.00 35.47 389 SER A C 1
ATOM 3015 O O . SER A 1 389 ? -33.685 -42.740 -12.277 1.00 35.47 389 SER A O 1
ATOM 3017 N N . ASN A 1 390 ? -32.776 -41.078 -11.087 1.00 29.20 390 ASN A N 1
ATOM 3018 C CA . ASN A 1 390 ? -34.012 -40.359 -10.758 1.00 29.20 390 ASN A CA 1
ATOM 3019 C C . ASN A 1 390 ? -33.845 -39.135 -9.848 1.00 29.20 390 ASN A C 1
ATOM 3021 O O . ASN A 1 390 ? -32.778 -38.847 -9.315 1.00 29.20 390 ASN A O 1
ATOM 3025 N N . SER A 1 391 ? -34.944 -38.390 -9.706 1.00 30.98 391 SER A N 1
ATOM 3026 C CA . SER A 1 391 ? -34.989 -37.070 -9.076 1.00 30.98 391 SER A CA 1
ATOM 3027 C C . SER A 1 391 ? -35.820 -37.026 -7.790 1.00 30.98 391 SER A C 1
ATOM 3029 O O . SER A 1 391 ? -36.855 -37.680 -7.686 1.00 30.98 391 SER A O 1
ATOM 3031 N N . VAL A 1 392 ? -35.450 -36.131 -6.867 1.00 28.95 392 VAL A N 1
ATOM 3032 C CA . VAL A 1 392 ? -36.407 -35.448 -5.978 1.00 28.95 392 VAL A CA 1
ATOM 3033 C C . VAL A 1 392 ? -36.020 -33.972 -5.902 1.00 28.95 392 VAL A C 1
ATOM 3035 O O . VAL A 1 392 ? -34.860 -33.637 -5.681 1.00 28.95 392 VAL A O 1
ATOM 3038 N N . SER A 1 393 ? -36.991 -33.074 -6.088 1.00 26.50 393 SER A N 1
ATOM 3039 C CA . SER A 1 393 ? -36.777 -31.621 -6.061 1.00 26.50 393 SER A CA 1
ATOM 3040 C C . SER A 1 393 ? -37.527 -30.955 -4.908 1.00 26.50 393 SER A C 1
ATOM 3042 O O . SER A 1 393 ? -38.694 -31.258 -4.665 1.00 26.50 393 SER A O 1
ATOM 3044 N N . LEU A 1 394 ? -36.892 -29.988 -4.238 1.00 30.56 394 LEU A N 1
ATOM 3045 C CA . LEU A 1 394 ? -37.560 -29.041 -3.340 1.00 30.56 394 LEU A CA 1
ATOM 3046 C C . LEU A 1 394 ? -37.085 -27.612 -3.638 1.00 30.56 394 LEU A C 1
ATOM 3048 O O . LEU A 1 394 ? -35.932 -27.380 -3.991 1.00 30.56 394 LEU A O 1
ATOM 3052 N N . LYS A 1 395 ? -38.017 -26.656 -3.566 1.00 29.72 395 LYS A N 1
ATOM 3053 C CA . LYS A 1 395 ? -37.868 -25.297 -4.117 1.00 29.72 395 LYS A CA 1
ATOM 3054 C C . LYS A 1 395 ? -37.615 -24.259 -3.013 1.00 29.72 395 LYS A C 1
ATOM 3056 O O . LYS A 1 395 ? -38.278 -24.333 -1.977 1.00 29.72 395 LYS A O 1
ATOM 3061 N N . PRO A 1 396 ? -36.765 -23.237 -3.237 1.00 29.61 396 PRO A N 1
ATOM 3062 C CA . PRO A 1 396 ? -36.694 -22.072 -2.358 1.00 29.61 396 PRO A CA 1
ATOM 3063 C C . PRO A 1 396 ? -37.962 -21.205 -2.470 1.00 29.61 396 PRO A C 1
ATOM 3065 O O . PRO A 1 396 ? -38.652 -21.194 -3.492 1.00 29.61 396 PRO A O 1
ATOM 3068 N N . ARG A 1 397 ? -38.281 -20.473 -1.396 1.00 28.36 397 ARG A N 1
ATOM 3069 C CA . ARG A 1 397 ? -39.554 -19.756 -1.205 1.00 28.36 397 ARG A CA 1
ATOM 3070 C C . ARG A 1 397 ? -39.404 -18.255 -1.474 1.00 28.36 397 ARG A C 1
ATOM 3072 O O . ARG A 1 397 ? -38.583 -17.597 -0.847 1.00 28.36 397 ARG A O 1
ATOM 3079 N N . VAL A 1 398 ? -40.235 -17.712 -2.364 1.00 28.16 398 VAL A N 1
ATOM 3080 C CA . VAL A 1 398 ? -40.285 -16.274 -2.696 1.00 28.16 398 VAL A CA 1
ATOM 3081 C C . VAL A 1 398 ? -41.242 -15.530 -1.756 1.00 28.16 398 VAL A C 1
ATOM 3083 O O . VAL A 1 398 ? -42.282 -16.070 -1.378 1.00 28.16 398 VAL A O 1
ATOM 3086 N N . MET A 1 399 ? -40.934 -14.269 -1.438 1.00 27.81 399 MET A N 1
ATOM 3087 C CA . MET A 1 399 ? -41.905 -13.285 -0.940 1.00 27.81 399 MET A CA 1
ATOM 3088 C C . MET A 1 399 ? -41.814 -11.996 -1.769 1.00 27.81 399 MET A C 1
ATOM 3090 O O . MET A 1 399 ? -40.726 -11.583 -2.162 1.00 27.81 399 MET A O 1
ATOM 3094 N N . ASN A 1 400 ? -42.966 -11.389 -2.062 1.00 25.33 400 ASN A N 1
ATOM 3095 C CA . ASN A 1 400 ? -43.091 -10.222 -2.940 1.00 25.33 400 ASN A CA 1
ATOM 3096 C C . ASN A 1 400 ? -43.114 -8.909 -2.146 1.00 25.33 400 ASN A C 1
ATOM 3098 O O . ASN A 1 400 ? -43.766 -8.845 -1.106 1.00 25.33 400 ASN A O 1
ATOM 3102 N N . VAL A 1 401 ? -42.563 -7.834 -2.722 1.00 28.45 401 VAL A N 1
ATOM 3103 C CA . VAL A 1 401 ? -42.971 -6.451 -2.412 1.00 28.45 401 VAL A CA 1
ATOM 3104 C C . VAL A 1 401 ? -43.243 -5.680 -3.714 1.00 28.45 401 VAL A C 1
ATOM 3106 O O . VAL A 1 401 ? -42.649 -5.934 -4.759 1.00 28.45 401 VAL A O 1
ATOM 3109 N N . THR A 1 402 ? -44.236 -4.799 -3.634 1.00 27.98 402 THR A N 1
ATOM 3110 C CA . THR A 1 402 ? -45.012 -4.133 -4.691 1.00 27.98 402 THR A CA 1
ATOM 3111 C C . THR A 1 402 ? -44.224 -3.265 -5.690 1.00 27.98 402 THR A C 1
ATOM 3113 O O . THR A 1 402 ? -43.222 -2.642 -5.356 1.00 27.98 402 THR A O 1
ATOM 3116 N N . LYS A 1 403 ? -44.748 -3.148 -6.922 1.00 28.47 403 LYS A N 1
ATOM 3117 C CA . LYS A 1 403 ? -44.281 -2.211 -7.966 1.00 28.47 403 LYS A CA 1
ATOM 3118 C C . LYS A 1 403 ? -44.701 -0.758 -7.682 1.00 28.47 403 LYS A C 1
ATOM 3120 O O . LYS A 1 403 ? -45.870 -0.516 -7.395 1.00 28.47 403 LYS A O 1
ATOM 3125 N N . GLN A 1 404 ? -43.832 0.205 -7.991 1.00 28.33 404 GLN A N 1
ATOM 3126 C CA . GLN A 1 404 ? -44.231 1.541 -8.462 1.00 28.33 404 GLN A CA 1
ATOM 3127 C C . GLN A 1 404 ? -43.388 1.947 -9.685 1.00 28.33 404 GLN A C 1
ATOM 3129 O O . GLN A 1 404 ? -42.326 1.379 -9.934 1.00 28.33 404 GLN A O 1
ATOM 3134 N N . GLN A 1 405 ? -43.899 2.880 -10.491 1.00 27.42 405 GLN A N 1
ATOM 3135 C CA . GLN A 1 405 ? -43.283 3.349 -11.738 1.00 27.42 405 GLN A CA 1
ATOM 3136 C C . GLN A 1 405 ? -42.866 4.823 -11.605 1.00 27.42 405 GLN A C 1
ATOM 3138 O O . GLN A 1 405 ? -43.655 5.606 -11.086 1.00 27.42 405 GLN A O 1
ATOM 3143 N N . MET A 1 406 ? -41.744 5.236 -12.213 1.00 28.05 406 MET A N 1
ATOM 3144 C CA . MET A 1 406 ? -41.742 6.040 -13.459 1.00 28.05 406 MET A CA 1
ATOM 3145 C C . MET A 1 406 ? -40.411 6.768 -13.753 1.00 28.05 406 MET A C 1
ATOM 3147 O O . MET A 1 406 ? -39.810 7.347 -12.865 1.00 28.05 406 MET A O 1
ATOM 3151 N N . LYS A 1 407 ? -40.092 6.839 -15.060 1.00 30.78 407 LYS A N 1
ATOM 3152 C CA . LYS A 1 407 ? -39.454 7.951 -15.814 1.00 30.78 407 LYS A CA 1
ATOM 3153 C C . LYS A 1 407 ? -38.098 8.540 -15.367 1.00 30.78 407 LYS A C 1
ATOM 3155 O O . LYS A 1 407 ? -37.959 9.072 -14.278 1.00 30.78 407 LYS A O 1
ATOM 3160 N N . GLY A 1 408 ? -37.226 8.733 -16.367 1.00 29.64 408 GLY A N 1
ATOM 3161 C CA . GLY A 1 408 ? -36.387 9.942 -16.466 1.00 29.64 408 GLY A CA 1
ATOM 3162 C C . GLY A 1 408 ? -34.893 9.698 -16.687 1.00 29.64 408 GLY A C 1
ATOM 3163 O O . GLY A 1 408 ?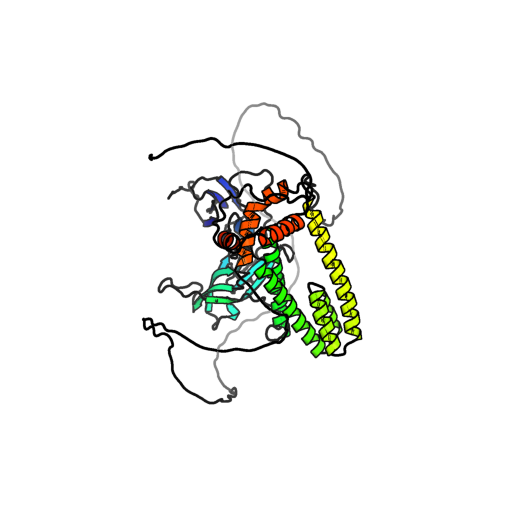 -34.166 9.439 -15.740 1.00 29.64 408 GLY A O 1
ATOM 3164 N N . ASN A 1 409 ? -34.415 9.863 -17.926 1.00 37.41 409 ASN A N 1
ATOM 3165 C CA . ASN A 1 409 ? -32.982 10.031 -18.198 1.00 37.41 409 ASN A CA 1
ATOM 3166 C C . ASN A 1 409 ? -32.602 11.510 -17.951 1.00 37.41 409 ASN A C 1
ATOM 3168 O O . ASN A 1 409 ? -33.183 12.370 -18.620 1.00 37.41 409 ASN A O 1
ATOM 3172 N N . PRO A 1 410 ? -31.669 11.832 -17.032 1.00 34.81 410 PRO A N 1
ATOM 3173 C CA . PRO A 1 410 ? -31.340 13.215 -16.679 1.00 34.81 410 PRO A CA 1
ATOM 3174 C C . PRO A 1 410 ? -30.404 13.924 -17.675 1.00 34.81 410 PRO A C 1
ATOM 3176 O O . PRO A 1 410 ? -30.251 15.142 -17.600 1.00 34.81 410 PRO A O 1
ATOM 3179 N N . PHE A 1 411 ? -29.778 13.214 -18.621 1.00 30.67 411 PHE A N 1
ATOM 3180 C CA . PHE A 1 411 ? -28.833 13.822 -19.565 1.00 30.67 411 PHE A CA 1
ATOM 3181 C C . PHE A 1 411 ? -29.538 14.543 -20.725 1.00 30.67 411 PHE A C 1
ATOM 3183 O O . PHE A 1 411 ? -29.646 14.019 -21.835 1.00 30.67 411 PHE A O 1
ATOM 3190 N N . LYS A 1 412 ? -29.975 15.789 -20.492 1.00 34.12 412 LYS A N 1
ATOM 3191 C CA . LYS A 1 412 ? -30.352 16.720 -21.567 1.00 34.12 412 LYS A CA 1
ATOM 3192 C C . LYS A 1 412 ? -29.846 18.139 -21.300 1.00 34.12 412 LYS A C 1
ATOM 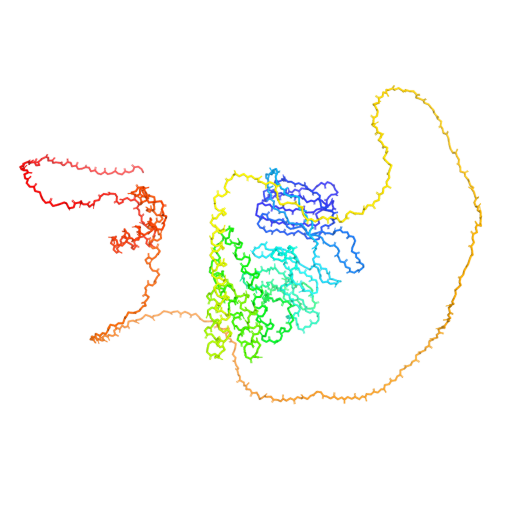3194 O O . LYS A 1 412 ? -30.286 18.805 -20.371 1.00 34.12 412 LYS A O 1
ATOM 3199 N N . VAL A 1 413 ? -28.942 18.604 -22.161 1.00 31.42 413 VAL A N 1
ATOM 3200 C CA . VAL A 1 413 ? -28.345 19.948 -22.109 1.00 31.42 413 VAL A CA 1
ATOM 3201 C C . VAL A 1 413 ? -29.168 20.931 -22.946 1.00 31.42 413 VAL A C 1
ATOM 3203 O O . VAL A 1 413 ? -29.491 20.645 -24.097 1.00 31.42 413 VAL A O 1
ATOM 3206 N N . THR A 1 414 ? -29.432 22.121 -22.404 1.00 27.58 414 THR A N 1
ATOM 3207 C CA . THR A 1 414 ? -29.884 23.308 -23.153 1.00 27.58 414 THR A CA 1
ATOM 3208 C C . THR A 1 414 ? -29.213 24.561 -22.596 1.00 27.58 414 THR A C 1
ATOM 3210 O O . THR A 1 414 ? -29.001 24.667 -21.391 1.00 27.58 414 THR A O 1
ATOM 3213 N N . GLN A 1 415 ? -28.857 25.502 -23.470 1.00 26.23 415 GLN A N 1
ATOM 3214 C CA . GLN A 1 415 ? -28.055 26.677 -23.120 1.00 26.23 415 GLN A CA 1
ATOM 3215 C C . GLN A 1 415 ? -28.904 27.921 -22.770 1.00 26.23 415 GLN A C 1
ATOM 3217 O O . GLN A 1 415 ? -29.968 28.131 -23.346 1.00 26.23 415 GLN A O 1
ATOM 3222 N N . ASN A 1 416 ? -28.261 28.840 -22.034 1.00 25.72 416 ASN A N 1
ATOM 3223 C CA . ASN A 1 416 ? -28.168 30.286 -22.330 1.00 25.72 416 ASN A CA 1
ATOM 3224 C C . ASN A 1 416 ? -29.050 31.324 -21.573 1.00 25.72 416 ASN A C 1
ATOM 3226 O O . ASN A 1 416 ? -30.237 31.145 -21.333 1.00 25.72 416 ASN A O 1
ATOM 3230 N N . GLN A 1 417 ? -28.417 32.496 -21.392 1.00 27.73 417 GLN A N 1
ATOM 3231 C CA . GLN A 1 417 ? -28.924 33.857 -21.119 1.00 27.73 417 GLN A CA 1
ATOM 3232 C C . GLN A 1 417 ? -29.134 34.377 -19.675 1.00 27.73 417 GLN A C 1
ATOM 3234 O O . GLN A 1 417 ? -29.280 33.649 -18.702 1.00 27.73 417 GLN A O 1
ATOM 3239 N N . ARG A 1 418 ? -29.032 35.718 -19.571 1.00 25.20 418 ARG A N 1
ATOM 3240 C CA . ARG A 1 418 ? -28.850 36.560 -18.365 1.00 25.20 418 ARG A CA 1
ATOM 3241 C C . ARG A 1 418 ? -30.058 37.483 -18.113 1.00 25.20 418 ARG A C 1
ATOM 3243 O O . ARG A 1 418 ? -30.620 37.968 -19.093 1.00 25.20 418 ARG A O 1
ATOM 3250 N N . LYS A 1 419 ? -30.312 37.860 -16.844 1.00 24.89 419 LYS A N 1
ATOM 3251 C CA . LYS A 1 419 ? -30.776 39.185 -16.309 1.00 24.89 419 LYS A CA 1
ATOM 3252 C C . LYS A 1 419 ? -31.075 39.012 -14.798 1.00 24.89 419 LYS A C 1
ATOM 3254 O O . LYS A 1 419 ? -31.747 38.052 -14.467 1.00 24.89 419 LYS A O 1
ATOM 3259 N N . THR A 1 420 ? -30.539 39.729 -13.797 1.00 24.27 420 THR A N 1
ATOM 3260 C CA . THR A 1 420 ? -30.357 41.176 -13.482 1.00 24.27 420 THR A CA 1
ATOM 3261 C C . THR A 1 420 ? -31.609 41.942 -13.007 1.00 24.27 420 THR A C 1
ATOM 3263 O O . THR A 1 420 ? -32.354 42.439 -13.854 1.00 24.27 420 THR A O 1
ATOM 3266 N N . LYS A 1 421 ? -31.752 42.136 -11.677 1.00 24.78 421 LYS A N 1
ATOM 3267 C CA . LYS A 1 421 ? -32.245 43.324 -10.901 1.00 24.78 421 LYS A CA 1
ATOM 3268 C C . LYS A 1 421 ? -32.357 42.917 -9.399 1.00 24.78 421 LYS A C 1
ATOM 3270 O O . LYS A 1 421 ? -32.589 41.746 -9.147 1.00 24.78 421 LYS A O 1
ATOM 3275 N N . ARG A 1 422 ? -31.932 43.709 -8.389 1.00 22.25 422 ARG A N 1
ATOM 3276 C CA . ARG A 1 422 ? -32.491 44.968 -7.800 1.00 22.25 422 ARG A CA 1
ATOM 3277 C C . ARG A 1 422 ? -33.901 44.781 -7.189 1.00 22.25 422 ARG A C 1
ATOM 3279 O O . ARG A 1 422 ? -34.735 44.230 -7.891 1.00 22.25 422 ARG A O 1
ATOM 3286 N N . LYS A 1 423 ? -34.263 45.332 -6.011 1.00 24.81 423 LYS A N 1
ATOM 3287 C CA . LYS A 1 423 ? -33.552 46.061 -4.910 1.00 24.81 423 LYS A CA 1
ATOM 3288 C C . LYS A 1 423 ? -34.572 46.295 -3.745 1.00 24.81 423 LYS A C 1
ATOM 3290 O O . LYS A 1 423 ? -35.757 46.180 -4.025 1.00 24.81 423 LYS A O 1
ATOM 3295 N N . GLN A 1 424 ? -34.129 46.796 -2.571 1.00 25.09 424 GLN A N 1
ATOM 3296 C CA . GLN A 1 424 ? -34.933 47.510 -1.526 1.00 25.09 424 GLN A CA 1
ATOM 3297 C C . GLN A 1 424 ? -35.826 46.618 -0.614 1.00 25.09 424 GLN A C 1
ATOM 3299 O O . GLN A 1 424 ? -36.188 45.533 -1.045 1.00 25.09 424 GLN A O 1
ATOM 3304 N N . ASN A 1 425 ? -36.191 46.978 0.637 1.00 23.75 425 ASN A N 1
ATOM 3305 C CA . ASN A 1 425 ? -35.918 48.170 1.485 1.00 23.75 425 ASN A CA 1
ATOM 3306 C C . ASN A 1 425 ? -36.222 47.892 2.995 1.00 23.75 425 ASN A C 1
ATOM 3308 O O . ASN A 1 425 ? -37.082 47.054 3.229 1.00 23.75 425 ASN A O 1
ATOM 3312 N N . SER A 1 426 ? -35.666 48.702 3.931 1.00 24.22 426 SER A N 1
ATOM 3313 C CA . SER A 1 426 ? -36.194 49.085 5.292 1.00 24.22 426 SER A CA 1
ATOM 3314 C C . SER A 1 426 ? -36.538 47.990 6.346 1.00 24.22 426 SER A C 1
ATOM 3316 O O . SER A 1 426 ? -36.929 46.895 5.971 1.00 24.22 426 SER A O 1
ATOM 3318 N N . SER A 1 427 ? -36.483 48.210 7.674 1.00 24.83 427 SER A N 1
ATOM 3319 C CA . SER A 1 427 ? -36.040 49.360 8.510 1.00 24.83 427 SER A CA 1
ATOM 3320 C C . SER A 1 427 ? -35.934 48.980 10.007 1.00 24.83 427 SER A C 1
ATOM 3322 O O . SER A 1 427 ? -36.800 48.259 10.486 1.00 24.83 427 SER A O 1
ATOM 3324 N N . ASP A 1 428 ? -34.946 49.575 10.689 1.00 23.98 428 ASP A N 1
ATOM 3325 C CA . ASP A 1 428 ? -34.925 50.127 12.067 1.00 23.98 428 ASP A CA 1
ATOM 3326 C C . ASP A 1 428 ? -35.142 49.294 13.368 1.00 23.98 428 ASP A C 1
ATOM 3328 O O . ASP A 1 428 ? -35.972 48.398 13.463 1.00 23.98 428 ASP A O 1
ATOM 3332 N N . GLU A 1 429 ? -34.391 49.757 14.387 1.00 26.27 429 GLU A N 1
ATOM 3333 C CA . GLU A 1 429 ? -34.563 49.725 15.863 1.00 26.27 429 GLU A CA 1
ATOM 3334 C C . GLU A 1 429 ? -34.124 48.532 16.771 1.00 26.27 429 GLU A C 1
ATOM 3336 O O . GLU A 1 429 ? -34.844 47.569 17.011 1.00 26.27 429 GLU A O 1
ATOM 3341 N N . SER A 1 430 ? -32.966 48.780 17.417 1.00 24.72 430 SER A N 1
ATOM 3342 C CA . SER A 1 430 ? -32.603 48.605 18.848 1.00 24.72 430 SER A CA 1
ATOM 3343 C C . SER A 1 430 ? -32.306 47.232 19.490 1.00 24.72 430 SER A C 1
ATOM 3345 O O . SER A 1 430 ? -33.180 46.389 19.649 1.00 24.72 430 SER A O 1
ATOM 3347 N N . ASP A 1 431 ? -31.071 47.175 20.008 1.00 24.77 431 ASP A N 1
ATOM 3348 C CA . ASP A 1 431 ? -30.600 46.679 21.314 1.00 24.77 431 ASP A CA 1
ATOM 3349 C C . ASP A 1 431 ? -30.763 45.197 21.719 1.00 24.77 431 ASP A C 1
ATOM 3351 O O . ASP A 1 431 ? -31.843 44.705 22.043 1.00 24.77 431 ASP A O 1
ATOM 3355 N N . GLY A 1 432 ? -29.607 44.534 21.846 1.00 26.11 432 GLY A N 1
ATOM 3356 C CA . GLY A 1 432 ? -29.398 43.238 22.497 1.00 26.11 432 GLY A CA 1
ATOM 3357 C C . GLY A 1 432 ? -27.934 42.800 22.353 1.00 26.11 432 GLY A C 1
ATOM 3358 O O . GLY A 1 432 ? -27.454 42.671 21.229 1.00 26.11 432 GLY A O 1
ATOM 3359 N N . ASP A 1 433 ? -27.221 42.615 23.468 1.00 30.20 433 ASP A N 1
ATOM 3360 C CA . ASP A 1 433 ? -25.843 42.104 23.470 1.00 30.20 433 ASP A CA 1
ATOM 3361 C C . ASP A 1 433 ? -25.830 40.578 23.263 1.00 30.20 433 ASP A C 1
ATOM 3363 O O . ASP A 1 433 ? -26.410 39.851 24.068 1.00 30.20 433 ASP A O 1
ATOM 3367 N N . ASP A 1 434 ? -25.118 40.097 22.241 1.00 27.67 434 ASP A N 1
ATOM 3368 C CA . ASP A 1 434 ? -24.748 38.685 22.059 1.00 27.67 434 ASP A CA 1
ATOM 3369 C C . ASP A 1 434 ? -23.333 38.613 21.443 1.00 27.67 434 ASP A C 1
ATOM 3371 O O . ASP A 1 434 ? -23.108 39.052 20.312 1.00 27.67 434 ASP A O 1
ATOM 3375 N N . GLU A 1 435 ? -22.362 38.067 22.184 1.00 34.66 435 GLU A N 1
ATOM 3376 C CA . GLU A 1 435 ? -21.012 37.778 21.677 1.00 34.66 435 GLU A CA 1
ATOM 3377 C C . GLU A 1 435 ? -20.955 36.373 21.054 1.00 34.66 435 GLU A C 1
ATOM 3379 O O . GLU A 1 435 ? -20.757 35.401 21.780 1.00 34.66 435 GLU A O 1
ATOM 3384 N N . ASP A 1 436 ? -21.040 36.247 19.722 1.00 34.44 436 ASP A N 1
ATOM 3385 C CA . ASP A 1 436 ? -20.359 35.149 19.009 1.00 34.44 436 ASP A CA 1
ATOM 3386 C C . ASP A 1 436 ? -20.263 35.348 17.478 1.00 34.44 436 ASP A C 1
ATOM 3388 O O . ASP A 1 436 ? -21.187 35.856 16.843 1.00 34.44 436 ASP A O 1
ATOM 3392 N N . GLY A 1 437 ? -19.187 34.830 16.866 1.00 30.53 437 GLY A N 1
ATOM 3393 C CA . GLY A 1 437 ? -19.197 34.400 15.453 1.00 30.53 437 GLY A CA 1
ATOM 3394 C C . GLY A 1 437 ? -18.591 35.290 14.341 1.00 30.53 437 GLY A C 1
ATOM 3395 O O . GLY A 1 437 ? -19.157 36.296 13.939 1.00 30.53 437 GLY A O 1
ATOM 3396 N N . ASP A 1 438 ? -17.521 34.751 13.733 1.00 30.14 438 ASP A N 1
ATOM 3397 C CA . ASP A 1 438 ? -17.070 34.856 12.320 1.00 30.14 438 ASP A CA 1
ATOM 3398 C C . ASP A 1 438 ? -16.743 36.226 11.665 1.00 30.14 438 ASP A C 1
ATOM 3400 O O . ASP A 1 438 ? -17.608 37.057 11.410 1.00 30.14 438 ASP A O 1
ATOM 3404 N N . ASP A 1 439 ? -15.491 36.362 11.197 1.00 28.88 439 ASP A N 1
ATOM 3405 C CA . ASP A 1 439 ? -15.161 37.149 9.992 1.00 28.88 439 ASP A CA 1
ATOM 3406 C C . ASP A 1 439 ? -13.957 36.529 9.240 1.00 28.88 439 ASP A C 1
ATOM 3408 O O . ASP A 1 439 ? -12.796 36.949 9.341 1.00 28.88 439 ASP A O 1
ATOM 3412 N N . ARG A 1 440 ? -14.205 35.422 8.527 1.00 40.06 440 ARG A N 1
ATOM 3413 C CA . ARG A 1 440 ? -13.189 34.711 7.728 1.00 40.06 440 ARG A CA 1
ATOM 3414 C C . ARG A 1 440 ? -12.879 35.362 6.368 1.00 40.06 440 ARG A C 1
ATOM 3416 O O . ARG A 1 440 ? -13.727 35.910 5.676 1.00 40.06 440 ARG A O 1
ATOM 3423 N N . SER A 1 441 ? -11.666 35.050 5.886 1.00 52.59 441 SER A N 1
ATOM 3424 C CA . SER A 1 441 ? -11.220 34.960 4.470 1.00 52.59 441 SER A CA 1
ATOM 3425 C C . SER A 1 441 ? -10.483 36.136 3.808 1.00 52.59 441 SER A C 1
ATOM 3427 O O . SER A 1 441 ? -9.802 35.902 2.803 1.00 52.59 441 SER A O 1
ATOM 3429 N N . GLY A 1 442 ? -10.518 37.347 4.373 1.00 49.88 442 GLY A N 1
ATOM 3430 C CA . GLY A 1 442 ? -9.762 38.502 3.861 1.00 49.88 442 GLY A CA 1
ATOM 3431 C C . GLY A 1 442 ? -8.385 38.693 4.513 1.00 49.88 442 GLY A C 1
ATOM 3432 O O . GLY A 1 442 ? -7.343 38.414 3.913 1.00 49.88 442 GLY A O 1
ATOM 3433 N N . ASP A 1 443 ? -8.391 39.190 5.751 1.00 60.00 443 ASP A N 1
ATOM 3434 C CA . ASP A 1 443 ? -7.235 39.848 6.383 1.00 60.00 443 ASP A CA 1
ATOM 3435 C C . ASP A 1 443 ? -6.057 38.900 6.681 1.00 60.00 443 ASP A C 1
ATOM 3437 O O . ASP A 1 443 ? -4.896 39.279 6.552 1.00 60.00 443 ASP A O 1
ATOM 3441 N N . GLY A 1 444 ? -6.325 37.617 6.956 1.00 71.56 444 GLY A N 1
ATOM 3442 C CA . GLY A 1 444 ? -5.273 36.614 7.181 1.00 71.56 444 GLY A CA 1
ATOM 3443 C C . GLY A 1 444 ? -4.327 36.416 5.985 1.00 71.56 444 GLY A C 1
ATOM 3444 O O . GLY A 1 444 ? -3.144 36.133 6.175 1.00 71.56 444 GLY A O 1
ATOM 3445 N N . ARG A 1 445 ? -4.810 36.624 4.750 1.00 77.62 445 ARG A N 1
ATOM 3446 C CA . ARG A 1 445 ? -3.977 36.533 3.535 1.00 77.62 445 ARG A CA 1
ATOM 3447 C C . ARG A 1 445 ? -3.103 37.776 3.359 1.00 77.62 445 ARG A C 1
ATOM 3449 O O . ARG A 1 445 ? -1.941 37.662 2.984 1.00 77.62 445 ARG A O 1
ATOM 3456 N N . ALA A 1 446 ? -3.647 38.947 3.693 1.00 84.12 446 ALA A N 1
ATOM 3457 C CA . ALA A 1 446 ? -2.897 40.196 3.741 1.00 84.12 446 ALA A CA 1
ATOM 3458 C C . ALA A 1 446 ? -1.790 40.151 4.802 1.00 84.12 446 ALA A C 1
ATOM 3460 O O . ALA A 1 446 ? -0.637 40.456 4.499 1.00 84.12 446 ALA A O 1
ATOM 3461 N N . PHE A 1 447 ? -2.116 39.689 6.012 1.00 90.38 447 PHE A N 1
ATOM 3462 C CA . PHE A 1 447 ? -1.137 39.511 7.080 1.00 90.38 447 PHE A CA 1
ATOM 3463 C C . PHE A 1 447 ? -0.021 38.531 6.686 1.00 90.38 447 PHE A C 1
ATOM 3465 O O . PHE A 1 447 ? 1.141 38.797 6.977 1.00 90.38 447 PHE A O 1
ATOM 3472 N N . GLY A 1 448 ? -0.339 37.444 5.971 1.00 86.50 448 GLY A N 1
ATOM 3473 C CA . GLY A 1 448 ? 0.663 36.510 5.445 1.00 86.50 448 GLY A CA 1
ATOM 3474 C C . GLY A 1 448 ? 1.695 37.183 4.530 1.00 86.50 448 GLY A C 1
ATOM 3475 O O . GLY A 1 448 ? 2.898 37.036 4.748 1.00 86.50 448 GLY A O 1
ATOM 3476 N N . HIS A 1 449 ? 1.242 37.977 3.552 1.00 86.44 449 HIS A N 1
ATOM 3477 C CA . HIS A 1 449 ? 2.141 38.724 2.662 1.00 86.44 449 HIS A CA 1
ATOM 3478 C C . HIS A 1 449 ? 2.925 39.825 3.394 1.00 86.44 449 HIS A C 1
ATOM 3480 O O . HIS A 1 449 ? 4.121 39.979 3.147 1.00 86.44 449 HIS A O 1
ATOM 3486 N N . TYR A 1 450 ? 2.287 40.549 4.322 1.00 90.50 450 TYR A N 1
ATOM 3487 C CA . TYR A 1 450 ? 2.963 41.547 5.155 1.00 90.50 450 TYR A CA 1
ATOM 3488 C C . TYR A 1 450 ? 4.059 40.916 6.021 1.00 90.50 450 TYR A C 1
ATOM 3490 O O . TYR A 1 450 ? 5.192 41.391 6.022 1.00 90.50 450 TYR A O 1
ATOM 3498 N N . TYR A 1 451 ? 3.757 39.819 6.721 1.00 90.62 451 TYR A N 1
ATOM 3499 C CA . TYR A 1 451 ? 4.725 39.132 7.573 1.00 90.62 451 TYR A CA 1
ATOM 3500 C C . TYR A 1 451 ? 5.917 38.618 6.762 1.00 90.62 451 TYR A C 1
ATOM 3502 O O . TYR A 1 451 ? 7.056 38.869 7.144 1.00 90.62 451 TYR A O 1
ATOM 3510 N N . ALA A 1 452 ? 5.677 37.989 5.606 1.00 87.50 452 ALA A N 1
ATOM 3511 C CA . ALA A 1 452 ? 6.746 37.514 4.727 1.00 87.50 452 ALA A CA 1
ATOM 3512 C C . ALA A 1 452 ? 7.685 38.643 4.256 1.00 87.50 452 ALA A C 1
ATOM 3514 O O . ALA A 1 452 ? 8.900 38.456 4.235 1.00 87.50 452 ALA A O 1
ATOM 3515 N N . ALA A 1 453 ? 7.145 39.822 3.925 1.00 87.44 453 ALA A N 1
ATOM 3516 C CA . ALA A 1 453 ? 7.944 40.974 3.502 1.00 87.44 453 ALA A CA 1
ATOM 3517 C C . ALA A 1 453 ? 8.663 41.685 4.666 1.00 87.44 453 ALA A C 1
ATOM 3519 O O . ALA A 1 453 ? 9.768 42.195 4.488 1.00 87.44 453 ALA A O 1
ATOM 3520 N N . MET A 1 454 ? 8.047 41.733 5.853 1.00 87.69 454 MET A N 1
ATOM 3521 C CA . MET A 1 454 ? 8.513 42.557 6.974 1.00 87.69 454 MET A CA 1
ATOM 3522 C C . MET A 1 454 ? 9.281 41.780 8.060 1.00 87.69 454 MET A C 1
ATOM 3524 O O . MET A 1 454 ? 9.911 42.421 8.899 1.00 87.69 454 MET A O 1
ATOM 3528 N N . LYS A 1 455 ? 9.275 40.433 8.062 1.00 88.25 455 LYS A N 1
ATOM 3529 C CA . LYS A 1 455 ? 9.898 39.584 9.107 1.00 88.25 455 LYS A CA 1
ATOM 3530 C C . LYS A 1 455 ? 11.356 39.954 9.398 1.00 88.25 455 LYS A C 1
ATOM 3532 O O . LYS A 1 455 ? 11.704 40.101 10.565 1.00 88.25 455 LYS A O 1
ATOM 3537 N N . HIS A 1 456 ? 12.181 40.149 8.365 1.00 85.06 456 HIS A N 1
ATOM 3538 C CA . HIS A 1 456 ? 13.580 40.560 8.543 1.00 85.06 456 HIS A CA 1
ATOM 3539 C C . HIS A 1 456 ? 13.692 41.933 9.212 1.00 85.06 456 HIS A C 1
ATOM 3541 O O . HIS A 1 456 ? 14.324 42.040 10.251 1.00 85.06 456 HIS A O 1
ATOM 3547 N N . ILE A 1 457 ? 12.983 42.947 8.705 1.00 87.38 457 ILE A N 1
ATOM 3548 C CA . ILE A 1 457 ? 12.999 44.307 9.272 1.00 87.38 457 ILE A CA 1
ATOM 3549 C C . ILE A 1 457 ? 12.514 44.307 10.731 1.00 87.38 457 ILE A C 1
ATOM 3551 O O . ILE A 1 457 ? 13.046 45.037 11.558 1.00 87.38 457 ILE A O 1
ATOM 3555 N N . ILE A 1 458 ? 11.520 43.479 11.072 1.00 86.62 458 ILE A N 1
ATOM 3556 C CA . ILE A 1 458 ? 11.019 43.361 12.448 1.00 86.62 458 ILE A CA 1
ATOM 3557 C C . ILE A 1 458 ? 12.036 42.649 13.354 1.00 86.62 458 ILE A C 1
ATOM 3559 O O . ILE A 1 458 ? 12.150 43.040 14.512 1.00 86.62 458 ILE A O 1
ATOM 3563 N N . LYS A 1 459 ? 12.795 41.661 12.860 1.00 85.50 459 LYS A N 1
ATOM 3564 C CA . LYS A 1 459 ? 13.866 41.020 13.643 1.00 85.50 459 LYS A CA 1
ATOM 3565 C C . LYS A 1 459 ? 15.100 41.925 13.788 1.00 85.50 459 LYS A C 1
ATOM 3567 O O . LYS A 1 459 ? 15.660 41.993 14.872 1.00 85.50 459 LYS A O 1
ATOM 3572 N N . ASP A 1 460 ? 15.450 42.695 12.758 1.00 84.00 460 ASP A N 1
ATOM 3573 C CA . ASP A 1 460 ? 16.533 43.689 12.805 1.00 84.00 460 ASP A CA 1
ATOM 3574 C C . ASP A 1 460 ? 16.194 44.872 13.743 1.00 84.00 460 ASP A C 1
ATOM 3576 O O . ASP A 1 460 ? 17.063 45.371 14.453 1.00 84.00 460 ASP A O 1
ATOM 3580 N N . ASP A 1 461 ? 14.923 45.301 13.788 1.00 80.25 461 ASP A N 1
ATOM 3581 C CA . ASP A 1 461 ? 14.411 46.315 14.730 1.00 80.25 461 ASP A CA 1
ATOM 3582 C C . ASP A 1 461 ? 14.385 45.829 16.197 1.00 80.25 461 ASP A C 1
ATOM 3584 O O . ASP A 1 461 ? 14.282 46.654 17.106 1.00 80.25 461 ASP A O 1
ATOM 3588 N N . ASN A 1 462 ? 14.391 44.510 16.432 1.00 82.19 462 ASN A N 1
ATOM 3589 C CA . ASN A 1 462 ? 14.218 43.878 17.747 1.00 82.19 462 ASN A CA 1
ATOM 3590 C C . ASN A 1 462 ? 15.215 42.713 17.898 1.00 82.19 462 ASN A C 1
ATOM 3592 O O . ASN A 1 462 ? 14.817 41.560 18.067 1.00 82.19 462 ASN A O 1
ATOM 3596 N N . SER A 1 463 ? 16.514 43.031 17.832 1.00 75.75 463 SER A N 1
ATOM 3597 C CA . SER A 1 463 ? 17.641 42.084 17.943 1.00 75.75 463 SER A CA 1
ATOM 3598 C C . SER A 1 463 ? 17.581 41.155 19.155 1.00 75.75 463 SER A C 1
ATOM 3600 O O . SER A 1 463 ? 18.156 40.071 19.138 1.00 75.75 463 SER A O 1
ATOM 3602 N N . ASP A 1 464 ? 16.885 41.601 20.194 1.00 79.50 464 ASP A N 1
ATOM 3603 C CA . ASP A 1 464 ? 16.844 41.009 21.525 1.00 79.50 464 ASP A CA 1
ATOM 3604 C C . ASP A 1 464 ? 15.768 39.904 21.630 1.00 79.50 464 ASP A C 1
ATOM 3606 O O . ASP A 1 464 ? 15.630 39.263 22.670 1.00 79.50 464 ASP A O 1
ATOM 3610 N N . VAL A 1 465 ? 14.985 39.693 20.559 1.00 76.81 465 VAL A N 1
ATOM 3611 C CA . VAL A 1 465 ? 13.871 38.737 20.483 1.00 76.81 465 VAL A CA 1
ATOM 3612 C C . VAL A 1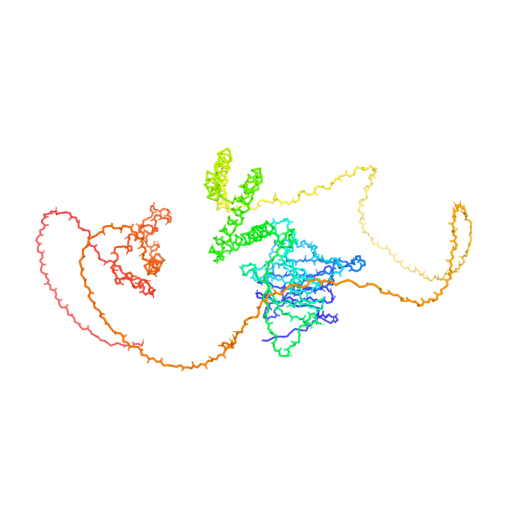 465 ? 14.252 37.558 19.585 1.00 76.81 465 VAL A C 1
ATOM 3614 O O . VAL A 1 465 ? 14.132 37.596 18.356 1.00 76.81 465 VAL A O 1
ATOM 3617 N N . GLU A 1 466 ? 14.697 36.468 20.207 1.00 69.94 466 GLU A N 1
ATOM 3618 C CA . GLU A 1 466 ? 15.059 35.240 19.490 1.00 69.94 466 GLU A CA 1
ATOM 3619 C C . GLU A 1 466 ? 13.819 34.446 19.037 1.00 69.94 466 GLU A C 1
ATOM 3621 O O . GLU A 1 466 ? 13.821 33.878 17.939 1.00 69.94 466 GLU A O 1
ATOM 3626 N N . SER A 1 467 ? 12.740 34.487 19.832 1.00 83.44 467 SER A N 1
ATOM 3627 C CA . SER A 1 467 ? 11.494 33.738 19.627 1.00 83.44 467 SER A CA 1
ATOM 3628 C C . SER A 1 467 ? 10.698 34.186 18.394 1.00 83.44 467 SER A C 1
ATOM 3630 O O . SER A 1 467 ? 10.206 35.315 18.303 1.00 83.44 467 SER A O 1
ATOM 3632 N N . GLU A 1 468 ? 10.475 33.268 17.447 1.00 79.12 468 GLU A N 1
ATOM 3633 C CA . GLU A 1 468 ? 9.677 33.561 16.251 1.00 79.12 468 GLU A CA 1
ATOM 3634 C C . GLU A 1 468 ? 8.196 33.846 16.570 1.00 79.12 468 GLU A C 1
ATOM 3636 O O . GLU A 1 468 ? 7.553 34.616 15.851 1.00 79.12 468 GLU A O 1
ATOM 3641 N N . THR A 1 469 ? 7.644 33.295 17.658 1.00 82.12 469 THR A N 1
ATOM 3642 C CA . THR A 1 469 ? 6.244 33.547 18.043 1.00 82.12 469 THR A CA 1
ATOM 3643 C C . THR A 1 469 ? 6.033 34.994 18.494 1.00 82.12 469 THR A C 1
ATOM 3645 O O . THR A 1 469 ? 5.028 35.607 18.123 1.00 82.12 469 THR A O 1
ATOM 3648 N N . GLU A 1 470 ? 7.011 35.580 19.188 1.00 83.12 470 GLU A N 1
ATOM 3649 C CA . GLU A 1 470 ? 6.999 36.983 19.610 1.00 83.12 470 GLU A CA 1
ATOM 3650 C C . GLU A 1 470 ? 7.212 37.931 18.424 1.00 83.12 470 GLU A C 1
ATOM 3652 O O . GLU A 1 470 ? 6.425 38.861 18.237 1.00 83.12 470 GLU A O 1
ATOM 3657 N N . VAL A 1 471 ? 8.169 37.640 17.529 1.00 85.75 471 VAL A N 1
ATOM 3658 C CA . VAL A 1 471 ? 8.345 38.380 16.258 1.00 85.75 471 VAL A CA 1
ATOM 3659 C C . VAL A 1 471 ? 7.050 38.372 15.429 1.00 85.75 471 VAL A C 1
ATOM 3661 O O . VAL A 1 471 ? 6.667 39.384 14.836 1.00 85.75 471 VAL A O 1
ATOM 3664 N N . LYS A 1 472 ? 6.329 37.243 15.408 1.00 87.06 472 LYS A N 1
ATOM 3665 C CA . LYS A 1 472 ? 5.036 37.094 14.721 1.00 87.06 472 LYS A CA 1
ATOM 3666 C C . LYS A 1 472 ? 3.906 37.862 15.414 1.00 87.06 472 LYS A C 1
ATOM 3668 O O . LYS A 1 472 ? 3.016 38.356 14.722 1.00 87.06 472 LYS A O 1
ATOM 3673 N N . GLN A 1 473 ? 3.949 38.025 16.738 1.00 86.56 473 GLN A N 1
ATOM 3674 C CA . GLN A 1 473 ? 2.999 38.863 17.475 1.00 86.56 473 GLN A CA 1
ATOM 3675 C C . GLN A 1 473 ? 3.267 40.362 17.262 1.00 86.56 473 GLN A C 1
ATOM 3677 O O . GLN A 1 473 ? 2.346 41.082 16.878 1.00 86.56 473 GLN A O 1
ATOM 3682 N N . ILE A 1 474 ? 4.522 40.814 17.371 1.00 87.69 474 ILE A N 1
ATOM 3683 C CA . ILE A 1 474 ? 4.933 42.196 17.048 1.00 87.69 474 ILE A CA 1
ATOM 3684 C C . ILE A 1 474 ? 4.499 42.563 15.619 1.00 87.69 474 ILE A C 1
ATOM 3686 O O . ILE A 1 474 ? 4.008 43.666 15.372 1.00 87.69 474 ILE A O 1
ATOM 3690 N N . ALA A 1 475 ? 4.609 41.624 14.673 1.00 88.88 475 ALA A N 1
ATOM 3691 C CA . ALA A 1 475 ? 4.121 41.819 13.314 1.00 88.88 475 ALA A CA 1
ATOM 3692 C C . ALA A 1 475 ? 2.592 41.957 13.216 1.00 88.88 475 ALA A C 1
ATOM 3694 O O . ALA A 1 475 ? 2.128 42.795 12.442 1.00 88.88 475 ALA A O 1
ATOM 3695 N N . ARG A 1 476 ? 1.797 41.180 13.973 1.00 89.12 476 ARG A N 1
ATOM 3696 C CA . ARG A 1 476 ? 0.326 41.339 14.003 1.00 89.12 476 ARG A CA 1
ATOM 3697 C C . ARG A 1 476 ? -0.066 42.728 14.479 1.00 89.12 476 ARG A C 1
ATOM 3699 O O . ARG A 1 476 ? -0.954 43.340 13.892 1.00 89.12 476 ARG A O 1
ATOM 3706 N N . ASP A 1 477 ? 0.594 43.229 15.515 1.00 88.69 477 ASP A N 1
ATOM 3707 C CA . ASP A 1 477 ? 0.224 44.512 16.103 1.00 88.69 477 ASP A CA 1
ATOM 3708 C C . ASP A 1 477 ? 0.701 45.688 15.231 1.00 88.69 477 ASP A C 1
ATOM 3710 O O . ASP A 1 477 ? -0.095 46.585 14.958 1.00 88.69 477 ASP A O 1
ATOM 3714 N N . ARG A 1 478 ? 1.894 45.615 14.613 1.00 89.75 478 ARG A N 1
ATOM 3715 C CA . ARG A 1 478 ? 2.291 46.556 13.539 1.00 89.75 478 ARG A CA 1
ATOM 3716 C C . ARG A 1 478 ? 1.333 46.524 12.335 1.00 89.75 478 ARG A C 1
ATOM 3718 O O . ARG A 1 478 ? 1.025 47.571 11.773 1.00 89.75 478 ARG A O 1
ATOM 3725 N N . PHE A 1 479 ? 0.821 45.354 11.945 1.00 90.06 479 PHE A N 1
ATOM 3726 C CA . PHE A 1 479 ? -0.167 45.229 10.863 1.00 90.06 479 PHE A CA 1
ATOM 3727 C C . PHE A 1 479 ? -1.536 45.825 11.242 1.00 90.06 479 PHE A C 1
ATOM 3729 O O . PHE A 1 479 ? -2.208 46.427 10.404 1.00 90.06 479 PHE A O 1
ATOM 3736 N N . ARG A 1 480 ? -1.932 45.728 12.518 1.00 87.00 480 ARG A N 1
ATOM 3737 C CA . ARG A 1 480 ? -3.141 46.362 13.071 1.00 87.00 480 ARG A CA 1
ATOM 3738 C C . ARG A 1 480 ? -3.057 47.892 13.144 1.00 87.00 480 ARG A C 1
ATOM 3740 O O . ARG A 1 480 ? -4.112 48.522 13.209 1.00 87.00 480 ARG A O 1
ATOM 3747 N N . GLU A 1 481 ? -1.862 48.483 13.088 1.00 88.12 481 GLU A N 1
ATOM 3748 C CA . GLU A 1 481 ? -1.665 49.940 12.993 1.00 88.12 481 GLU A CA 1
ATOM 3749 C C . GLU A 1 481 ? -1.747 50.500 11.557 1.00 88.12 481 GLU A C 1
ATOM 3751 O O . GLU A 1 481 ? -1.984 51.700 11.398 1.00 88.12 481 GLU A O 1
ATOM 3756 N N . LEU A 1 482 ? -1.588 49.664 10.519 1.00 86.19 482 LEU A N 1
ATOM 3757 C CA . LEU A 1 482 ? -1.727 50.072 9.108 1.00 86.19 482 LEU A CA 1
ATOM 3758 C C . LEU A 1 482 ? -3.155 50.522 8.781 1.00 86.19 482 LEU A C 1
ATOM 3760 O O . LEU A 1 482 ? -4.120 50.032 9.380 1.00 86.19 482 LEU A O 1
ATOM 3764 N N . ASP A 1 483 ? -3.327 51.382 7.776 1.00 84.62 483 ASP A N 1
ATOM 3765 C CA . ASP A 1 483 ? -4.669 51.772 7.339 1.00 84.62 483 ASP A CA 1
ATOM 3766 C C . ASP A 1 483 ? -5.398 50.655 6.551 1.00 84.62 483 ASP A C 1
ATOM 3768 O O . ASP A 1 483 ? -4.821 49.649 6.124 1.00 84.62 483 ASP A O 1
ATOM 3772 N N . ALA A 1 484 ? -6.719 50.794 6.400 1.00 78.44 484 ALA A N 1
ATOM 3773 C CA . ALA A 1 484 ? -7.558 49.771 5.772 1.00 78.44 484 ALA A CA 1
ATOM 3774 C C . ALA A 1 484 ? -7.341 49.627 4.248 1.00 78.44 484 ALA A C 1
ATOM 3776 O O . ALA A 1 484 ? -7.718 48.605 3.671 1.00 78.44 484 ALA A O 1
ATOM 3777 N N . ALA A 1 485 ? -6.746 50.621 3.582 1.00 76.38 485 ALA A N 1
ATOM 3778 C CA . ALA A 1 485 ? -6.334 50.531 2.185 1.00 76.38 485 ALA A CA 1
ATOM 3779 C C . ALA A 1 485 ? -4.961 49.850 2.060 1.00 76.38 485 ALA A C 1
ATOM 3781 O O . ALA A 1 485 ? -4.799 48.986 1.198 1.00 76.38 485 ALA A O 1
ATOM 3782 N N . GLU A 1 486 ? -4.017 50.156 2.955 1.00 79.00 486 GLU A N 1
ATOM 3783 C CA . GLU A 1 486 ? -2.708 49.495 3.044 1.00 79.00 486 GLU A CA 1
ATOM 3784 C C . GLU A 1 486 ? -2.862 47.987 3.285 1.00 79.00 486 GLU A C 1
ATOM 3786 O O . GLU A 1 486 ? -2.368 47.186 2.488 1.00 79.00 486 GLU A O 1
ATOM 3791 N N . ARG A 1 487 ? -3.625 47.573 4.312 1.00 83.56 487 ARG A N 1
ATOM 3792 C CA . ARG A 1 487 ? -3.918 46.145 4.575 1.00 83.56 487 ARG A CA 1
ATOM 3793 C C . ARG A 1 487 ? -4.550 45.459 3.363 1.00 83.56 487 ARG A C 1
ATOM 3795 O O . ARG A 1 487 ? -4.164 44.351 2.996 1.00 83.56 487 ARG A O 1
ATOM 3802 N N . LYS A 1 488 ? -5.464 46.139 2.667 1.00 79.50 488 LYS A N 1
ATOM 3803 C CA . LYS A 1 488 ? -6.097 45.608 1.453 1.00 79.50 488 LYS A CA 1
ATOM 3804 C C . LYS A 1 488 ? -5.138 45.508 0.257 1.00 79.50 488 LYS A C 1
ATOM 3806 O O . LYS A 1 488 ? -5.331 44.631 -0.580 1.00 79.50 488 LYS A O 1
ATOM 3811 N N . GLY A 1 489 ? -4.097 46.340 0.191 1.00 76.56 489 GLY A N 1
ATOM 3812 C CA . GLY A 1 489 ? -3.002 46.216 -0.778 1.00 76.56 489 GLY A CA 1
ATOM 3813 C C . GLY A 1 489 ? -2.120 44.986 -0.532 1.00 76.56 489 GLY A C 1
ATOM 3814 O O . GLY A 1 489 ? -1.724 44.305 -1.478 1.00 76.56 489 GLY A O 1
ATOM 3815 N N . TRP A 1 490 ? -1.888 44.623 0.733 1.00 80.81 490 TRP A N 1
ATOM 3816 C CA . TRP A 1 490 ? -1.190 43.377 1.074 1.00 80.81 490 TRP A CA 1
ATOM 3817 C C . TRP A 1 490 ? -1.979 42.124 0.661 1.00 80.81 490 TRP A C 1
ATOM 3819 O O . TRP A 1 490 ? -1.372 41.132 0.265 1.00 80.81 490 TRP A O 1
ATOM 3829 N N . ALA A 1 491 ? -3.318 42.172 0.642 1.00 77.00 491 ALA A N 1
ATOM 3830 C CA . ALA A 1 491 ? -4.159 41.067 0.159 1.00 77.00 491 ALA A CA 1
ATOM 3831 C C . ALA A 1 491 ? -3.991 40.746 -1.343 1.00 77.00 491 ALA A C 1
ATOM 3833 O O . ALA A 1 491 ? -4.387 39.664 -1.777 1.00 77.00 491 ALA A O 1
ATOM 3834 N N . THR A 1 492 ? -3.445 41.671 -2.143 1.00 70.50 492 THR A N 1
ATOM 3835 C CA . THR A 1 492 ? -3.253 41.509 -3.597 1.00 70.50 492 THR A CA 1
ATOM 3836 C C . THR A 1 492 ? -1.790 41.310 -4.004 1.00 70.50 492 THR A C 1
ATOM 3838 O O . THR A 1 492 ? -1.492 41.291 -5.197 1.00 70.50 492 THR A O 1
ATOM 3841 N N . GLY A 1 493 ? -0.872 41.169 -3.039 1.00 58.50 493 GLY A N 1
ATOM 3842 C CA . GLY A 1 493 ? 0.565 41.013 -3.294 1.00 58.50 493 GLY A CA 1
ATOM 3843 C C . GLY A 1 493 ? 1.272 42.284 -3.788 1.00 58.50 493 GLY A C 1
ATOM 3844 O O . GLY A 1 493 ? 2.443 42.225 -4.145 1.00 58.50 493 GLY A O 1
ATOM 3845 N N . ALA A 1 494 ? 0.592 43.436 -3.795 1.00 47.50 494 ALA A N 1
ATOM 3846 C CA . ALA A 1 494 ? 1.108 44.708 -4.311 1.00 47.50 494 ALA A CA 1
ATOM 3847 C C . ALA A 1 494 ? 1.811 45.577 -3.240 1.00 47.50 494 ALA A C 1
ATOM 3849 O O . ALA A 1 494 ? 1.879 46.799 -3.375 1.00 47.50 494 ALA A O 1
ATOM 3850 N N . GLY A 1 495 ? 2.307 44.961 -2.162 1.00 50.62 495 GLY A N 1
ATOM 3851 C CA . GLY A 1 495 ? 2.997 45.637 -1.058 1.00 50.62 495 GLY A CA 1
ATOM 3852 C C . GLY A 1 495 ? 4.424 46.057 -1.420 1.00 50.62 495 GLY A C 1
ATOM 3853 O O . GLY A 1 495 ? 5.382 45.411 -1.003 1.00 50.62 495 GLY A O 1
ATOM 3854 N N . ASP A 1 496 ? 4.568 47.118 -2.219 1.00 40.66 496 ASP A N 1
ATOM 3855 C CA . ASP A 1 496 ? 5.874 47.605 -2.683 1.00 40.66 496 ASP A CA 1
ATOM 3856 C C . ASP A 1 496 ? 6.730 48.158 -1.522 1.00 40.66 496 ASP A C 1
ATOM 3858 O O . ASP A 1 496 ? 6.316 49.035 -0.758 1.00 40.66 496 ASP A O 1
ATOM 3862 N N . GLY A 1 497 ? 7.947 47.630 -1.382 1.00 46.50 497 GLY A N 1
ATOM 3863 C CA . GLY A 1 497 ? 8.802 47.743 -0.195 1.00 46.50 497 GLY A CA 1
ATOM 3864 C C . GLY A 1 497 ? 9.517 49.088 -0.019 1.00 46.50 497 GLY A C 1
ATOM 3865 O O . GLY A 1 497 ? 10.727 49.111 0.203 1.00 46.50 497 GLY A O 1
ATOM 3866 N N . LYS A 1 498 ? 8.810 50.223 -0.137 1.00 37.28 498 LYS A N 1
ATOM 3867 C CA . LYS A 1 498 ? 9.387 51.585 -0.050 1.00 37.28 498 LYS A CA 1
ATOM 3868 C C . LYS A 1 498 ? 8.590 52.564 0.831 1.00 37.28 498 LYS A C 1
ATOM 3870 O O . LYS A 1 498 ? 8.422 53.730 0.490 1.00 37.28 498 LYS A O 1
ATOM 3875 N N . GLY A 1 499 ? 8.176 52.113 2.019 1.00 30.81 499 GLY A N 1
ATOM 3876 C CA . GLY A 1 499 ? 7.476 52.916 3.044 1.00 30.81 499 GLY A CA 1
ATOM 3877 C C . GLY A 1 499 ? 8.365 53.632 4.083 1.00 30.81 499 GLY A C 1
ATOM 3878 O O . GLY A 1 499 ? 7.901 53.973 5.170 1.00 30.81 499 GLY A O 1
ATOM 3879 N N . GLY A 1 500 ? 9.661 53.823 3.819 1.00 29.23 500 GLY A N 1
ATOM 3880 C CA . GLY A 1 500 ? 10.619 54.300 4.825 1.00 29.23 500 GLY A CA 1
ATOM 3881 C C . GLY A 1 500 ? 10.427 55.760 5.276 1.00 29.23 500 GLY A C 1
ATOM 3882 O O . GLY A 1 500 ? 10.601 56.683 4.484 1.00 29.23 500 GLY A O 1
ATOM 3883 N N . ARG A 1 501 ? 10.230 55.957 6.592 1.00 31.28 501 ARG A N 1
ATOM 3884 C CA . ARG A 1 501 ? 10.244 57.236 7.350 1.00 31.28 501 ARG A CA 1
ATOM 3885 C C . ARG A 1 501 ? 9.081 58.221 7.106 1.00 31.28 501 ARG A C 1
ATOM 3887 O O . ARG A 1 501 ? 9.218 59.157 6.321 1.00 31.28 501 ARG A O 1
ATOM 3894 N N . LYS A 1 502 ? 8.063 58.176 7.987 1.00 28.14 502 LYS A N 1
ATOM 3895 C CA . LYS A 1 502 ? 7.570 59.362 8.743 1.00 28.14 502 LYS A CA 1
ATOM 3896 C C . LYS A 1 502 ? 6.498 59.029 9.799 1.00 28.14 502 LYS A C 1
ATOM 3898 O O . LYS A 1 502 ? 5.314 58.972 9.490 1.00 28.14 502 LYS A O 1
ATOM 3903 N N . ARG A 1 503 ? 6.887 59.010 11.078 1.00 30.17 503 ARG A N 1
ATOM 3904 C CA . ARG A 1 503 ? 6.072 59.552 12.185 1.00 30.17 503 ARG A CA 1
ATOM 3905 C C . ARG A 1 503 ? 6.987 59.964 13.339 1.00 30.17 503 ARG A C 1
ATOM 3907 O O . ARG A 1 503 ? 8.005 59.328 13.589 1.00 30.17 503 ARG A O 1
ATOM 3914 N N . GLN A 1 504 ? 6.689 61.101 13.964 1.00 28.94 504 GLN A N 1
ATOM 3915 C CA . GLN A 1 504 ? 7.553 61.719 14.973 1.00 28.94 504 GLN A CA 1
ATOM 3916 C C . GLN A 1 504 ? 7.198 61.219 16.376 1.00 28.94 504 GLN A C 1
ATOM 3918 O O . GLN A 1 504 ? 6.022 61.176 16.737 1.00 28.94 504 GLN A O 1
ATOM 3923 N N . ARG A 1 505 ? 8.217 60.944 17.200 1.00 27.83 505 ARG A N 1
ATOM 3924 C CA . ARG A 1 505 ? 8.060 60.833 18.657 1.00 27.83 505 ARG A CA 1
ATOM 3925 C C . ARG A 1 505 ? 7.481 62.147 19.200 1.00 27.83 505 ARG A C 1
ATOM 3927 O O . ARG A 1 505 ? 8.136 63.182 19.102 1.00 27.83 505 ARG A O 1
ATOM 3934 N N . LYS A 1 506 ? 6.292 62.113 19.810 1.00 29.22 506 LYS A N 1
ATOM 3935 C CA . LYS A 1 506 ? 5.805 63.209 20.664 1.00 29.22 506 LYS A CA 1
ATOM 3936 C C . LYS A 1 506 ? 6.405 63.058 22.063 1.00 29.22 506 LYS A C 1
ATOM 3938 O O . LYS A 1 506 ? 5.893 62.291 22.871 1.00 29.22 506 LYS A O 1
ATOM 3943 N N . ALA A 1 507 ? 7.474 63.798 22.342 1.00 28.75 507 ALA A N 1
ATOM 3944 C CA . ALA A 1 507 ? 7.895 64.078 23.713 1.00 28.75 507 ALA A CA 1
ATOM 3945 C C . ALA A 1 507 ? 7.104 65.276 24.281 1.00 28.75 507 ALA A C 1
ATOM 3947 O O . ALA A 1 507 ? 6.522 66.060 23.527 1.00 28.75 507 ALA A O 1
ATOM 3948 N N . LYS A 1 508 ? 7.068 65.400 25.613 1.00 28.16 508 LYS A N 1
ATOM 3949 C CA . LYS A 1 508 ? 6.499 66.560 26.324 1.00 28.16 508 LYS A CA 1
ATOM 3950 C C . LYS A 1 508 ? 7.401 67.808 26.157 1.00 28.16 508 LYS A C 1
ATOM 3952 O O . LYS A 1 508 ? 8.565 67.645 25.794 1.00 28.16 508 LYS A O 1
ATOM 3957 N N . PRO A 1 509 ? 6.869 69.032 26.338 1.00 35.66 509 PRO A N 1
ATOM 3958 C CA . PRO A 1 509 ? 7.601 70.268 26.043 1.00 35.66 509 PRO A CA 1
ATOM 3959 C C . PRO A 1 509 ? 8.682 70.574 27.090 1.00 35.66 509 PRO A C 1
ATOM 3961 O O . PRO A 1 509 ? 8.526 70.174 28.240 1.00 35.66 509 PRO A O 1
ATOM 3964 N N . ASP A 1 510 ? 9.713 71.345 26.716 1.00 26.28 510 ASP A N 1
ATOM 3965 C CA . ASP A 1 510 ? 9.764 72.753 27.152 1.00 26.28 510 ASP A CA 1
ATOM 3966 C C . ASP A 1 510 ? 10.815 73.645 26.445 1.00 26.28 510 ASP A C 1
ATOM 3968 O O . 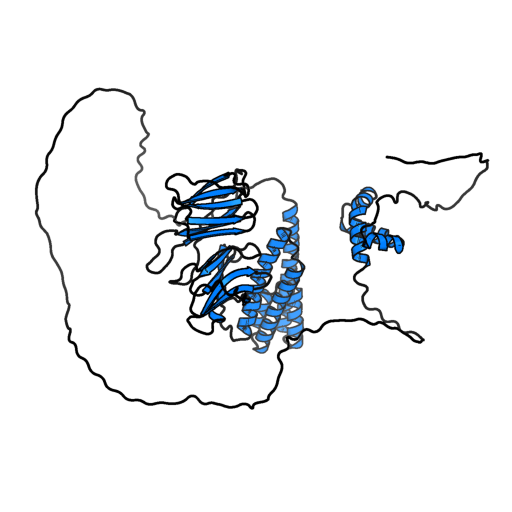ASP A 1 510 ? 11.863 73.177 26.016 1.00 26.28 510 ASP A O 1
ATOM 3972 N N . ILE A 1 511 ? 10.488 74.947 26.392 1.00 29.50 511 ILE A N 1
ATOM 3973 C CA . ILE A 1 511 ? 11.369 76.144 26.408 1.00 29.50 511 ILE A CA 1
ATOM 3974 C C . ILE A 1 511 ? 12.418 76.378 25.274 1.00 29.50 511 ILE A C 1
ATOM 3976 O O . ILE A 1 511 ? 13.408 75.669 25.143 1.00 29.50 511 ILE A O 1
ATOM 3980 N N . ASN A 1 512 ? 12.280 77.549 24.615 1.00 28.31 512 ASN A N 1
ATOM 3981 C CA . ASN A 1 512 ? 13.272 78.328 23.825 1.00 28.31 512 ASN A CA 1
ATOM 3982 C C . ASN A 1 512 ? 13.836 77.751 22.492 1.00 28.31 512 ASN A C 1
ATOM 3984 O O . ASN A 1 512 ? 14.006 76.553 22.338 1.00 28.31 512 ASN A O 1
ATOM 3988 N N . ALA A 1 513 ? 14.221 78.557 21.483 1.00 28.36 513 ALA A N 1
ATOM 3989 C CA . ALA A 1 513 ? 13.865 79.948 21.133 1.00 28.36 513 ALA A CA 1
ATOM 3990 C C . ALA A 1 513 ? 14.277 80.307 19.672 1.00 28.36 513 ALA A C 1
ATOM 3992 O O . ALA A 1 513 ? 15.269 79.799 19.163 1.00 28.36 513 ALA A O 1
ATOM 3993 N N . THR A 1 514 ? 13.568 81.277 19.065 1.00 28.81 514 THR A N 1
ATOM 3994 C CA . THR A 1 514 ? 13.992 82.212 17.979 1.00 28.81 514 THR A CA 1
ATOM 3995 C C . THR A 1 514 ? 14.527 81.732 16.605 1.00 28.81 514 THR A C 1
ATOM 3997 O O . THR A 1 514 ? 15.611 81.176 16.526 1.00 28.81 514 THR A O 1
ATOM 4000 N N . ASN A 1 515 ? 13.883 82.255 15.536 1.00 28.02 515 ASN A N 1
ATOM 4001 C CA . ASN A 1 515 ? 14.470 82.805 14.277 1.00 28.02 515 ASN A CA 1
ATOM 4002 C C . ASN A 1 515 ? 15.220 81.855 13.294 1.00 28.02 515 ASN A C 1
ATOM 4004 O O . ASN A 1 515 ? 16.052 81.069 13.704 1.00 28.02 515 ASN A O 1
ATOM 4008 N N . LYS A 1 516 ? 15.111 81.919 11.953 1.00 27.84 516 LYS A N 1
ATOM 4009 C CA . LYS A 1 516 ? 14.595 82.924 10.997 1.00 27.84 516 LYS A CA 1
ATOM 4010 C C . LYS A 1 516 ? 14.637 82.361 9.547 1.00 27.84 516 LYS A C 1
ATOM 4012 O O . LYS A 1 516 ? 15.480 81.536 9.228 1.00 27.84 516 LYS A O 1
ATOM 4017 N N . GLU A 1 517 ? 13.776 82.911 8.687 1.00 28.34 517 GLU A N 1
ATOM 4018 C CA . GLU A 1 517 ? 13.969 83.197 7.240 1.00 28.34 517 GLU A CA 1
ATOM 4019 C C . GLU A 1 517 ? 14.323 82.099 6.201 1.00 28.34 517 GLU A C 1
ATOM 4021 O O . GLU A 1 517 ? 15.472 81.758 5.935 1.00 28.34 517 GLU A O 1
ATOM 4026 N N . ASN A 1 518 ? 13.288 81.716 5.439 1.00 27.55 518 ASN A N 1
ATOM 4027 C CA . ASN A 1 518 ? 13.376 81.147 4.087 1.00 27.55 518 ASN A CA 1
ATOM 4028 C C . ASN A 1 518 ? 13.992 82.117 3.061 1.00 27.55 518 ASN A C 1
ATOM 4030 O O . ASN A 1 518 ? 13.546 83.256 2.972 1.00 27.55 518 ASN A O 1
ATOM 4034 N N . THR A 1 519 ? 14.813 81.602 2.137 1.00 28.66 519 THR A N 1
ATOM 4035 C CA . THR A 1 519 ? 14.837 81.970 0.695 1.00 28.66 519 THR A CA 1
ATOM 4036 C C . THR A 1 519 ? 15.675 80.932 -0.077 1.00 28.66 519 THR A C 1
ATOM 4038 O O . THR A 1 519 ? 16.651 80.448 0.475 1.00 28.66 519 THR A O 1
ATOM 4041 N N . LYS A 1 520 ? 15.414 80.545 -1.338 1.00 32.78 520 LYS A N 1
ATOM 4042 C CA . LYS A 1 520 ? 14.266 80.714 -2.266 1.00 32.78 520 LYS A CA 1
ATOM 4043 C C . LYS A 1 520 ? 14.453 79.720 -3.444 1.00 32.78 520 LYS A C 1
ATOM 4045 O O . LYS A 1 520 ? 15.526 79.146 -3.557 1.00 32.78 520 LYS A O 1
ATOM 4050 N N . ASN A 1 521 ? 13.503 79.694 -4.395 1.00 31.31 521 ASN A N 1
ATOM 4051 C CA . ASN A 1 521 ? 13.682 79.257 -5.804 1.00 31.31 521 ASN A CA 1
ATOM 4052 C C . ASN A 1 521 ? 13.828 77.723 -6.060 1.00 31.31 521 ASN A C 1
ATOM 4054 O O . ASN A 1 521 ? 14.447 77.029 -5.272 1.00 31.31 521 ASN A O 1
ATOM 4058 N N . LYS A 1 522 ? 13.106 77.078 -7.008 1.00 31.83 522 LYS A N 1
ATOM 4059 C CA . LYS A 1 522 ? 12.974 77.220 -8.497 1.00 31.83 522 LYS A CA 1
ATOM 4060 C C . LYS A 1 522 ? 14.105 76.472 -9.257 1.00 31.83 522 LYS A C 1
ATOM 4062 O O . LYS A 1 522 ? 15.242 76.603 -8.838 1.00 31.83 522 LYS A O 1
ATOM 4067 N N . ILE A 1 523 ? 13.901 75.758 -10.385 1.00 30.62 523 ILE A N 1
ATOM 4068 C CA . ILE A 1 523 ? 12.700 75.433 -11.211 1.00 30.62 523 ILE A CA 1
ATOM 4069 C C . ILE A 1 523 ? 13.039 74.341 -12.279 1.00 30.62 523 ILE A C 1
ATOM 4071 O O . ILE A 1 523 ? 14.219 74.152 -12.551 1.00 30.62 523 ILE A O 1
ATOM 4075 N N . THR A 1 524 ? 12.038 73.734 -12.958 1.00 32.50 524 THR A N 1
ATOM 4076 C CA . THR A 1 524 ? 12.118 72.978 -14.262 1.00 32.50 524 THR A CA 1
ATOM 4077 C C . THR A 1 524 ? 12.985 71.696 -14.374 1.00 32.50 524 THR A C 1
ATOM 4079 O O . THR A 1 524 ? 13.854 71.475 -13.546 1.00 32.50 524 THR A O 1
ATOM 4082 N N . ASN A 1 525 ? 12.891 70.860 -15.431 1.00 31.84 525 ASN A N 1
ATOM 4083 C CA . ASN A 1 525 ? 11.731 70.227 -16.116 1.00 31.84 525 ASN A CA 1
ATOM 4084 C C . ASN A 1 525 ? 12.196 69.188 -17.184 1.00 31.84 525 ASN A C 1
ATOM 4086 O O . ASN A 1 525 ? 13.161 69.446 -17.889 1.00 31.84 525 ASN A O 1
ATOM 4090 N N . PHE A 1 526 ? 11.367 68.155 -17.414 1.00 29.78 526 PHE A N 1
ATOM 4091 C CA . PHE A 1 526 ? 11.116 67.432 -18.690 1.00 29.78 526 PHE A CA 1
ATOM 4092 C C . PHE A 1 526 ? 12.127 66.467 -19.388 1.00 29.78 526 PHE A C 1
ATOM 4094 O O . PHE A 1 526 ? 13.324 66.695 -19.474 1.00 29.78 526 PHE A O 1
ATOM 4101 N N . PHE A 1 527 ? 11.499 65.458 -20.028 1.00 31.36 527 PHE A N 1
ATOM 4102 C CA . PHE A 1 527 ? 11.856 64.661 -21.229 1.00 31.36 527 PHE A CA 1
ATOM 4103 C C . PHE A 1 527 ? 12.906 63.515 -21.218 1.00 31.36 527 PHE A C 1
ATOM 4105 O O . PHE A 1 527 ? 14.017 63.660 -21.704 1.00 31.36 527 PHE A O 1
ATOM 4112 N N . THR A 1 528 ? 12.410 62.317 -20.854 1.00 33.34 528 THR A N 1
ATOM 4113 C CA . THR A 1 528 ? 12.291 61.071 -21.680 1.00 33.34 528 THR A CA 1
ATOM 4114 C C . THR A 1 528 ? 13.465 60.431 -22.448 1.00 33.34 528 THR A C 1
ATOM 4116 O O . THR A 1 528 ? 14.193 61.105 -23.167 1.00 33.34 528 THR A O 1
ATOM 4119 N N . LYS A 1 529 ? 13.363 59.087 -22.533 1.00 32.22 529 LYS A N 1
ATOM 4120 C CA . LYS A 1 529 ? 14.085 58.107 -23.380 1.00 32.22 529 LYS A CA 1
ATOM 4121 C C . LYS A 1 529 ? 15.497 57.726 -22.903 1.00 32.22 529 LYS A C 1
ATOM 4123 O O . LYS A 1 529 ? 16.181 58.536 -22.291 1.00 32.22 529 LYS A O 1
ATOM 4128 N N . ASN A 1 530 ? 15.967 56.501 -23.172 1.00 34.78 530 ASN A N 1
ATOM 4129 C CA . ASN A 1 530 ? 15.284 55.380 -23.860 1.00 34.78 530 ASN A CA 1
ATOM 4130 C C . ASN A 1 530 ? 14.585 54.426 -22.888 1.00 34.78 530 ASN A C 1
ATOM 4132 O O . ASN A 1 530 ? 15.145 54.209 -21.796 1.00 34.78 530 ASN A O 1
#

Nearest PDB structures (foldseek):
  5ogs-assembly1_A  TM=9.277E-01  e=2.558E-31  Homo sapiens
  7plo-assembly1_I  TM=7.875E-01  e=1.372E-29  Homo sapiens
  4c8s-assembly1_B  TM=8.367E-01  e=2.000E-19  Saccharomyces cerevisiae
  4c93-assembly1_A  TM=8.387E-01  e=4.064E-19  Saccharomyces cerevisiae
  8w7s-assembly1_H  TM=8.389E-01  e=6.853E-17  Saccharomyces cerevisiae S288C